Protein 2RCD (pdb70)

InterPro domains:
  IPR024507 AtzH-like [PF11533] (5-127)
  IPR032710 NTF2-like domain superfamily [SSF54427] (1-126)

Foldseek 3Di:
DDDVQKCDPVLQVQVVVLVVVCLVCQLQLVLVVVLVQADQFQQAWEAAAPDTDGGSVRVSVVSVPDDNPQRDKAWDDWDWMDGHRFTDIKIKIDGPPDDWIKIKFDWGFPSGIHTRYMHIHTD/DDPVQKCDPVLQVAVVVLVVVCVVCQLQLVLVSVLVQADQFQQAWEAAAPDTAGGSVSVSVCSVVDDNPQSDWDWAPWDWMDGHRFTDIKIWIDGPPDPWIKIKFDWGFPSGIHGRYMYIHTD/DDPVQKCDPVLQVQVVVLVVVCVVCQLQLVLVSVLVQADQFQAAWEAAAPDTDGGSVRVSVCSVVDDNPQRDWDWADWDWMDGHRFTDIKIWIDGPVDPWIKIKFDWGFPSGIHGRYMYIHTD/DDDVLKCDPVLQVQVVVLVVVCLVCQLQLVLVSVLLQADQFQAAWEAEAPDTDGHSVRVSVCSVVDDNPQRDWDWDPWDWMDGHNFTDIKIWIDGPPDPWIKIKADWTFPSGIHGRYMHIHTD

CATH classification: 3.10.450.50

Nearest PDB structures (foldseek):
  2rcd-assembly2_C  TM=1.004E+00  e=1.167E-23  Pectobacterium atrosepticum SCRI1043
  6bjt-assembly1_B  TM=9.760E-01  e=1.330E-16  Pseudomonas sp. EGD-AKN5
  6d63-assembly1_A  TM=9.851E-01  e=2.768E-16  Pseudomonas sp. ADP
  6bjt-assembly1_A  TM=9.756E-01  e=2.604E-16  Pseudomonas sp. EGD-AKN5
  2owp-assembly1_B  TM=9.721E-01  e=1.467E-14  Paraburkholderia xenovorans LB400

B-factor: mean 53.56, std 5.19, range [31.14, 87.31]

Organism: Pectobacterium atrosepticum (strain SCRI 1043 / ATCC BAA-672) (NCBI:txid218491)

Structure (mmCIF, N/CA/C/O backbone):
data_2RCD
#
_entry.id   2RCD
#
_cell.length_a   93.375
_cell.length_b   93.524
_cell.length_c   72.919
_cell.angle_alpha   90.000
_cell.angle_beta   105.320
_cell.angle_gamma   90.000
#
_symmetry.space_group_name_H-M   'C 1 2 1'
#
loop_
_entity.id
_entity.type
_entity.pdbx_description
1 polymer 'Uncharacterized protein'
2 non-polymer 'CHLORIDE ION'
3 water water
#
loop_
_atom_site.group_PDB
_atom_site.id
_atom_site.type_symbol
_atom_site.label_atom_id
_atom_site.label_alt_id
_atom_site.label_comp_id
_atom_site.label_asym_id
_atom_site.label_entity_id
_atom_site.label_seq_id
_atom_site.pdbx_PDB_ins_code
_atom_site.Cartn_x
_atom_site.Cartn_y
_atom_site.Cartn_z
_atom_site.occupancy
_atom_site.B_iso_or_equiv
_atom_site.auth_seq_id
_atom_site.auth_comp_id
_atom_site.auth_asym_id
_atom_site.auth_atom_id
_atom_site.pdbx_PDB_model_num
ATOM 1 N N . GLY A 1 1 ? 111.323 67.999 -68.152 1.00 58.64 0 GLY A N 1
ATOM 2 C CA . GLY A 1 1 ? 110.865 69.247 -68.824 1.00 58.07 0 GLY A CA 1
ATOM 3 C C . GLY A 1 1 ? 110.530 69.009 -70.278 1.00 57.25 0 GLY A C 1
ATOM 4 O O . GLY A 1 1 ? 111.306 68.379 -70.985 1.00 58.54 0 GLY A O 1
ATOM 13 N N . LEU A 1 3 ? 110.149 70.665 -73.806 1.00 50.84 2 LEU A N 1
ATOM 14 C CA . LEU A 1 3 ? 110.469 71.845 -74.570 1.00 47.72 2 LEU A CA 1
ATOM 15 C C . LEU A 1 3 ? 109.542 71.848 -75.782 1.00 47.83 2 LEU A C 1
ATOM 16 O O . LEU A 1 3 ? 108.988 70.814 -76.138 1.00 44.88 2 LEU A O 1
ATOM 21 N N . PRO A 1 4 ? 109.324 73.020 -76.395 1.00 50.48 3 PRO A N 1
ATOM 22 C CA . PRO A 1 4 ? 108.454 73.084 -77.566 1.00 52.01 3 PRO A CA 1
ATOM 23 C C . PRO A 1 4 ? 108.794 72.122 -78.708 1.00 52.92 3 PRO A C 1
ATOM 24 O O . PRO A 1 4 ? 107.892 71.468 -79.224 1.00 53.52 3 PRO A O 1
ATOM 28 N N . ASP A 1 5 ? 110.069 72.045 -79.093 1.00 53.39 4 ASP A N 1
ATOM 29 C CA . ASP A 1 5 ? 110.510 71.156 -80.178 1.00 54.44 4 ASP A CA 1
ATOM 30 C C . ASP A 1 5 ? 110.313 69.647 -79.885 1.00 55.27 4 ASP A C 1
ATOM 31 O O . ASP A 1 5 ? 110.223 68.845 -80.816 1.00 57.52 4 ASP A O 1
ATOM 33 N N . ASP A 1 6 ? 110.202 69.264 -78.609 1.00 53.97 5 ASP A N 1
ATOM 34 C CA . ASP A 1 6 ? 110.022 67.853 -78.226 1.00 52.56 5 ASP A CA 1
ATOM 35 C C . ASP A 1 6 ? 108.612 67.286 -78.537 1.00 50.83 5 ASP A C 1
ATOM 36 O O . ASP A 1 6 ? 108.370 66.083 -78.367 1.00 48.62 5 ASP A O 1
ATOM 41 N N . VAL A 1 7 ? 107.688 68.146 -78.975 1.00 49.64 6 VAL A N 1
ATOM 42 C CA . VAL A 1 7 ? 106.314 67.744 -79.301 1.00 48.24 6 VAL A CA 1
ATOM 43 C C . VAL A 1 7 ? 106.173 67.269 -80.750 1.00 48.80 6 VAL A C 1
ATOM 44 O O . VAL A 1 7 ? 106.660 67.916 -81.676 1.00 49.09 6 VAL A O 1
ATOM 48 N N . ASN A 1 8 ? 105.543 66.111 -80.921 1.00 49.76 7 ASN A N 1
ATOM 49 C CA . ASN A 1 8 ? 105.315 65.500 -82.230 1.00 50.70 7 ASN A CA 1
ATOM 50 C C . ASN A 1 8 ? 106.536 65.234 -83.095 1.00 51.84 7 ASN A C 1
ATOM 51 O O . ASN A 1 8 ? 106.641 65.751 -84.203 1.00 50.06 7 ASN A O 1
ATOM 56 N N . GLN A 1 9 ? 107.445 64.412 -82.587 1.00 53.00 8 GLN A N 1
ATOM 57 C CA . GLN A 1 9 ? 108.610 64.012 -83.365 1.00 53.97 8 GLN A CA 1
ATOM 58 C C . GLN A 1 9 ? 108.059 62.940 -84.289 1.00 51.76 8 GLN A C 1
ATOM 59 O O . GLN A 1 9 ? 107.380 62.035 -83.836 1.00 52.43 8 GLN A O 1
ATOM 65 N N . ALA A 1 10 ? 108.292 63.084 -85.588 1.00 51.35 9 ALA A N 1
ATOM 66 C CA . ALA A 1 10 ? 107.685 62.207 -86.597 1.00 51.96 9 ALA A CA 1
ATOM 67 C C . ALA A 1 10 ? 107.661 60.709 -86.245 1.00 53.14 9 ALA A C 1
ATOM 68 O O . ALA A 1 10 ? 106.580 60.102 -86.180 1.00 54.05 9 ALA A O 1
ATOM 70 N N . ASP A 1 11 ? 108.835 60.132 -85.982 1.00 53.34 10 ASP A N 1
ATOM 71 C CA . ASP A 1 11 ? 108.954 58.704 -85.632 1.00 51.39 10 ASP A CA 1
ATOM 72 C C . ASP A 1 11 ? 108.149 58.314 -84.380 1.00 50.35 10 ASP A C 1
ATOM 73 O O . ASP A 1 11 ? 107.483 57.266 -84.353 1.00 51.13 10 ASP A O 1
ATOM 75 N N . VAL A 1 12 ? 108.195 59.136 -83.339 1.00 49.16 11 VAL A N 1
ATOM 76 C CA . VAL A 1 12 ? 107.411 58.828 -82.127 1.00 47.47 11 VAL A CA 1
ATOM 77 C C . VAL A 1 12 ? 105.933 58.809 -82.506 1.00 48.52 11 VAL A C 1
ATOM 78 O O . VAL A 1 12 ? 105.220 57.869 -82.168 1.00 48.96 11 VAL A O 1
ATOM 82 N N . LEU A 1 13 ? 105.495 59.829 -83.250 1.00 49.16 12 LEU A N 1
ATOM 83 C CA . LEU A 1 13 ? 104.094 59.953 -83.675 1.00 49.53 12 LEU A CA 1
ATOM 84 C C . LEU A 1 13 ? 103.612 58.835 -84.616 1.00 51.30 12 LEU A C 1
ATOM 85 O O . LEU A 1 13 ? 102.445 58.455 -84.563 1.00 53.06 12 LEU A O 1
ATOM 90 N N . ALA A 1 14 ? 104.491 58.307 -85.463 1.00 51.56 13 ALA A N 1
ATOM 91 C CA . ALA A 1 14 ? 104.120 57.172 -86.314 1.00 53.09 13 ALA A CA 1
ATOM 92 C C . ALA A 1 14 ? 103.848 55.920 -85.460 1.00 54.14 13 ALA A C 1
ATOM 93 O O . ALA A 1 14 ? 102.827 55.258 -85.638 1.00 55.36 13 ALA A O 1
ATOM 95 N N . ASP A 1 15 ? 104.739 55.616 -84.514 1.00 55.76 14 ASP A N 1
ATOM 96 C CA . ASP A 1 15 ? 104.581 54.424 -83.648 1.00 56.61 14 ASP A CA 1
ATOM 97 C C . ASP A 1 15 ? 103.292 54.472 -82.860 1.00 58.19 14 ASP A C 1
ATOM 98 O O . ASP A 1 15 ? 102.546 53.490 -82.808 1.00 60.64 14 ASP A O 1
ATOM 103 N N . VAL A 1 16 ? 103.069 55.598 -82.196 1.00 56.99 15 VAL A N 1
ATOM 104 C CA . VAL A 1 16 ? 101.873 55.802 -81.415 1.00 56.93 15 VAL A CA 1
ATOM 105 C C . VAL A 1 16 ? 100.612 55.713 -82.279 1.00 55.47 15 VAL A C 1
ATOM 106 O O . VAL A 1 16 ? 99.592 55.205 -81.836 1.00 56.32 15 VAL A O 1
ATOM 110 N N . THR A 1 17 ? 100.665 56.240 -83.499 1.00 53.95 16 THR A N 1
ATOM 111 C CA . THR A 1 17 ? 99.474 56.275 -84.338 1.00 53.50 16 THR A CA 1
ATOM 112 C C . THR A 1 17 ? 99.073 54.871 -84.746 1.00 53.95 16 THR A C 1
ATOM 113 O O . THR A 1 17 ? 97.909 54.479 -84.562 1.00 53.66 16 THR A O 1
ATOM 117 N N . ALA A 1 18 ? 100.032 54.115 -85.279 1.00 52.16 17 ALA A N 1
ATOM 118 C CA . ALA A 1 18 ? 99.774 52.723 -85.633 1.00 51.57 17 ALA A CA 1
ATOM 119 C C . ALA A 1 18 ? 99.131 52.045 -84.402 1.00 51.93 17 ALA A C 1
ATOM 120 O O . ALA A 1 18 ? 98.086 51.399 -84.508 1.00 54.34 17 ALA A O 1
ATOM 122 N N . ALA A 1 19 ? 99.735 52.214 -83.237 1.00 50.58 18 ALA A N 1
ATOM 123 C CA . ALA A 1 19 ? 99.185 51.593 -82.014 1.00 52.03 18 ALA A CA 1
ATOM 124 C C . ALA A 1 19 ? 97.719 51.988 -81.781 1.00 52.07 18 ALA A C 1
ATOM 125 O O . ALA A 1 19 ? 96.903 51.147 -81.449 1.00 56.14 18 ALA A O 1
ATOM 127 N N . PHE A 1 20 ? 97.399 53.258 -81.983 1.00 51.38 19 PHE A N 1
ATOM 128 C CA . PHE A 1 20 ? 96.042 53.767 -81.854 1.00 51.60 19 PHE A CA 1
ATOM 129 C C . PHE A 1 20 ? 95.060 53.106 -82.803 1.00 51.44 19 PHE A C 1
ATOM 130 O O . PHE A 1 20 ? 93.965 52.733 -82.398 1.00 54.13 19 PHE A O 1
ATOM 138 N N . TYR A 1 21 ? 95.430 52.976 -84.069 1.00 52.53 20 TYR A N 1
ATOM 139 C CA . TYR A 1 21 ? 94.540 52.345 -85.024 1.00 52.24 20 TYR A CA 1
ATOM 140 C C . TYR A 1 21 ? 94.443 50.849 -84.810 1.00 52.49 20 TYR A C 1
ATOM 141 O O . TYR A 1 21 ? 93.435 50.236 -85.137 1.00 55.27 20 TYR A O 1
ATOM 150 N N . ARG A 1 22 ? 95.476 50.260 -84.236 1.00 51.04 21 ARG A N 1
ATOM 151 C CA . ARG A 1 22 ? 95.420 48.872 -83.904 1.00 50.47 21 ARG A CA 1
ATOM 152 C C . ARG A 1 22 ? 94.411 48.705 -82.725 1.00 50.64 21 ARG A C 1
ATOM 153 O O . ARG A 1 22 ? 93.606 47.772 -82.710 1.00 49.13 21 ARG A O 1
ATOM 161 N N . TYR A 1 23 ? 94.421 49.626 -81.772 1.00 52.85 22 TYR A N 1
ATOM 162 C CA . TYR A 1 23 ? 93.453 49.573 -80.641 1.00 53.86 22 TYR A CA 1
ATOM 163 C C . TYR A 1 23 ? 92.028 49.781 -81.164 1.00 54.48 22 TYR A C 1
ATOM 164 O O . TYR A 1 23 ? 91.080 49.181 -80.666 1.00 53.92 22 TYR A O 1
ATOM 173 N N . GLU A 1 24 ? 91.904 50.642 -82.174 1.00 55.56 23 GLU A N 1
ATOM 174 C CA . GLU A 1 24 ? 90.617 50.961 -82.780 1.00 54.57 23 GLU A CA 1
ATOM 175 C C . GLU A 1 24 ? 89.994 49.734 -83.398 1.00 53.51 23 GLU A C 1
ATOM 176 O O . GLU A 1 24 ? 88.797 49.495 -83.230 1.00 54.03 23 GLU A O 1
ATOM 182 N N . LYS A 1 25 ? 90.812 48.993 -84.144 1.00 51.73 24 LYS A N 1
ATOM 183 C CA . LYS A 1 25 ? 90.396 47.784 -84.763 1.00 50.01 24 LYS A CA 1
ATOM 184 C C . LYS A 1 25 ? 90.033 46.729 -83.713 1.00 51.66 24 LYS A C 1
ATOM 185 O O . LYS A 1 25 ? 89.033 46.043 -83.863 1.00 53.23 24 LYS A O 1
ATOM 191 N N . ALA A 1 26 ? 90.845 46.569 -82.673 1.00 52.54 25 ALA A N 1
ATOM 192 C CA . ALA A 1 26 ? 90.525 45.568 -81.637 1.00 52.66 25 ALA A CA 1
ATOM 193 C C . ALA A 1 26 ? 89.231 45.946 -80.933 1.00 53.33 25 ALA A C 1
ATOM 194 O O . ALA A 1 26 ? 88.419 45.092 -80.620 1.00 53.91 25 ALA A O 1
ATOM 196 N N . LEU A 1 27 ? 89.033 47.231 -80.679 1.00 54.64 26 LEU A N 1
ATOM 197 C CA . LEU A 1 27 ? 87.810 47.677 -80.006 1.00 55.12 26 LEU A CA 1
ATOM 198 C C . LEU A 1 27 ? 86.528 47.396 -80.811 1.00 54.16 26 LEU A C 1
ATOM 199 O O . LEU A 1 27 ? 85.549 46.899 -80.271 1.00 55.77 26 LEU A O 1
ATOM 204 N N . THR A 1 28 ? 86.526 47.728 -82.092 1.00 51.89 27 THR A N 1
ATOM 205 C CA . THR A 1 28 ? 85.321 47.553 -82.875 1.00 52.15 27 THR A CA 1
ATOM 206 C C . THR A 1 28 ? 85.046 46.067 -83.174 1.00 52.83 27 THR A C 1
ATOM 207 O O . THR A 1 28 ? 83.896 45.661 -83.366 1.00 53.92 27 THR A O 1
ATOM 211 N N . GLY A 1 29 ? 86.100 45.253 -83.175 1.00 53.38 28 GLY A N 1
ATOM 212 C CA . GLY A 1 29 ? 85.983 43.813 -83.417 1.00 52.30 28 GLY A CA 1
ATOM 213 C C . GLY A 1 29 ? 85.888 43.005 -82.142 1.00 51.47 28 GLY A C 1
ATOM 214 O O . GLY A 1 29 ? 85.806 41.793 -82.165 1.00 50.76 28 GLY A O 1
ATOM 215 N N . ASN A 1 30 ? 85.872 43.690 -81.016 1.00 53.28 29 ASN A N 1
ATOM 216 C CA . ASN A 1 30 ? 85.851 43.041 -79.712 1.00 54.05 29 ASN A CA 1
ATOM 217 C C . ASN A 1 30 ? 86.937 41.981 -79.525 1.00 54.67 29 ASN A C 1
ATOM 218 O O . ASN A 1 30 ? 86.663 40.890 -79.005 1.00 52.40 29 ASN A O 1
ATOM 223 N N . ASP A 1 31 ? 88.158 42.322 -79.958 1.00 55.30 30 ASP A N 1
ATOM 224 C CA . ASP A 1 31 ? 89.346 41.486 -79.758 1.00 55.43 30 ASP A CA 1
ATOM 225 C C . ASP A 1 31 ? 89.895 41.830 -78.357 1.00 53.39 30 ASP A C 1
ATOM 226 O O . ASP A 1 31 ? 90.844 42.594 -78.204 1.00 52.59 30 ASP A O 1
ATOM 231 N N . VAL A 1 32 ? 89.248 41.234 -77.357 1.00 53.51 31 VAL A N 1
ATOM 232 C CA . VAL A 1 32 ? 89.538 41.410 -75.936 1.00 53.75 31 VAL A CA 1
ATOM 233 C C . VAL A 1 32 ? 90.991 41.112 -75.539 1.00 54.19 31 VAL A C 1
ATOM 234 O O . VAL A 1 32 ? 91.527 41.744 -74.607 1.00 56.57 31 VAL A O 1
ATOM 238 N N . ALA A 1 33 ? 91.601 40.157 -76.232 1.00 53.15 32 ALA A N 1
ATOM 239 C CA . ALA A 1 33 ? 92.995 39.794 -76.044 1.00 52.70 32 ALA A CA 1
ATOM 240 C C . ALA A 1 33 ? 93.878 41.029 -76.216 1.00 52.21 32 ALA A C 1
ATOM 241 O O . ALA A 1 33 ? 94.619 41.418 -75.307 1.00 53.70 32 ALA A O 1
ATOM 243 N N . VAL A 1 34 ? 93.748 41.649 -77.378 1.00 50.66 33 VAL A N 1
ATOM 244 C CA . VAL A 1 34 ? 94.496 42.845 -77.722 1.00 50.73 33 VAL A CA 1
ATOM 245 C C . VAL A 1 34 ? 94.118 44.053 -76.871 1.00 51.85 33 VAL A C 1
ATOM 246 O O . VAL A 1 34 ? 94.983 44.761 -76.402 1.00 52.15 33 VAL A O 1
ATOM 250 N N . LEU A 1 35 ? 92.829 44.295 -76.675 1.00 52.61 34 LEU A N 1
ATOM 251 C CA . LEU A 1 35 ? 92.387 45.363 -75.789 1.00 50.82 34 LEU A CA 1
ATOM 252 C C . LEU A 1 35 ? 93.084 45.232 -74.414 1.00 51.30 34 LEU A C 1
ATOM 253 O O . LEU A 1 35 ? 93.426 46.250 -73.793 1.00 52.45 34 LEU A O 1
ATOM 258 N N . ASP A 1 36 ? 93.281 44.000 -73.943 1.00 50.22 35 ASP A N 1
ATOM 259 C CA . ASP A 1 36 ? 93.991 43.762 -72.688 1.00 51.88 35 ASP A CA 1
ATOM 260 C C . ASP A 1 36 ? 95.486 43.980 -72.866 1.00 52.72 35 ASP A C 1
ATOM 261 O O . ASP A 1 36 ? 96.180 44.498 -71.966 1.00 47.67 35 ASP A O 1
ATOM 266 N N . GLU A 1 37 ? 96.000 43.536 -74.013 1.00 51.53 36 GLU A N 1
ATOM 267 C CA . GLU A 1 37 ? 97.403 43.746 -74.308 1.00 52.84 36 GLU A CA 1
ATOM 268 C C . GLU A 1 37 ? 97.742 45.268 -74.255 1.00 52.72 36 GLU A C 1
ATOM 269 O O . GLU A 1 37 ? 98.683 45.693 -73.589 1.00 54.57 36 GLU A O 1
ATOM 275 N N . LEU A 1 38 ? 96.938 46.086 -74.911 1.00 51.39 37 LEU A N 1
ATOM 276 C CA . LEU A 1 38 ? 97.269 47.498 -75.064 1.00 51.03 37 LEU A CA 1
ATOM 277 C C . LEU A 1 38 ? 97.069 48.371 -73.838 1.00 51.37 37 LEU A C 1
ATOM 278 O O . LEU A 1 38 ? 97.550 49.501 -73.803 1.00 51.61 37 LEU A O 1
ATOM 283 N N . PHE A 1 39 ? 96.338 47.866 -72.867 1.00 50.90 38 PHE A N 1
ATOM 284 C CA . PHE A 1 39 ? 96.154 48.583 -71.632 1.00 51.80 38 PHE A CA 1
ATOM 285 C C . PHE A 1 39 ? 97.317 48.258 -70.695 1.00 51.86 38 PHE A C 1
ATOM 286 O O . PHE A 1 39 ? 97.860 47.159 -70.721 1.00 54.61 38 PHE A O 1
ATOM 294 N N . TRP A 1 40 ? 97.713 49.243 -69.899 1.00 52.43 39 TRP A N 1
ATOM 295 C CA . TRP A 1 40 ? 98.752 49.092 -68.890 1.00 50.58 39 TRP A CA 1
ATOM 296 C C . TRP A 1 40 ? 98.257 48.118 -67.871 1.00 50.43 39 TRP A C 1
ATOM 297 O O . TRP A 1 40 ? 97.157 48.286 -67.395 1.00 53.97 39 TRP A O 1
ATOM 308 N N . HIS A 1 41 ? 99.091 47.131 -67.524 1.00 50.58 40 HIS A N 1
ATOM 309 C CA . HIS A 1 41 ? 98.758 46.089 -66.578 1.00 47.83 40 HIS A CA 1
ATOM 310 C C . HIS A 1 41 ? 99.137 46.506 -65.180 1.00 48.27 40 HIS A C 1
ATOM 311 O O . HIS A 1 41 ? 100.151 46.095 -64.656 1.00 45.21 40 HIS A O 1
ATOM 318 N N . ASP A 1 42 ? 98.287 47.299 -64.546 1.00 49.53 41 ASP A N 1
ATOM 319 C CA . ASP A 1 42 ? 98.604 47.760 -63.206 1.00 46.72 41 ASP A CA 1
ATOM 320 C C . ASP A 1 42 ? 97.322 48.115 -62.466 1.00 44.43 41 ASP A C 1
ATOM 321 O O . ASP A 1 42 ? 96.287 48.331 -63.065 1.00 43.63 41 ASP A O 1
ATOM 326 N N . GLU A 1 43 ? 97.417 48.174 -61.154 1.00 45.90 42 GLU A N 1
ATOM 327 C CA . GLU A 1 43 ? 96.308 48.559 -60.316 1.00 47.78 42 GLU A CA 1
ATOM 328 C C . GLU A 1 43 ? 95.951 50.039 -60.457 1.00 47.99 42 GLU A C 1
ATOM 329 O O . GLU A 1 43 ? 94.823 50.416 -60.236 1.00 49.87 42 GLU A O 1
ATOM 335 N N . LYS A 1 44 ? 96.910 50.874 -60.839 1.00 50.14 43 LYS A N 1
ATOM 336 C CA . LYS A 1 44 ? 96.700 52.329 -61.007 1.00 49.21 43 LYS A CA 1
ATOM 337 C C . LYS A 1 44 ? 96.012 52.690 -62.324 1.00 48.61 43 LYS A C 1
ATOM 338 O O . LYS A 1 44 ? 95.548 53.827 -62.498 1.00 48.44 43 LYS A O 1
ATOM 344 N N . THR A 1 45 ? 95.939 51.755 -63.248 1.00 48.46 44 THR A N 1
ATOM 345 C CA . THR A 1 45 ? 95.294 52.072 -64.549 1.00 52.59 44 THR A CA 1
ATOM 346 C C . THR A 1 45 ? 93.796 52.437 -64.361 1.00 53.65 44 THR A C 1
ATOM 347 O O . THR A 1 45 ? 93.088 51.810 -63.567 1.00 51.70 44 THR A O 1
ATOM 351 N N . VAL A 1 46 ? 93.327 53.449 -65.095 1.00 52.03 45 VAL A N 1
ATOM 352 C CA . VAL A 1 46 ? 91.941 53.921 -64.938 1.00 52.28 45 VAL A CA 1
ATOM 353 C C . VAL A 1 46 ? 91.220 53.976 -66.267 1.00 50.67 45 VAL A C 1
ATOM 354 O O . VAL A 1 46 ? 91.783 54.416 -67.228 1.00 51.36 45 VAL A O 1
ATOM 358 N N . ARG A 1 47 ? 89.975 53.500 -66.307 1.00 51.40 46 ARG A N 1
ATOM 359 C CA . ARG A 1 47 ? 89.153 53.609 -67.504 1.00 51.78 46 ARG A CA 1
ATOM 360 C C . ARG A 1 47 ? 87.772 54.082 -67.100 1.00 51.46 46 ARG A C 1
ATOM 361 O O . ARG A 1 47 ? 87.065 53.385 -66.375 1.00 53.12 46 ARG A O 1
ATOM 369 N N . TYR A 1 48 ? 87.433 55.303 -67.519 1.00 52.73 47 TYR A N 1
ATOM 370 C CA . TYR A 1 48 ? 86.124 55.881 -67.307 1.00 50.88 47 TYR A CA 1
ATOM 371 C C . TYR A 1 48 ? 85.395 55.690 -68.612 1.00 52.17 47 TYR A C 1
ATOM 372 O O . TYR A 1 48 ? 85.769 56.245 -69.624 1.00 54.43 47 TYR A O 1
ATOM 381 N N . GLY A 1 49 ? 84.370 54.861 -68.608 1.00 54.51 48 GLY A N 1
ATOM 382 C CA . GLY A 1 49 ? 83.619 54.556 -69.829 1.00 53.94 48 GLY A CA 1
ATOM 383 C C . GLY A 1 49 ? 82.289 55.247 -69.704 1.00 53.96 48 GLY A C 1
ATOM 384 O O . GLY A 1 49 ? 82.031 55.870 -68.684 1.00 54.67 48 GLY A O 1
ATOM 385 N N . ALA A 1 50 ? 81.445 55.102 -70.727 1.00 54.11 49 ALA A N 1
ATOM 386 C CA . ALA A 1 50 ? 80.142 55.770 -70.799 1.00 52.13 49 ALA A CA 1
ATOM 387 C C . ALA A 1 50 ? 79.284 55.560 -69.562 1.00 51.58 49 ALA A C 1
ATOM 388 O O . ALA A 1 50 ? 78.728 56.513 -69.044 1.00 53.80 49 ALA A O 1
ATOM 390 N N . GLY A 1 51 ? 79.216 54.335 -69.064 1.00 50.90 50 GLY A N 1
ATOM 391 C CA . GLY A 1 51 ? 78.379 54.034 -67.911 1.00 50.38 50 GLY A CA 1
ATOM 392 C C . GLY A 1 51 ? 79.093 53.373 -66.758 1.00 50.67 50 GLY A C 1
ATOM 393 O O . GLY A 1 51 ? 78.444 52.774 -65.908 1.00 52.49 50 GLY A O 1
ATOM 394 N N . GLU A 1 52 ? 80.420 53.461 -66.716 1.00 50.39 51 GLU A N 1
ATOM 395 C CA . GLU A 1 52 ? 81.151 52.853 -65.620 1.00 50.79 51 GLU A CA 1
ATOM 396 C C . GLU A 1 52 ? 82.529 53.461 -65.396 1.00 51.53 51 GLU A C 1
ATOM 397 O O . GLU A 1 52 ? 83.200 53.915 -66.340 1.00 51.20 51 GLU A O 1
ATOM 403 N N . ASN A 1 53 ? 82.937 53.414 -64.126 1.00 51.95 52 ASN A N 1
ATOM 404 C CA . ASN A 1 53 ? 84.213 53.917 -63.641 1.00 52.16 52 ASN A CA 1
ATOM 405 C C . ASN A 1 53 ? 85.030 52.729 -63.189 1.00 51.49 52 ASN A C 1
ATOM 406 O O . ASN A 1 53 ? 84.683 52.102 -62.184 1.00 47.08 52 ASN A O 1
ATOM 411 N N . LEU A 1 54 ? 86.113 52.431 -63.915 1.00 51.19 53 LEU A N 1
ATOM 412 C CA . LEU A 1 54 ? 86.950 51.248 -63.626 1.00 51.64 53 LEU A CA 1
ATOM 413 C C . LEU A 1 54 ? 88.367 51.613 -63.155 1.00 50.66 53 LEU A C 1
ATOM 414 O O . LEU A 1 54 ? 89.062 52.413 -63.779 1.00 49.93 53 LEU A O 1
ATOM 419 N N . TYR A 1 55 ? 88.785 50.975 -62.071 1.00 51.80 54 TYR A N 1
ATOM 420 C CA . TYR A 1 55 ? 90.094 51.189 -61.448 1.00 51.70 54 TYR A CA 1
ATOM 421 C C . TYR A 1 55 ? 90.880 49.891 -61.420 1.00 49.21 54 TYR A C 1
ATOM 422 O O . TYR A 1 55 ? 90.499 48.945 -60.748 1.00 51.88 54 TYR A O 1
ATOM 431 N N . GLY A 1 56 ? 91.981 49.852 -62.142 1.00 48.00 55 GLY A N 1
ATOM 432 C CA . GLY A 1 56 ? 92.853 48.687 -62.177 1.00 46.92 55 GLY A CA 1
ATOM 433 C C . GLY A 1 56 ? 92.523 47.813 -63.354 1.00 49.48 55 GLY A C 1
ATOM 434 O O . GLY A 1 56 ? 91.404 47.819 -63.855 1.00 52.22 55 GLY A O 1
ATOM 435 N N . ILE A 1 57 ? 93.513 47.061 -63.800 1.00 49.94 56 ILE A N 1
ATOM 436 C CA . ILE A 1 57 ? 93.382 46.171 -64.938 1.00 49.00 56 ILE A CA 1
ATOM 437 C C . ILE A 1 57 ? 92.382 44.999 -64.671 1.00 50.28 56 ILE A C 1
ATOM 438 O O . ILE A 1 57 ? 91.737 44.486 -65.605 1.00 46.91 56 ILE A O 1
ATOM 443 N N . GLU A 1 58 ? 92.224 44.631 -63.398 1.00 49.99 57 GLU A N 1
ATOM 444 C CA . GLU A 1 58 ? 91.349 43.539 -63.017 1.00 53.99 57 GLU A CA 1
ATOM 445 C C . GLU A 1 58 ? 89.901 43.936 -63.351 1.00 52.16 57 GLU A C 1
ATOM 446 O O . GLU A 1 58 ? 89.169 43.195 -63.988 1.00 51.98 57 GLU A O 1
ATOM 452 N N . GLU A 1 59 ? 89.490 45.100 -62.887 1.00 54.33 58 GLU A N 1
ATOM 453 C CA . GLU A 1 59 ? 88.149 45.610 -63.172 1.00 55.17 58 GLU A CA 1
ATOM 454 C C . GLU A 1 59 ? 87.927 45.888 -64.671 1.00 53.00 58 GLU A C 1
ATOM 455 O O . GLU A 1 59 ? 86.848 45.670 -65.186 1.00 55.73 58 GLU A O 1
ATOM 461 N N . ILE A 1 60 ? 88.933 46.377 -65.362 1.00 51.44 59 ILE A N 1
ATOM 462 C CA . ILE A 1 60 ? 88.798 46.638 -66.790 1.00 52.55 59 ILE A CA 1
ATOM 463 C C . ILE A 1 60 ? 88.606 45.319 -67.542 1.00 55.51 59 ILE A C 1
ATOM 464 O O . ILE A 1 60 ? 87.896 45.269 -68.539 1.00 55.23 59 ILE A O 1
ATOM 469 N N . ARG A 1 61 ? 89.238 44.242 -67.069 1.00 55.38 60 ARG A N 1
ATOM 470 C CA . ARG A 1 61 ? 89.081 42.937 -67.710 1.00 51.77 60 ARG A CA 1
ATOM 471 C C . ARG A 1 61 ? 87.681 42.395 -67.494 1.00 50.33 60 ARG A C 1
ATOM 472 O O . ARG A 1 61 ? 87.040 41.900 -68.426 1.00 49.86 60 ARG A O 1
ATOM 480 N N . ALA A 1 62 ? 87.209 42.477 -66.258 1.00 50.95 61 ALA A N 1
ATOM 481 C CA . ALA A 1 62 ? 85.842 42.070 -65.937 1.00 50.51 61 ALA A CA 1
ATOM 482 C C . ALA A 1 62 ? 84.929 42.795 -66.927 1.00 49.73 61 ALA A C 1
ATOM 483 O O . ALA A 1 62 ? 84.207 42.148 -67.685 1.00 47.90 61 ALA A O 1
ATOM 485 N N . PHE A 1 63 ? 85.015 44.129 -66.943 1.00 50.58 62 PHE A N 1
ATOM 486 C CA . PHE A 1 63 ? 84.240 44.975 -67.882 1.00 51.26 62 PHE A CA 1
ATOM 487 C C . PHE A 1 63 ? 84.242 44.443 -69.313 1.00 50.02 62 PHE A C 1
ATOM 488 O O . PHE A 1 63 ? 83.192 44.276 -69.926 1.00 51.69 62 PHE A O 1
ATOM 496 N N . ARG A 1 64 ? 85.422 44.161 -69.827 1.00 50.34 63 ARG A N 1
ATOM 497 C CA . ARG A 1 64 ? 85.555 43.737 -71.215 1.00 52.88 63 ARG A CA 1
ATOM 498 C C . ARG A 1 64 ? 84.726 42.500 -71.520 1.00 52.28 63 ARG A C 1
ATOM 499 O O . ARG A 1 64 ? 84.075 42.454 -72.545 1.00 53.33 63 ARG A O 1
ATOM 507 N N . LEU A 1 65 ? 84.758 41.503 -70.636 1.00 52.25 64 LEU A N 1
ATOM 508 C CA . LEU A 1 65 ? 84.018 40.257 -70.867 1.00 52.67 64 LEU A CA 1
ATOM 509 C C . LEU A 1 65 ? 82.522 40.429 -70.658 1.00 51.70 64 LEU A C 1
ATOM 510 O O . LEU A 1 65 ? 81.731 39.804 -71.341 1.00 52.37 64 LEU A O 1
ATOM 515 N N . ALA A 1 66 ? 82.148 41.275 -69.716 1.00 51.74 65 ALA A N 1
ATOM 516 C CA . ALA A 1 66 ? 80.750 41.545 -69.433 1.00 52.34 65 ALA A CA 1
ATOM 517 C C . ALA A 1 66 ? 80.087 42.430 -70.504 1.00 54.00 65 ALA A C 1
ATOM 518 O O . ALA A 1 66 ? 78.857 42.503 -70.570 1.00 53.20 65 ALA A O 1
ATOM 520 N N . ARG A 1 67 ? 80.890 43.101 -71.335 1.00 55.66 66 ARG A N 1
ATOM 521 C CA . ARG A 1 67 ? 80.358 44.041 -72.325 1.00 56.60 66 ARG A CA 1
ATOM 522 C C . ARG A 1 67 ? 79.661 43.404 -73.545 1.00 56.84 66 ARG A C 1
ATOM 523 O O . ARG A 1 67 ? 80.186 42.459 -74.128 1.00 55.14 66 ARG A O 1
ATOM 531 N N . PRO A 1 68 ? 78.484 43.940 -73.946 1.00 58.92 67 PRO A N 1
ATOM 532 C CA . PRO A 1 68 ? 77.800 43.416 -75.139 1.00 59.32 67 PRO A CA 1
ATOM 533 C C . PRO A 1 68 ? 78.583 43.699 -76.408 1.00 59.71 67 PRO A C 1
ATOM 534 O O . PRO A 1 68 ? 79.100 44.799 -76.559 1.00 60.13 67 PRO A O 1
ATOM 538 N N . SER A 1 69 ? 78.664 42.725 -77.314 1.00 60.10 68 SER A N 1
ATOM 539 C CA . SER A 1 69 ? 79.436 42.902 -78.549 1.00 60.60 68 SER A CA 1
ATOM 540 C C . SER A 1 69 ? 78.673 43.560 -79.706 1.00 61.04 68 SER A C 1
ATOM 541 O O . SER A 1 69 ? 79.304 44.058 -80.647 1.00 63.30 68 SER A O 1
ATOM 544 N N . ALA A 1 70 ? 77.336 43.569 -79.645 1.00 59.59 69 ALA A N 1
ATOM 545 C CA . ALA A 1 70 ? 76.510 44.178 -80.704 1.00 57.83 69 ALA A CA 1
ATOM 546 C C . ALA A 1 70 ? 76.688 45.710 -80.771 1.00 57.30 69 ALA A C 1
ATOM 547 O 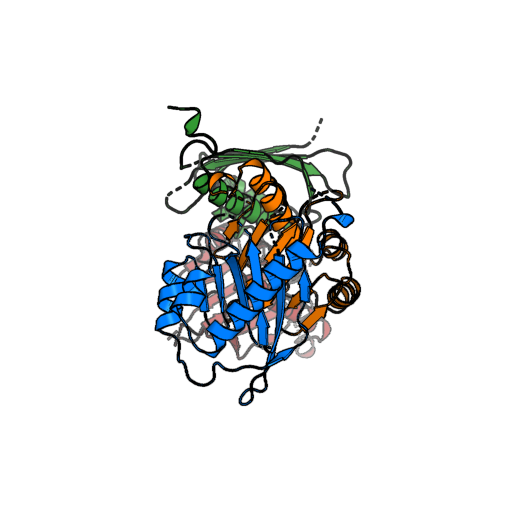O . ALA A 1 70 ? 76.705 46.391 -79.745 1.00 55.54 69 ALA A O 1
ATOM 549 N N . GLY A 1 71 ? 76.852 46.235 -81.982 1.00 57.24 70 GLY A N 1
ATOM 550 C CA . GLY A 1 71 ? 76.970 47.675 -82.196 1.00 57.68 70 GLY A CA 1
ATOM 551 C C . GLY A 1 71 ? 78.217 48.339 -81.642 1.00 58.44 70 GLY A C 1
ATOM 552 O O . GLY A 1 71 ? 78.165 49.471 -81.153 1.00 59.32 70 GLY A O 1
ATOM 553 N N . LEU A 1 72 ? 79.335 4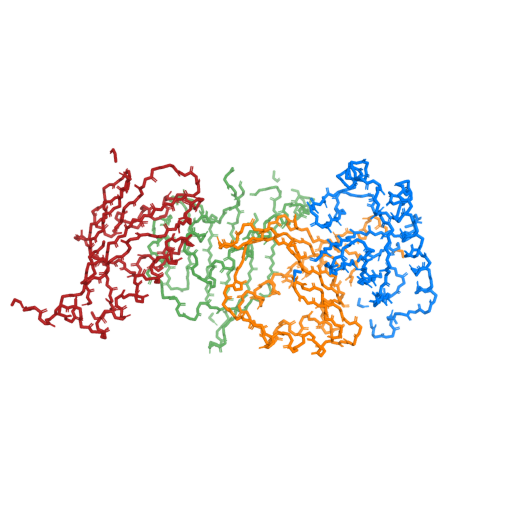7.625 -81.700 1.00 58.05 71 LEU A N 1
ATOM 554 C CA . LEU A 1 72 ? 80.616 48.157 -81.267 1.00 57.20 71 LEU A CA 1
ATOM 555 C C . LEU A 1 72 ? 81.247 49.015 -82.357 1.00 56.74 71 LEU A C 1
ATOM 556 O O . LEU A 1 72 ? 82.000 49.946 -82.049 1.00 57.52 71 LEU A O 1
ATOM 561 N N . ASP A 1 73 ? 80.934 48.726 -83.624 1.00 55.96 72 ASP A N 1
ATOM 562 C CA . ASP A 1 73 ? 81.502 49.487 -84.745 1.00 55.90 72 ASP A CA 1
ATOM 563 C C . ASP A 1 73 ? 81.133 50.959 -84.609 1.00 55.14 72 ASP A C 1
ATOM 564 O O . ASP A 1 73 ? 80.032 51.287 -84.162 1.00 55.35 72 ASP A O 1
ATOM 569 N N . ARG A 1 74 ? 82.057 51.833 -84.998 1.00 54.41 73 ARG A N 1
ATOM 570 C CA . ARG A 1 74 ? 81.849 53.273 -84.894 1.00 54.32 73 ARG A CA 1
ATOM 571 C C . ARG A 1 74 ? 82.752 54.059 -85.834 1.00 54.74 73 ARG A C 1
ATOM 572 O O . ARG A 1 74 ? 83.853 53.617 -86.146 1.00 57.19 73 ARG A O 1
ATOM 580 N N . ALA A 1 75 ? 82.296 55.236 -86.257 1.00 53.79 74 ALA A N 1
ATOM 581 C CA . ALA A 1 75 ? 83.088 56.120 -87.107 1.00 52.23 74 ALA A CA 1
ATOM 582 C C . ALA A 1 75 ? 83.779 57.182 -86.238 1.00 52.09 74 ALA A C 1
ATOM 583 O O . ALA A 1 75 ? 83.124 57.902 -85.474 1.00 51.84 74 ALA A O 1
ATOM 585 N N . LEU A 1 76 ? 85.106 57.261 -86.344 1.00 52.24 75 LEU A N 1
ATOM 586 C CA . LEU A 1 76 ? 85.868 58.306 -85.661 1.00 50.59 75 LEU A CA 1
ATOM 587 C C . LEU A 1 76 ? 85.741 59.598 -86.455 1.00 51.66 75 LEU A C 1
ATOM 588 O O . LEU A 1 76 ? 85.331 59.613 -87.650 1.00 48.85 75 LEU A O 1
ATOM 593 N N . ARG A 1 77 ? 86.121 60.677 -85.777 1.00 51.94 76 ARG A N 1
ATOM 594 C CA . ARG A 1 77 ? 85.984 62.021 -86.289 1.00 51.56 76 ARG A CA 1
ATOM 595 C C . ARG A 1 77 ? 86.820 62.943 -85.404 1.00 52.07 76 ARG A C 1
ATOM 596 O O . ARG A 1 77 ? 86.888 62.730 -84.173 1.00 47.84 76 ARG A O 1
ATOM 604 N N . ASN A 1 78 ? 87.466 63.944 -86.011 1.00 51.27 77 ASN A N 1
ATOM 605 C CA . ASN A 1 78 ? 88.247 64.941 -85.241 1.00 50.90 77 ASN A CA 1
ATOM 606 C C . ASN A 1 78 ? 89.303 64.347 -84.269 1.00 51.07 77 ASN A C 1
ATOM 607 O O . ASN A 1 78 ? 89.404 64.723 -83.096 1.00 53.63 77 ASN A O 1
ATOM 612 N N . THR A 1 79 ? 90.106 63.439 -84.806 1.00 49.95 78 THR A N 1
ATOM 613 C CA . THR A 1 79 ? 91.162 62.768 -84.082 1.00 50.02 78 THR A CA 1
ATOM 614 C C . THR A 1 79 ? 92.436 63.614 -84.031 1.00 51.32 78 THR A C 1
ATOM 615 O O . THR A 1 79 ? 92.935 64.105 -85.054 1.00 54.51 78 THR A O 1
ATOM 619 N N . VAL A 1 80 ? 92.944 63.767 -82.817 1.00 52.73 79 VAL A N 1
ATOM 620 C CA . VAL A 1 80 ? 94.130 64.530 -82.488 1.00 51.05 79 VAL A CA 1
ATOM 621 C C . VAL A 1 80 ? 95.066 63.593 -81.699 1.00 51.01 79 VAL A C 1
ATOM 622 O O . VAL A 1 80 ? 94.740 63.134 -80.591 1.00 51.91 79 VAL A O 1
ATOM 626 N N . ILE A 1 81 ? 96.203 63.269 -82.292 1.00 49.97 80 ILE A N 1
ATOM 627 C CA . ILE A 1 81 ? 97.234 62.472 -81.628 1.00 49.30 80 ILE A CA 1
ATOM 628 C C . ILE A 1 81 ? 98.473 63.385 -81.475 1.00 49.97 80 ILE A C 1
ATOM 629 O O . ILE A 1 81 ? 99.027 63.851 -82.480 1.00 52.54 80 ILE A O 1
ATOM 634 N N . THR A 1 82 ? 98.881 63.637 -80.233 1.00 50.82 81 THR A N 1
ATOM 635 C CA . THR A 1 82 ? 100.012 64.496 -79.910 1.00 50.74 81 THR A CA 1
ATOM 636 C C . THR A 1 82 ? 100.990 63.723 -79.046 1.00 52.02 81 THR A C 1
ATOM 637 O O . THR A 1 82 ? 100.601 63.117 -78.019 1.00 50.98 81 THR A O 1
ATOM 641 N N . THR A 1 83 ? 102.260 63.738 -79.457 1.00 50.81 82 THR A N 1
ATOM 642 C CA . THR A 1 83 ? 103.299 63.049 -78.712 1.00 50.33 82 THR A CA 1
ATOM 643 C C . THR A 1 83 ? 104.149 64.073 -77.981 1.00 50.21 82 THR A C 1
ATOM 644 O O . THR A 1 83 ? 104.311 65.197 -78.453 1.00 48.40 82 THR A O 1
ATOM 648 N N . TYR A 1 84 ? 104.680 63.662 -76.835 1.00 51.84 83 TYR A N 1
ATOM 649 C CA . TYR A 1 84 ? 105.506 64.501 -75.961 1.00 54.02 83 TYR A CA 1
ATOM 650 C C . TYR A 1 84 ? 106.822 63.775 -75.672 1.00 54.94 83 TYR A C 1
ATOM 651 O O . TYR A 1 84 ? 106.854 62.807 -74.902 1.00 57.43 83 TYR A O 1
ATOM 660 N N . GLY A 1 85 ? 107.910 64.234 -76.274 1.00 54.77 84 GLY A N 1
ATOM 661 C CA . GLY A 1 85 ? 109.182 63.551 -76.108 1.00 56.30 84 GLY A CA 1
ATOM 662 C C . GLY A 1 85 ? 109.141 62.210 -76.838 1.00 57.78 84 GLY A C 1
ATOM 663 O O . GLY A 1 85 ? 108.468 62.063 -77.872 1.00 58.57 84 GLY A O 1
ATOM 664 N N . HIS A 1 86 ? 109.814 61.212 -76.276 1.00 58.30 85 HIS A N 1
ATOM 665 C CA . HIS A 1 86 ? 109.935 59.908 -76.939 1.00 58.89 85 HIS A CA 1
ATOM 666 C C . HIS A 1 86 ? 109.040 58.801 -76.377 1.00 59.06 85 HIS A C 1
ATOM 667 O O . HIS A 1 86 ? 109.021 57.700 -76.931 1.00 61.43 85 HIS A O 1
ATOM 674 N N . ASP A 1 87 ? 108.256 59.070 -75.334 1.00 58.21 86 ASP A N 1
ATOM 675 C CA . ASP A 1 87 ? 107.501 57.979 -74.718 1.00 59.24 86 ASP A CA 1
ATOM 676 C C . ASP A 1 87 ? 106.164 58.323 -74.027 1.00 58.27 86 ASP A C 1
ATOM 677 O O . ASP A 1 87 ? 105.731 57.629 -73.115 1.00 56.72 86 ASP A O 1
ATOM 690 N N . ALA A 1 89 ? 102.081 59.991 -75.084 1.00 54.42 88 ALA A N 1
ATOM 691 C CA . ALA A 1 89 ? 101.160 60.487 -76.111 1.00 53.37 88 ALA A CA 1
ATOM 692 C C . ALA A 1 89 ? 99.719 60.648 -75.588 1.00 54.14 88 ALA A C 1
ATOM 693 O O . ALA A 1 89 ? 99.316 60.006 -74.573 1.00 56.55 88 ALA A O 1
ATOM 695 N N . VAL A 1 90 ? 98.984 61.565 -76.231 1.00 51.08 89 VAL A N 1
ATOM 696 C CA . VAL A 1 90 ? 97.569 61.744 -75.962 1.00 49.83 89 VAL A CA 1
ATOM 697 C C . VAL A 1 90 ? 96.819 61.589 -77.259 1.00 50.51 89 VAL A C 1
ATOM 698 O O . VAL A 1 90 ? 97.166 62.211 -78.282 1.00 54.07 89 VAL A O 1
ATOM 702 N N . ALA A 1 91 ? 95.883 60.639 -77.260 1.00 50.47 90 ALA A N 1
ATOM 703 C CA . ALA A 1 91 ? 95.013 60.408 -78.423 1.00 51.14 90 ALA A CA 1
ATOM 704 C C . ALA A 1 91 ? 93.632 60.864 -77.965 1.00 51.57 90 ALA A C 1
ATOM 705 O O . ALA A 1 91 ? 93.176 60.493 -76.855 1.00 52.70 90 ALA A O 1
ATOM 707 N N . SER A 1 92 ? 93.038 61.749 -78.767 1.00 52.03 91 SER A N 1
ATOM 708 C CA . SER A 1 92 ? 91.695 62.305 -78.524 1.00 51.50 91 SER A CA 1
ATOM 709 C C . SER A 1 92 ? 90.909 62.137 -79.791 1.00 51.07 91 SER A C 1
ATOM 710 O O . SER A 1 92 ? 91.443 62.373 -80.871 1.00 50.79 91 SER A O 1
ATOM 713 N N . THR A 1 93 ? 89.652 61.722 -79.676 1.00 52.03 92 THR A N 1
ATOM 714 C CA . THR A 1 93 ? 88.799 61.609 -80.861 1.00 52.78 92 THR A CA 1
ATOM 715 C C . THR A 1 93 ? 87.343 61.741 -80.468 1.00 53.00 92 THR A C 1
ATOM 716 O O . THR A 1 93 ? 86.966 61.501 -79.322 1.00 53.33 92 THR A O 1
ATOM 720 N N . GLU A 1 94 ? 86.541 62.207 -81.407 1.00 53.66 93 GLU A N 1
ATOM 721 C CA . GLU A 1 94 ? 85.109 62.138 -81.250 1.00 54.38 93 GLU A CA 1
ATOM 722 C C . GLU A 1 94 ? 84.706 60.893 -82.087 1.00 55.54 93 GLU A C 1
ATOM 723 O O . GLU A 1 94 ? 85.488 60.390 -82.912 1.00 53.78 93 GLU A O 1
ATOM 729 N N . PHE A 1 95 ? 83.497 60.391 -81.877 1.00 56.41 94 PHE A N 1
ATOM 730 C CA . PHE A 1 95 ? 82.986 59.290 -82.685 1.00 55.20 94 PHE A CA 1
ATOM 731 C C . PHE A 1 95 ? 81.476 59.273 -82.685 1.00 54.05 94 PHE A C 1
ATOM 732 O O . PHE A 1 95 ? 80.843 59.797 -81.783 1.00 52.56 94 PHE A O 1
ATOM 740 N N . THR A 1 96 ? 80.915 58.658 -83.713 1.00 53.71 95 THR A N 1
ATOM 741 C CA . THR A 1 96 ? 79.483 58.541 -83.849 1.00 54.02 95 THR A CA 1
ATOM 742 C C . THR A 1 96 ? 79.149 57.090 -84.188 1.00 54.69 95 THR A C 1
ATOM 743 O O . THR A 1 96 ? 80.036 56.292 -84.470 1.00 53.97 95 THR A O 1
ATOM 747 N N . ARG A 1 97 ? 77.867 56.752 -84.130 1.00 56.15 96 ARG A N 1
ATOM 748 C CA . ARG A 1 97 ? 77.389 55.428 -84.489 1.00 56.33 96 ARG A CA 1
ATOM 749 C C . ARG A 1 97 ? 76.140 55.530 -85.327 1.00 56.34 96 ARG A C 1
ATOM 750 O O . ARG A 1 97 ? 75.409 56.510 -85.239 1.00 56.14 96 ARG A O 1
ATOM 758 N N . THR A 1 98 ? 75.905 54.500 -86.133 1.00 58.30 97 THR A N 1
ATOM 759 C CA . THR A 1 98 ? 74.725 54.421 -87.000 1.00 58.88 97 THR A CA 1
ATOM 760 C C . THR A 1 98 ? 73.429 54.505 -86.195 1.00 59.67 97 THR A C 1
ATOM 761 O O . THR A 1 98 ? 72.476 55.158 -86.620 1.00 60.35 97 THR A O 1
ATOM 763 N N . GLY A 1 99 ? 73.400 53.863 -85.029 1.00 60.01 98 GLY A N 1
ATOM 764 C CA . GLY A 1 99 ? 72.208 53.860 -84.184 1.00 60.86 98 GLY A CA 1
ATOM 765 C C . GLY A 1 99 ? 71.972 55.138 -83.399 1.00 61.62 98 GLY A C 1
ATOM 766 O O . GLY A 1 99 ? 70.871 55.713 -83.441 1.00 59.68 98 GLY A O 1
ATOM 767 N N . SER A 1 100 ? 73.019 55.589 -82.703 1.00 62.58 99 SER A N 1
ATOM 768 C CA . SER A 1 100 ? 72.939 56.764 -81.820 1.00 62.27 99 SER A CA 1
ATOM 769 C C . SER A 1 100 ? 72.762 58.142 -82.458 1.00 60.49 99 SER A C 1
ATOM 770 O O . SER A 1 100 ? 73.000 58.354 -83.652 1.00 58.76 99 SER A O 1
ATOM 773 N N . THR A 1 101 ? 72.317 59.056 -81.596 1.00 59.63 100 THR A N 1
ATOM 774 C CA . THR A 1 101 ? 72.147 60.483 -81.894 1.00 58.78 100 THR A CA 1
ATOM 775 C C . THR A 1 101 ? 73.169 61.339 -81.098 1.00 59.07 100 THR A C 1
ATOM 776 O O . THR A 1 101 ? 73.552 62.427 -81.536 1.00 58.86 100 THR A O 1
ATOM 780 N N . LYS A 1 102 ? 73.589 60.837 -79.936 1.00 57.31 101 LYS A N 1
ATOM 781 C CA . LYS A 1 102 ? 74.552 61.499 -79.088 1.00 57.11 101 LYS A CA 1
ATOM 782 C C . LYS A 1 102 ? 75.952 61.356 -79.693 1.00 56.98 101 LYS A C 1
ATOM 783 O O . LYS A 1 102 ? 76.209 60.424 -80.442 1.00 57.71 101 LYS A O 1
ATOM 785 N N . ILE A 1 103 ? 76.840 62.293 -79.364 1.00 55.82 102 ILE A N 1
ATOM 786 C CA . ILE A 1 103 ? 78.222 62.310 -79.864 1.00 54.27 102 ILE A CA 1
ATOM 787 C C . ILE A 1 103 ? 79.169 61.741 -78.808 1.00 52.96 102 ILE A C 1
ATOM 788 O O . ILE A 1 103 ? 79.103 62.103 -77.621 1.00 51.35 102 ILE A O 1
ATOM 793 N N . GLY A 1 104 ? 80.043 60.838 -79.245 1.00 51.28 103 GLY A N 1
ATOM 794 C CA . GLY A 1 104 ? 80.975 60.179 -78.342 1.00 51.30 103 GLY A CA 1
ATOM 795 C C . GLY A 1 104 ? 82.364 60.779 -78.372 1.00 50.97 103 GLY A C 1
ATOM 796 O O . GLY A 1 104 ? 82.813 61.254 -79.417 1.00 46.93 103 GLY A O 1
ATOM 797 N N . ARG A 1 105 ? 83.028 60.777 -77.217 1.00 49.98 104 ARG A N 1
ATOM 798 C CA . ARG A 1 105 ? 84.374 61.293 -77.126 1.00 50.52 104 ARG A CA 1
ATOM 799 C C . ARG A 1 105 ? 85.225 60.289 -76.387 1.00 51.38 104 ARG A C 1
ATOM 800 O O . ARG A 1 105 ? 84.773 59.653 -75.433 1.00 51.60 104 ARG A O 1
ATOM 808 N N . GLN A 1 106 ? 86.463 60.152 -76.830 1.00 53.01 105 GLN A N 1
ATOM 809 C CA . GLN A 1 106 ? 87.418 59.236 -76.212 1.00 53.39 105 GLN A CA 1
ATOM 810 C C . GLN A 1 106 ? 88.775 59.890 -76.060 1.00 53.65 105 GLN A C 1
ATOM 811 O O . GLN A 1 106 ? 89.360 60.373 -77.023 1.00 51.47 105 GLN A O 1
ATOM 825 N N . GLN A 1 108 ? 92.669 59.145 -74.431 1.00 52.98 107 GLN A N 1
ATOM 826 C CA . GLN A 1 108 ? 93.579 58.119 -73.944 1.00 52.49 107 GLN A CA 1
ATOM 827 C C . GLN A 1 108 ? 94.951 58.661 -73.816 1.00 50.56 107 GLN A C 1
ATOM 828 O O . GLN A 1 108 ? 95.456 59.299 -74.743 1.00 50.41 107 GLN A O 1
ATOM 834 N N . THR A 1 109 ? 95.587 58.356 -72.705 1.00 50.43 108 THR A N 1
ATOM 835 C CA . THR A 1 109 ? 96.996 58.692 -72.543 1.00 51.02 108 THR A CA 1
ATOM 836 C C . THR A 1 109 ? 97.847 57.417 -72.672 1.00 49.62 108 THR A C 1
ATOM 837 O O . THR A 1 109 ? 97.649 56.448 -71.933 1.00 47.43 108 THR A O 1
ATOM 841 N N . TRP A 1 110 ? 98.726 57.426 -73.673 1.00 48.46 109 TRP A N 1
ATOM 842 C CA . TRP A 1 110 ? 99.646 56.345 -73.975 1.00 47.11 109 TRP A CA 1
ATOM 843 C C . TRP A 1 110 ? 101.052 56.604 -73.440 1.00 47.52 109 TRP A C 1
ATOM 844 O O . TRP A 1 110 ? 101.545 57.736 -73.523 1.00 47.94 109 TRP A O 1
ATOM 855 N N . VAL A 1 111 ? 101.694 55.569 -72.895 1.00 48.21 110 VAL A N 1
ATOM 856 C CA . VAL A 1 111 ? 103.098 55.628 -72.459 1.00 48.60 110 VAL A CA 1
ATOM 857 C C . VAL A 1 111 ? 103.884 54.429 -73.026 1.00 48.58 110 VAL A C 1
ATOM 858 O O . VAL A 1 111 ? 103.389 53.314 -73.035 1.00 47.57 110 VAL A O 1
ATOM 862 N N . LYS A 1 112 ? 105.094 54.669 -73.528 1.00 48.92 111 LYS A N 1
ATOM 863 C CA . LYS A 1 112 ? 105.910 53.596 -74.081 1.00 49.78 111 LYS A CA 1
ATOM 864 C C . LYS A 1 112 ? 106.579 52.857 -72.940 1.00 50.29 111 LYS A C 1
ATOM 865 O O . LYS A 1 112 ? 107.445 53.402 -72.276 1.00 49.77 111 LYS A O 1
ATOM 879 N N . PRO A 1 114 ? 108.448 49.027 -71.700 1.00 49.42 113 PRO A N 1
ATOM 880 C CA . PRO A 1 114 ? 109.349 48.082 -72.373 1.00 50.38 113 PRO A CA 1
ATOM 881 C C . PRO A 1 114 ? 108.611 47.041 -73.247 1.00 51.51 113 PRO A C 1
ATOM 882 O O . PRO A 1 114 ? 109.101 46.645 -74.295 1.00 50.73 113 PRO A O 1
ATOM 886 N N . GLU A 1 115 ? 107.422 46.635 -72.813 1.00 54.62 114 GLU A N 1
ATOM 887 C CA . GLU A 1 115 ? 106.584 45.708 -73.575 1.00 56.51 114 GLU A CA 1
ATOM 888 C C . GLU A 1 115 ? 105.914 46.376 -74.797 1.00 55.54 114 GLU A C 1
ATOM 889 O O . GLU A 1 115 ? 105.434 45.676 -75.688 1.00 57.07 114 GLU A O 1
ATOM 895 N N . GLY A 1 116 ? 105.891 47.711 -74.829 1.00 53.70 115 GLY A N 1
ATOM 896 C CA . GLY A 1 116 ? 105.322 48.491 -75.936 1.00 53.42 115 GLY A CA 1
ATOM 897 C C . GLY A 1 116 ? 104.451 49.663 -75.474 1.00 52.91 115 GLY A C 1
ATOM 898 O O . GLY A 1 116 ? 104.337 49.919 -74.263 1.00 49.60 115 GLY A O 1
ATOM 899 N N . TRP A 1 117 ? 103.850 50.378 -76.438 1.00 52.16 116 TRP A N 1
ATOM 900 C CA . TRP A 1 117 ? 102.921 51.468 -76.118 1.00 52.77 116 TRP A CA 1
ATOM 901 C C . TRP A 1 117 ? 101.722 50.920 -75.378 1.00 52.05 116 TRP A C 1
ATOM 902 O O . TRP A 1 117 ? 101.108 49.952 -75.810 1.00 53.16 116 TRP A O 1
ATOM 913 N N . ARG A 1 118 ? 101.366 51.567 -74.287 1.00 51.80 117 ARG A N 1
ATOM 914 C CA . ARG A 1 118 ? 100.291 51.096 -73.438 1.00 51.01 117 ARG A CA 1
ATOM 915 C C . ARG A 1 118 ? 99.437 52.237 -72.982 1.00 51.93 117 ARG A C 1
ATOM 916 O O . ARG A 1 118 ? 99.951 53.285 -72.642 1.00 52.40 117 ARG A O 1
ATOM 924 N N . ILE A 1 119 ? 98.131 52.018 -72.931 1.00 52.86 118 ILE A N 1
ATOM 925 C CA . ILE A 1 119 ? 97.179 53.020 -72.468 1.00 51.06 118 ILE A CA 1
ATOM 926 C C . ILE A 1 119 ? 97.147 52.934 -70.954 1.00 51.04 118 ILE A C 1
ATOM 927 O O . ILE A 1 119 ? 96.691 51.963 -70.405 1.00 52.83 118 ILE A O 1
ATOM 932 N N . VAL A 1 120 ? 97.620 53.979 -70.295 1.00 53.52 119 VAL A N 1
ATOM 933 C CA . VAL A 1 120 ? 97.610 54.090 -68.829 1.00 51.94 119 VAL A CA 1
ATOM 934 C C . VAL A 1 120 ? 96.325 54.718 -68.281 1.00 51.68 119 VAL A C 1
ATOM 935 O O . VAL A 1 120 ? 96.010 54.550 -67.098 1.00 48.05 119 VAL A O 1
ATOM 939 N N . ALA A 1 121 ? 95.575 55.442 -69.113 1.00 50.74 120 ALA A N 1
ATOM 940 C CA . ALA A 1 121 ? 94.304 56.050 -68.628 1.00 52.14 120 ALA A CA 1
ATOM 941 C C . ALA A 1 121 ? 93.458 56.366 -69.807 1.00 50.96 120 ALA A C 1
ATOM 942 O O . ALA A 1 121 ? 94.012 56.722 -70.855 1.00 56.13 120 ALA A O 1
ATOM 944 N N . ALA A 1 122 ? 92.140 56.143 -69.690 1.00 48.38 121 ALA A N 1
ATOM 945 C CA . ALA A 1 122 ? 91.203 56.448 -70.800 1.00 50.03 121 ALA A CA 1
ATOM 946 C C . ALA A 1 122 ? 89.886 56.902 -70.230 1.00 49.94 121 ALA A C 1
ATOM 947 O O . ALA A 1 122 ? 89.466 56.413 -69.197 1.00 47.79 121 ALA A O 1
ATOM 949 N N . HIS A 1 123 ? 89.251 57.842 -70.929 1.00 51.53 122 HIS A N 1
ATOM 950 C CA . HIS A 1 123 ? 87.967 58.388 -70.526 1.00 52.55 122 HIS A CA 1
ATOM 951 C C . HIS A 1 123 ? 87.182 58.337 -71.808 1.00 54.56 122 HIS A C 1
ATOM 952 O O . HIS A 1 123 ? 87.694 58.771 -72.864 1.00 53.74 122 HIS A O 1
ATOM 959 N N . VAL A 1 124 ? 85.987 57.737 -71.728 1.00 53.59 123 VAL A N 1
ATOM 960 C CA . VAL A 1 124 ? 85.056 57.644 -72.849 1.00 52.72 123 VAL A CA 1
ATOM 961 C C . VAL A 1 124 ? 83.702 58.081 -72.305 1.00 53.18 123 VAL A C 1
ATOM 962 O O . VAL A 1 124 ? 83.290 57.666 -71.217 1.00 50.23 123 VAL A O 1
ATOM 966 N N . SER A 1 125 ? 83.019 58.945 -73.048 1.00 53.39 124 SER A N 1
ATOM 967 C CA . SER A 1 125 ? 81.706 59.408 -72.632 1.00 52.57 124 SER A CA 1
ATOM 968 C C . SER A 1 125 ? 80.896 59.877 -73.821 1.00 53.28 124 SER A C 1
ATOM 969 O O . SER A 1 125 ? 81.424 60.064 -74.917 1.00 52.78 124 SER A O 1
ATOM 972 N N . LEU A 1 126 ? 79.614 60.089 -73.558 1.00 53.19 125 LEU A N 1
ATOM 973 C CA . LEU A 1 126 ? 78.686 60.611 -74.523 1.00 54.96 125 LEU A CA 1
ATOM 974 C C . LEU A 1 126 ? 78.422 62.037 -74.106 1.00 56.52 125 LEU A C 1
ATOM 975 O O . LEU A 1 126 ? 78.183 62.307 -72.923 1.00 57.30 125 LEU A O 1
ATOM 988 N N . SER A 1 128 ? 76.492 65.397 -73.374 1.00 58.85 127 SER A N 1
ATOM 989 C CA . SER A 1 128 ? 75.130 65.616 -72.895 1.00 59.82 127 SER A CA 1
ATOM 990 C C . SER A 1 128 ? 74.197 66.233 -73.960 1.00 60.38 127 SER A C 1
ATOM 991 O O . SER A 1 128 ? 74.351 67.384 -74.372 1.00 59.88 127 SER A O 1
ATOM 994 N N . GLY B 1 1 ? 110.795 55.136 -73.253 1.00 58.82 0 GLY B N 1
ATOM 995 C CA . GLY B 1 1 ? 111.190 54.194 -72.177 1.00 57.53 0 GLY B CA 1
ATOM 996 C C . GLY B 1 1 ? 110.681 54.604 -70.819 1.00 55.77 0 GLY B C 1
ATOM 997 O O . GLY B 1 1 ? 111.026 55.657 -70.324 1.00 56.89 0 GLY B O 1
ATOM 1006 N N . LEU B 1 3 ? 110.248 52.563 -67.159 1.00 50.63 2 LEU B N 1
ATOM 1007 C CA . LEU B 1 3 ? 110.410 51.373 -66.350 1.00 48.59 2 LEU B CA 1
ATOM 1008 C C . LEU B 1 3 ? 109.532 51.527 -65.103 1.00 48.63 2 LEU B C 1
ATOM 1009 O O . LEU B 1 3 ? 109.143 52.633 -64.763 1.00 45.98 2 LEU B O 1
ATOM 1014 N N . PRO B 1 4 ? 109.212 50.419 -64.416 1.00 50.77 3 PRO B N 1
ATOM 1015 C CA . PRO B 1 4 ? 108.391 50.456 -63.208 1.00 51.68 3 PRO B CA 1
ATOM 1016 C C . PRO B 1 4 ? 108.863 51.407 -62.106 1.00 53.40 3 PRO B C 1
ATOM 1017 O O . PRO B 1 4 ? 108.028 51.931 -61.356 1.00 54.73 3 PRO B O 1
ATOM 1021 N N . ASP B 1 5 ? 110.172 51.631 -62.000 1.00 54.37 4 ASP B N 1
ATOM 1022 C CA . ASP B 1 5 ? 110.712 52.563 -61.007 1.00 55.49 4 ASP B CA 1
ATOM 1023 C C . ASP B 1 5 ? 110.450 54.036 -61.391 1.00 56.23 4 ASP B C 1
ATOM 1024 O O . ASP B 1 5 ? 110.498 54.921 -60.530 1.00 59.92 4 ASP B O 1
ATOM 1026 N N . ASP B 1 6 ? 110.153 54.302 -62.665 1.00 54.23 5 ASP B N 1
ATOM 1027 C CA . ASP B 1 6 ? 109.885 55.663 -63.136 1.00 52.85 5 ASP B CA 1
ATOM 1028 C C . ASP B 1 6 ? 108.450 56.119 -62.803 1.00 51.12 5 ASP B C 1
ATOM 1029 O O . ASP B 1 6 ? 108.084 57.257 -63.078 1.00 49.26 5 ASP B O 1
ATOM 1034 N N . VAL B 1 7 ? 107.625 55.230 -62.250 1.00 49.87 6 VAL B N 1
ATOM 1035 C CA . VAL B 1 7 ? 106.251 55.582 -61.907 1.00 47.94 6 VAL B CA 1
ATOM 1036 C C . VAL B 1 7 ? 106.200 56.097 -60.469 1.00 48.17 6 VAL B C 1
ATOM 1037 O O . VAL B 1 7 ? 106.784 55.513 -59.554 1.00 49.33 6 VAL B O 1
ATOM 1041 N N . ASN B 1 8 ? 105.542 57.235 -60.296 1.00 50.30 7 ASN B N 1
ATOM 1042 C CA . ASN B 1 8 ? 105.356 57.871 -58.997 1.00 49.55 7 ASN B CA 1
ATOM 1043 C C . ASN B 1 8 ? 106.604 58.153 -58.186 1.00 50.38 7 ASN B C 1
ATOM 1044 O O . ASN B 1 8 ? 106.711 57.751 -57.021 1.00 49.07 7 ASN B O 1
ATOM 1049 N N . GLN B 1 9 ? 107.534 58.880 -58.789 1.00 51.60 8 GLN B N 1
ATOM 1050 C CA . GLN B 1 9 ? 108.704 59.326 -58.051 1.00 52.41 8 GLN B CA 1
ATOM 1051 C C . GLN B 1 9 ? 108.175 60.399 -57.075 1.00 50.30 8 GLN B C 1
ATOM 1052 O O . GLN B 1 9 ? 107.421 61.268 -57.476 1.00 48.62 8 GLN B O 1
ATOM 1055 N N . ALA B 1 10 ? 108.568 60.310 -55.803 1.00 50.60 9 ALA B N 1
ATOM 1056 C CA . ALA B 1 10 ? 108.065 61.184 -54.726 1.00 51.07 9 ALA B CA 1
ATOM 1057 C C . ALA B 1 10 ? 108.001 62.676 -55.038 1.00 52.01 9 ALA B C 1
ATOM 1058 O O . ALA B 1 10 ? 106.943 63.292 -54.867 1.00 53.44 9 ALA B O 1
ATOM 1060 N N . ASP B 1 11 ? 109.113 63.248 -55.497 1.00 52.11 10 ASP B N 1
ATOM 1061 C CA . ASP B 1 11 ? 109.178 64.688 -55.834 1.00 51.96 10 ASP B CA 1
ATOM 1062 C C . ASP B 1 11 ? 108.245 65.137 -56.917 1.00 50.73 10 ASP B C 1
ATOM 1063 O O . ASP B 1 11 ? 107.620 66.195 -56.797 1.00 52.28 10 ASP B O 1
ATOM 1068 N N . VAL B 1 12 ? 108.194 64.355 -57.993 1.00 49.47 11 VAL B N 1
ATOM 1069 C CA . VAL B 1 12 ? 107.392 64.680 -59.155 1.00 47.58 11 VAL B CA 1
ATOM 1070 C C . VAL B 1 12 ? 105.917 64.683 -58.773 1.00 48.50 11 VAL B C 1
ATOM 1071 O O . VAL B 1 12 ? 105.177 65.575 -59.147 1.00 47.13 11 VAL B O 1
ATOM 1075 N N . LEU B 1 13 ? 105.516 63.658 -58.021 1.00 49.78 12 LEU B N 1
ATOM 1076 C CA . LEU B 1 13 ? 104.140 63.476 -57.564 1.00 49.00 12 LEU B CA 1
ATOM 1077 C C . LEU B 1 13 ? 103.726 64.552 -56.563 1.00 51.02 12 LEU B C 1
ATOM 1078 O O . LEU B 1 13 ? 102.585 64.988 -56.568 1.00 52.16 12 LEU B O 1
ATOM 1083 N N . ALA B 1 14 ? 104.645 64.993 -55.712 1.00 51.37 13 ALA B N 1
ATOM 1084 C CA . ALA B 1 14 ? 104.325 66.042 -54.756 1.00 52.43 13 ALA B CA 1
ATOM 1085 C C . ALA B 1 14 ? 103.971 67.339 -55.495 1.00 52.88 13 ALA B C 1
ATOM 1086 O O . ALA B 1 14 ? 103.030 68.042 -55.120 1.00 51.77 13 ALA B O 1
ATOM 1088 N N . ASP B 1 15 ? 104.715 67.627 -56.566 1.00 55.78 14 ASP B N 1
ATOM 1089 C CA . ASP B 1 15 ? 104.499 68.826 -57.387 1.00 56.26 14 ASP B CA 1
ATOM 1090 C C . ASP B 1 15 ? 103.195 68.794 -58.155 1.00 56.88 14 ASP B C 1
ATOM 1091 O O . ASP B 1 15 ? 102.436 69.759 -58.120 1.00 58.12 14 ASP B O 1
ATOM 1096 N N . VAL B 1 16 ? 102.987 67.720 -58.909 1.00 55.99 15 VAL B N 1
ATOM 1097 C CA . VAL B 1 16 ? 101.769 67.546 -59.704 1.00 57.55 15 VAL B CA 1
ATOM 1098 C C . VAL B 1 16 ? 100.512 67.534 -58.804 1.00 55.49 15 VAL B C 1
ATOM 1099 O O . VAL B 1 16 ? 99.468 68.105 -59.158 1.00 54.31 15 VAL B O 1
ATOM 1103 N N . THR B 1 17 ? 100.612 66.888 -57.650 1.00 53.65 16 THR B N 1
ATOM 1104 C CA . THR B 1 17 ? 99.481 66.856 -56.719 1.00 53.16 16 THR B CA 1
ATOM 1105 C C . THR B 1 17 ? 99.127 68.273 -56.271 1.00 53.72 16 THR B C 1
ATOM 1106 O O . THR B 1 17 ? 97.960 68.655 -56.289 1.00 54.97 16 THR B O 1
ATOM 1110 N N . ALA B 1 18 ? 100.123 69.084 -55.931 1.00 52.15 17 ALA B N 1
ATOM 1111 C CA . ALA B 1 18 ? 99.821 70.452 -55.539 1.00 51.16 17 ALA B CA 1
ATOM 1112 C C . ALA B 1 18 ? 99.212 71.231 -56.701 1.00 50.06 17 ALA B C 1
ATOM 1113 O O . ALA B 1 18 ? 98.291 72.016 -56.496 1.00 49.14 17 ALA B O 1
ATOM 1115 N N . ALA B 1 19 ? 99.721 71.018 -57.917 1.00 51.69 18 ALA B N 1
ATOM 1116 C CA . ALA B 1 19 ? 99.181 71.706 -59.119 1.00 51.85 18 ALA B CA 1
ATOM 1117 C C . ALA B 1 19 ? 97.736 71.280 -59.344 1.00 51.60 18 ALA B C 1
ATOM 1118 O O . ALA B 1 19 ? 96.888 72.102 -59.608 1.00 53.77 18 ALA B O 1
ATOM 1120 N N . PHE B 1 20 ? 97.460 69.991 -59.213 1.00 52.96 19 PHE B N 1
ATOM 1121 C CA . PHE B 1 20 ? 96.098 69.488 -59.338 1.00 53.67 19 PHE B CA 1
ATOM 1122 C C . PHE B 1 20 ? 95.118 70.179 -58.389 1.00 51.86 19 PHE B C 1
ATOM 1123 O O . PHE B 1 20 ? 94.044 70.561 -58.806 1.00 49.18 19 PHE B O 1
ATOM 1131 N N . TYR B 1 21 ? 95.465 70.299 -57.114 1.00 52.71 20 TYR B N 1
ATOM 1132 C CA . TYR B 1 21 ? 94.545 70.939 -56.154 1.00 52.62 20 TYR B CA 1
ATOM 1133 C C . TYR B 1 21 ? 94.467 72.466 -56.304 1.00 53.85 20 TYR B C 1
ATOM 1134 O O . TYR B 1 21 ? 93.512 73.094 -55.829 1.00 55.76 20 TYR B O 1
ATOM 1143 N N . ARG B 1 22 ? 95.472 73.060 -56.938 1.00 49.82 21 ARG B N 1
ATOM 1144 C CA . ARG B 1 22 ? 95.442 74.476 -57.197 1.00 49.46 21 ARG B CA 1
ATOM 1145 C C . ARG B 1 22 ? 94.380 74.680 -58.271 1.00 50.76 21 ARG B C 1
ATOM 1146 O O . ARG B 1 22 ? 93.558 75.584 -58.153 1.00 48.32 21 ARG B O 1
ATOM 1154 N N . TYR B 1 23 ? 94.395 73.821 -59.303 1.00 52.20 22 TYR B N 1
ATOM 1155 C CA . TYR B 1 23 ? 93.373 73.831 -60.367 1.00 52.80 22 TYR B CA 1
ATOM 1156 C C . TYR B 1 23 ? 91.960 73.604 -59.776 1.00 52.58 22 TYR B C 1
ATOM 1157 O O . TYR B 1 23 ? 91.013 74.315 -60.095 1.00 52.19 22 TYR B O 1
ATOM 1166 N N . GLU B 1 24 ? 91.843 72.617 -58.905 1.00 51.72 23 GLU B N 1
ATOM 1167 C CA . GLU B 1 24 ? 90.588 72.335 -58.220 1.00 52.67 23 GLU B CA 1
ATOM 1168 C C . GLU B 1 24 ? 90.045 73.586 -57.549 1.00 49.77 23 GLU B C 1
ATOM 1169 O O . GLU B 1 24 ? 88.842 73.872 -57.642 1.00 47.40 23 GLU B O 1
ATOM 1175 N N . LYS B 1 25 ? 90.923 74.323 -56.874 1.00 49.53 24 LYS B N 1
ATOM 1176 C CA . LYS B 1 25 ? 90.538 75.594 -56.271 1.00 49.38 24 LYS B CA 1
ATOM 1177 C C . LYS B 1 25 ? 90.089 76.601 -57.342 1.00 51.04 24 LYS B C 1
ATOM 1178 O O . LYS B 1 25 ? 89.079 77.271 -57.187 1.00 50.25 24 LYS B O 1
ATOM 1184 N N . ALA B 1 26 ? 90.861 76.720 -58.419 1.00 51.16 25 ALA B N 1
ATOM 1185 C CA . ALA B 1 26 ? 90.544 77.683 -59.456 1.00 51.42 25 ALA B CA 1
ATOM 1186 C C . ALA B 1 26 ? 89.226 77.329 -60.111 1.00 52.45 25 ALA B C 1
ATOM 1187 O O . ALA B 1 26 ? 88.453 78.209 -60.438 1.00 52.67 25 ALA B O 1
ATOM 1189 N N . LEU B 1 27 ? 88.966 76.039 -60.295 1.00 52.98 26 LEU B N 1
ATOM 1190 C CA . LEU B 1 27 ? 87.751 75.607 -60.961 1.00 53.97 26 LEU B CA 1
ATOM 1191 C C . LEU B 1 27 ? 86.496 75.893 -60.144 1.00 53.60 26 LEU B C 1
ATOM 1192 O O . LEU B 1 27 ? 85.459 76.328 -60.657 1.00 54.75 26 LEU B O 1
ATOM 1197 N N . THR B 1 28 ? 86.583 75.673 -58.856 1.00 52.02 27 THR B N 1
ATOM 1198 C CA . THR B 1 28 ? 85.401 75.833 -58.052 1.00 51.92 27 THR B CA 1
ATOM 1199 C C . THR B 1 28 ? 85.136 77.285 -57.725 1.00 53.32 27 THR B C 1
ATOM 1200 O O . THR B 1 28 ? 83.985 77.662 -57.481 1.00 56.17 27 THR B O 1
ATOM 1204 N N . GLY B 1 29 ? 86.190 78.100 -57.735 1.00 53.53 28 GLY B N 1
ATOM 1205 C CA . GLY B 1 29 ? 86.095 79.540 -57.452 1.00 51.64 28 GLY B CA 1
ATOM 1206 C C . GLY B 1 29 ? 86.041 80.355 -58.725 1.00 52.41 28 GLY B C 1
ATOM 1207 O O . GLY B 1 29 ? 85.950 81.570 -58.685 1.00 50.95 28 GLY B O 1
ATOM 1208 N N . ASN B 1 30 ? 86.112 79.665 -59.859 1.00 53.57 29 ASN B N 1
ATOM 1209 C CA . ASN B 1 30 ? 86.068 80.287 -61.175 1.00 54.84 29 ASN B CA 1
ATOM 1210 C C . ASN B 1 30 ? 87.164 81.335 -61.356 1.00 55.06 29 ASN B C 1
ATOM 1211 O O . ASN B 1 30 ? 86.904 82.473 -61.714 1.00 54.99 29 ASN B O 1
ATOM 1216 N N . ASP B 1 31 ? 88.393 80.929 -61.078 1.00 55.58 30 ASP B N 1
ATOM 1217 C CA . ASP B 1 31 ? 89.553 81.777 -61.214 1.00 54.62 30 ASP B CA 1
ATOM 1218 C C . ASP B 1 31 ? 90.030 81.520 -62.639 1.00 54.03 30 ASP B C 1
ATOM 1219 O O . ASP B 1 31 ? 90.938 80.738 -62.885 1.00 52.98 30 ASP B O 1
ATOM 1224 N N . VAL B 1 32 ? 89.365 82.197 -63.570 1.00 53.99 31 VAL B N 1
ATOM 1225 C CA . VAL B 1 32 ? 89.602 82.043 -64.984 1.00 54.63 31 VAL B CA 1
ATOM 1226 C C . VAL B 1 32 ? 91.063 82.307 -65.371 1.00 53.96 31 VAL B C 1
ATOM 1227 O O . VAL B 1 32 ? 91.604 81.625 -66.232 1.00 53.11 31 VAL B O 1
ATOM 1231 N N . ALA B 1 33 ? 91.696 83.264 -64.700 1.00 53.48 32 ALA B N 1
ATOM 1232 C CA . ALA B 1 33 ? 93.097 83.583 -64.958 1.00 52.36 32 ALA B CA 1
ATOM 1233 C C . ALA B 1 33 ? 93.993 82.366 -64.664 1.00 52.04 32 ALA B C 1
ATOM 1234 O O . ALA B 1 33 ? 94.888 82.064 -65.413 1.00 51.29 32 ALA B O 1
ATOM 1236 N N . VAL B 1 34 ? 93.742 81.686 -63.553 1.00 52.74 33 VAL B N 1
ATOM 1237 C CA . VAL B 1 34 ? 94.498 80.501 -63.215 1.00 52.11 33 VAL B CA 1
ATOM 1238 C C . VAL B 1 34 ? 94.098 79.308 -64.090 1.00 53.87 33 VAL B C 1
ATOM 1239 O O . VAL B 1 34 ? 94.949 78.564 -64.578 1.00 52.42 33 VAL B O 1
ATOM 1243 N N . LEU B 1 35 ? 92.796 79.132 -64.291 1.00 52.79 34 LEU B N 1
ATOM 1244 C CA . LEU B 1 35 ? 92.328 78.081 -65.156 1.00 51.71 34 LEU B CA 1
ATOM 1245 C C . LEU B 1 35 ? 93.083 78.154 -66.475 1.00 52.16 34 LEU B C 1
ATOM 1246 O O . LEU B 1 35 ? 93.543 77.143 -66.978 1.00 55.27 34 LEU B O 1
ATOM 1251 N N . ASP B 1 36 ? 93.251 79.359 -67.011 1.00 52.77 35 ASP B N 1
ATOM 1252 C CA . ASP B 1 36 ? 93.984 79.557 -68.253 1.00 53.27 35 ASP B CA 1
ATOM 1253 C C . ASP B 1 36 ? 95.510 79.314 -68.143 1.00 53.31 35 ASP B C 1
ATOM 1254 O O . ASP B 1 36 ? 96.138 78.738 -69.049 1.00 51.81 35 ASP B O 1
ATOM 1259 N N . GLU B 1 37 ? 96.100 79.832 -67.077 1.00 50.55 36 GLU B N 1
ATOM 1260 C CA . GLU B 1 37 ? 97.511 79.646 -66.804 1.00 52.87 36 GLU B CA 1
ATOM 1261 C C . GLU B 1 37 ? 97.850 78.157 -66.826 1.00 52.44 36 GLU B C 1
ATOM 1262 O O . GLU B 1 37 ? 98.798 77.742 -67.483 1.00 53.91 36 GLU B O 1
ATOM 1268 N N . LEU B 1 38 ? 97.029 77.363 -66.159 1.00 51.33 37 LEU B N 1
ATOM 1269 C CA . LEU B 1 38 ? 97.270 75.931 -66.000 1.00 51.47 37 LEU B CA 1
ATOM 1270 C C . LEU B 1 38 ? 97.024 75.070 -67.219 1.00 50.24 37 LEU B C 1
ATOM 1271 O O . LEU B 1 38 ? 97.471 73.944 -67.243 1.00 49.76 37 LEU B O 1
ATOM 1276 N N . PHE B 1 39 ? 96.270 75.560 -68.187 1.00 51.25 38 PHE B N 1
ATOM 1277 C CA . PHE B 1 39 ? 96.121 74.833 -69.455 1.00 51.08 38 PHE B CA 1
ATOM 1278 C C . PHE B 1 39 ? 97.258 75.204 -70.378 1.00 51.09 38 PHE B C 1
ATOM 1279 O O . PHE B 1 39 ? 97.782 76.318 -70.341 1.00 52.12 38 PHE B O 1
ATOM 1287 N N . TRP B 1 40 ? 97.641 74.248 -71.202 1.00 51.36 39 TRP B N 1
ATOM 1288 C CA . TRP B 1 40 ? 98.687 74.469 -72.174 1.00 50.89 39 TRP B CA 1
ATOM 1289 C C . TRP B 1 40 ? 98.165 75.409 -73.205 1.00 50.18 39 TRP B C 1
ATOM 1290 O O . TRP B 1 40 ? 97.078 75.222 -73.731 1.00 51.78 39 TRP B O 1
ATOM 1301 N N . HIS B 1 41 ? 98.949 76.438 -73.467 1.00 51.27 40 HIS B N 1
ATOM 1302 C CA . HIS B 1 41 ? 98.608 77.441 -74.458 1.00 49.85 40 HIS B CA 1
ATOM 1303 C C . HIS B 1 41 ? 99.069 76.978 -75.823 1.00 47.38 40 HIS B C 1
ATOM 1304 O O . HIS B 1 41 ? 100.176 77.274 -76.245 1.00 46.47 40 HIS B O 1
ATOM 1311 N N . ASP B 1 42 ? 98.218 76.240 -76.517 1.00 47.74 41 ASP B N 1
ATOM 1312 C CA . ASP B 1 42 ? 98.585 75.742 -77.844 1.00 45.72 41 ASP B CA 1
ATOM 1313 C C . ASP B 1 42 ? 97.303 75.369 -78.562 1.00 44.31 41 ASP B C 1
ATOM 1314 O O . ASP B 1 42 ? 96.292 75.161 -77.915 1.00 44.86 41 ASP B O 1
ATOM 1319 N N . GLU B 1 43 ? 97.349 75.309 -79.892 1.00 46.14 42 GLU B N 1
ATOM 1320 C CA . GLU B 1 43 ? 96.213 74.912 -80.710 1.00 47.06 42 GLU B CA 1
ATOM 1321 C C . GLU B 1 43 ? 95.865 73.451 -80.510 1.00 47.15 42 GLU B C 1
ATOM 1322 O O . GLU B 1 43 ? 94.703 73.059 -80.591 1.00 48.27 42 GLU B O 1
ATOM 1328 N N . LYS B 1 44 ? 96.865 72.640 -80.210 1.00 47.14 43 LYS B N 1
ATOM 1329 C CA . LYS B 1 44 ? 96.638 71.219 -80.005 1.00 47.84 43 LYS B CA 1
ATOM 1330 C C . LYS B 1 44 ? 95.940 70.853 -78.682 1.00 48.95 43 LYS B C 1
ATOM 1331 O O . LYS B 1 44 ? 95.480 69.730 -78.528 1.00 50.62 43 LYS B O 1
ATOM 1337 N N . THR B 1 45 ? 95.851 71.770 -77.725 1.00 50.54 44 THR B N 1
ATOM 1338 C CA . THR B 1 45 ? 95.209 71.444 -76.444 1.00 52.29 44 THR B CA 1
ATOM 1339 C C . THR B 1 45 ? 93.733 71.053 -76.657 1.00 54.36 44 THR B C 1
ATOM 1340 O O . THR B 1 45 ? 93.048 71.630 -77.509 1.00 56.24 44 THR B O 1
ATOM 1344 N N . VAL B 1 46 ? 93.257 70.058 -75.912 1.00 53.47 45 VAL B N 1
ATOM 1345 C CA . VAL B 1 46 ? 91.897 69.533 -76.095 1.00 51.78 45 VAL B CA 1
ATOM 1346 C C . VAL B 1 46 ? 91.167 69.408 -74.749 1.00 50.80 45 VAL B C 1
ATOM 1347 O O . VAL B 1 46 ? 91.700 68.892 -73.788 1.00 50.42 45 VAL B O 1
ATOM 1351 N N . ARG B 1 47 ? 89.972 69.970 -74.679 1.00 51.50 46 ARG B N 1
ATOM 1352 C CA . ARG B 1 47 ? 89.111 69.797 -73.524 1.00 51.70 46 ARG B CA 1
ATOM 1353 C C . ARG B 1 47 ? 87.741 69.291 -73.987 1.00 52.06 46 ARG B C 1
ATOM 1354 O O . ARG B 1 47 ? 87.089 69.931 -74.801 1.00 53.34 46 ARG B O 1
ATOM 1362 N N . TYR B 1 48 ? 87.373 68.093 -73.541 1.00 52.95 47 TYR B N 1
ATOM 1363 C CA . TYR B 1 48 ? 86.052 67.527 -73.755 1.00 50.57 47 TYR B CA 1
ATOM 1364 C C . TYR B 1 48 ? 85.374 67.718 -72.412 1.00 51.09 47 TYR B C 1
ATOM 1365 O O . TYR B 1 48 ? 85.812 67.169 -71.408 1.00 49.29 47 TYR B O 1
ATOM 1374 N N . GLY B 1 49 ? 84.334 68.538 -72.395 1.00 53.02 48 GLY B N 1
ATOM 1375 C CA . GLY B 1 49 ? 83.566 68.818 -71.185 1.00 53.04 48 GLY B CA 1
ATOM 1376 C C . GLY B 1 49 ? 82.240 68.129 -71.329 1.00 52.74 48 GLY B C 1
ATOM 1377 O O . GLY B 1 49 ? 81.974 67.563 -72.381 1.00 55.08 48 GLY B O 1
ATOM 1378 N N . ALA B 1 50 ? 81.417 68.186 -70.279 1.00 53.36 49 ALA B N 1
ATOM 1379 C CA . ALA B 1 50 ? 80.079 67.541 -70.229 1.00 52.08 49 ALA B CA 1
ATOM 1380 C C . ALA B 1 50 ? 79.208 67.735 -71.479 1.00 51.24 49 ALA B C 1
ATOM 1381 O O . ALA B 1 50 ? 78.597 66.799 -71.955 1.00 52.14 49 ALA B O 1
ATOM 1383 N N . GLY B 1 51 ? 79.171 68.955 -71.997 1.00 51.08 50 GLY B N 1
ATOM 1384 C CA . GLY B 1 51 ? 78.368 69.280 -73.155 1.00 49.92 50 GLY B CA 1
ATOM 1385 C C . GLY B 1 51 ? 79.085 70.032 -74.255 1.00 50.12 50 GLY B C 1
ATOM 1386 O O . GLY B 1 51 ? 78.440 70.705 -75.034 1.00 53.53 50 GLY B O 1
ATOM 1387 N N . GLU B 1 52 ? 80.406 69.952 -74.330 1.00 49.96 51 GLU B N 1
ATOM 1388 C CA . GLU B 1 52 ? 81.121 70.615 -75.411 1.00 50.82 51 GLU B CA 1
ATOM 1389 C C . GLU B 1 52 ? 82.480 69.991 -75.679 1.00 50.09 51 GLU B C 1
ATOM 1390 O O . GLU B 1 52 ? 83.082 69.387 -74.802 1.00 47.71 51 GLU B O 1
ATOM 1396 N N . ASN B 1 53 ? 82.923 70.154 -76.920 1.00 51.30 52 ASN B N 1
ATOM 1397 C CA . ASN B 1 53 ? 84.193 69.623 -77.420 1.00 52.94 52 ASN B CA 1
ATOM 1398 C C . ASN B 1 53 ? 85.068 70.798 -77.838 1.00 51.76 52 ASN B C 1
ATOM 1399 O O . ASN B 1 53 ? 84.842 71.370 -78.895 1.00 49.26 52 ASN B O 1
ATOM 1404 N N . LEU B 1 54 ? 86.063 71.140 -77.033 1.00 50.35 53 LEU B N 1
ATOM 1405 C CA . LEU B 1 54 ? 86.925 72.308 -77.302 1.00 50.82 53 LEU B CA 1
ATOM 1406 C C . LEU B 1 54 ? 88.343 71.943 -77.813 1.00 51.00 53 LEU B C 1
ATOM 1407 O O . LEU B 1 54 ? 89.080 71.191 -77.161 1.00 51.23 53 LEU B O 1
ATOM 1412 N N . TYR B 1 55 ? 88.714 72.498 -78.960 1.00 50.95 54 TYR B N 1
ATOM 1413 C CA . TYR B 1 55 ? 90.015 72.264 -79.593 1.00 50.65 54 TYR B CA 1
ATOM 1414 C C . TYR B 1 55 ? 90.859 73.511 -79.675 1.00 49.54 54 TYR B C 1
ATOM 1415 O O . TYR B 1 55 ? 90.624 74.370 -80.530 1.00 48.84 54 TYR B O 1
ATOM 1424 N N . GLY B 1 56 ? 91.874 73.598 -78.828 1.00 48.09 55 GLY B N 1
ATOM 1425 C CA . GLY B 1 56 ? 92.756 74.763 -78.821 1.00 47.95 55 GLY B CA 1
ATOM 1426 C C . GLY B 1 56 ? 92.481 75.655 -77.649 1.00 48.12 55 GLY B C 1
ATOM 1427 O O . GLY B 1 56 ? 91.374 75.692 -77.112 1.00 48.66 55 GLY B O 1
ATOM 1428 N N . ILE B 1 57 ? 93.506 76.374 -77.234 1.00 48.30 56 ILE B N 1
ATOM 1429 C CA . ILE B 1 57 ? 93.382 77.240 -76.072 1.00 48.85 56 ILE B CA 1
ATOM 1430 C C . ILE B 1 57 ? 92.390 78.400 -76.286 1.00 49.60 56 ILE B C 1
ATOM 1431 O O . ILE B 1 57 ? 91.785 78.851 -75.338 1.00 51.06 56 ILE B O 1
ATOM 1436 N N . GLU B 1 58 ? 92.202 78.846 -77.523 1.00 51.24 57 GLU B N 1
ATOM 1437 C CA . GLU B 1 58 ? 91.297 79.951 -77.819 1.00 53.27 57 GLU B CA 1
ATOM 1438 C C . GLU B 1 58 ? 89.827 79.521 -77.579 1.00 52.80 57 GLU B C 1
ATOM 1439 O O . GLU B 1 58 ? 89.068 80.216 -76.898 1.00 51.67 57 GLU B O 1
ATOM 1445 N N . GLU B 1 59 ? 89.442 78.364 -78.116 1.00 54.02 58 GLU B N 1
ATOM 1446 C CA . GLU B 1 59 ? 88.122 77.787 -77.851 1.00 53.86 58 GLU B CA 1
ATOM 1447 C C . GLU B 1 59 ? 87.951 77.525 -76.330 1.00 52.51 58 GLU B C 1
ATOM 1448 O O . GLU B 1 59 ? 86.909 77.783 -75.759 1.00 54.03 58 GLU B O 1
ATOM 1454 N N . ILE B 1 60 ? 88.982 77.039 -75.664 1.00 52.62 59 ILE B N 1
ATOM 1455 C CA . ILE B 1 60 ? 88.865 76.772 -74.238 1.00 53.28 59 ILE B CA 1
ATOM 1456 C C . ILE B 1 60 ? 88.633 78.060 -73.462 1.00 54.75 59 ILE B C 1
ATOM 1457 O O . ILE B 1 60 ? 87.836 78.084 -72.524 1.00 53.73 59 ILE B O 1
ATOM 1462 N N . ARG B 1 61 ? 89.305 79.141 -73.861 1.00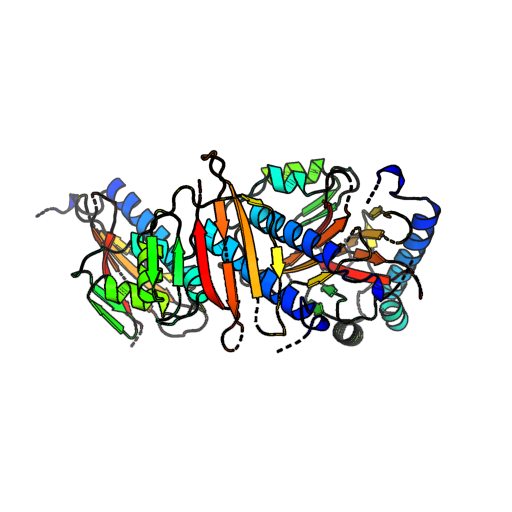 54.44 60 ARG B N 1
ATOM 1463 C CA . ARG B 1 61 ? 89.144 80.432 -73.172 1.00 52.94 60 ARG B CA 1
ATOM 1464 C C . ARG B 1 61 ? 87.733 81.033 -73.309 1.00 52.39 60 ARG B C 1
ATOM 1465 O O . ARG B 1 61 ? 87.155 81.577 -72.348 1.00 53.54 60 ARG B O 1
ATOM 1473 N N . ALA B 1 62 ? 87.189 80.938 -74.506 1.00 50.79 61 ALA B N 1
ATOM 1474 C CA . ALA B 1 62 ? 85.847 81.405 -74.764 1.00 50.63 61 ALA B CA 1
ATOM 1475 C C . ALA B 1 62 ? 84.897 80.692 -73.817 1.00 49.60 61 ALA B C 1
ATOM 1476 O O . ALA B 1 62 ? 84.028 81.310 -73.228 1.00 49.72 61 ALA B O 1
ATOM 1478 N N . PHE B 1 63 ? 85.093 79.388 -73.674 1.00 50.11 62 PHE B N 1
ATOM 1479 C CA . PHE B 1 63 ? 84.274 78.546 -72.809 1.00 49.78 62 PHE B CA 1
ATOM 1480 C C . PHE B 1 63 ? 84.312 78.996 -71.349 1.00 49.90 62 PHE B C 1
ATOM 1481 O O . PHE B 1 63 ? 83.287 79.076 -70.671 1.00 50.16 62 PHE B O 1
ATOM 1489 N N . ARG B 1 64 ? 85.485 79.355 -70.887 1.00 50.30 63 ARG B N 1
ATOM 1490 C CA . ARG B 1 64 ? 85.616 79.775 -69.528 1.00 51.15 63 ARG B CA 1
ATOM 1491 C C . ARG B 1 64 ? 84.797 81.010 -69.254 1.00 51.66 63 ARG B C 1
ATOM 1492 O O . ARG B 1 64 ? 84.188 81.107 -68.203 1.00 53.39 63 ARG B O 1
ATOM 1500 N N . LEU B 1 65 ? 84.742 81.935 -70.206 1.00 52.65 64 LEU B N 1
ATOM 1501 C CA . LEU B 1 65 ? 84.010 83.176 -69.997 1.00 52.22 64 LEU B CA 1
ATOM 1502 C C . LEU B 1 65 ? 82.508 83.050 -70.222 1.00 52.08 64 LEU B C 1
ATOM 1503 O O . LEU B 1 65 ? 81.727 83.793 -69.622 1.00 50.93 64 LEU B O 1
ATOM 1508 N N . ALA B 1 66 ? 82.110 82.098 -71.058 1.00 51.91 65 ALA B N 1
ATOM 1509 C CA . ALA B 1 66 ? 80.702 81.868 -71.340 1.00 52.37 65 ALA B CA 1
ATOM 1510 C C . ALA B 1 66 ? 80.055 80.996 -70.252 1.00 54.71 65 ALA B C 1
ATOM 1511 O O . ALA B 1 66 ? 78.830 80.954 -70.126 1.00 53.67 65 ALA B O 1
ATOM 1513 N N . ARG B 1 67 ? 80.873 80.317 -69.449 1.00 57.29 66 ARG B N 1
ATOM 1514 C CA . ARG B 1 67 ? 80.338 79.373 -68.467 1.00 57.84 66 ARG B CA 1
ATOM 1515 C C . ARG B 1 67 ? 79.595 80.040 -67.288 1.00 57.73 66 ARG B C 1
ATOM 1516 O O . ARG B 1 67 ? 80.031 81.091 -66.815 1.00 55.79 66 ARG B O 1
ATOM 1524 N N . PRO B 1 68 ? 78.431 79.465 -66.873 1.00 59.66 67 PRO B N 1
ATOM 1525 C CA . PRO B 1 68 ? 77.719 79.916 -65.652 1.00 59.94 67 PRO B CA 1
ATOM 1526 C C . PRO B 1 68 ? 78.587 79.731 -64.408 1.00 60.59 67 PRO B C 1
ATOM 1527 O O . PRO B 1 68 ? 79.188 78.662 -64.226 1.00 59.79 67 PRO B O 1
ATOM 1531 N N . SER B 1 69 ? 78.658 80.767 -63.573 1.00 60.57 68 SER B N 1
ATOM 1532 C CA . SER B 1 69 ? 79.495 80.737 -62.376 1.00 60.88 68 SER B CA 1
ATOM 1533 C C . SER B 1 69 ? 78.804 80.136 -61.158 1.00 61.37 68 SER B C 1
ATOM 1534 O O . SER B 1 69 ? 79.478 79.825 -60.158 1.00 63.76 68 SER B O 1
ATOM 1537 N N . ALA B 1 70 ? 77.485 79.937 -61.250 1.00 58.72 69 ALA B N 1
ATOM 1538 C CA . ALA B 1 70 ? 76.699 79.389 -60.151 1.00 57.28 69 ALA B CA 1
ATOM 1539 C C . ALA B 1 70 ? 76.771 77.867 -60.149 1.00 57.27 69 ALA B C 1
ATOM 1540 O O . ALA B 1 70 ? 76.714 77.244 -61.203 1.00 57.37 69 ALA B O 1
ATOM 1542 N N . GLY B 1 71 ? 76.916 77.283 -58.963 1.00 56.85 70 GLY B N 1
ATOM 1543 C CA . GLY B 1 71 ? 76.944 75.839 -58.790 1.00 56.91 70 GLY B CA 1
ATOM 1544 C C . GLY B 1 71 ? 78.220 75.125 -59.192 1.00 58.61 70 GLY B C 1
ATOM 1545 O O . GLY B 1 71 ? 78.213 73.897 -59.298 1.00 59.63 70 GLY B O 1
ATOM 1546 N N . LEU B 1 72 ? 79.312 75.870 -59.400 1.00 58.26 71 LEU B N 1
ATOM 1547 C CA . LEU B 1 72 ? 80.603 75.278 -59.793 1.00 57.60 71 LEU B CA 1
ATOM 1548 C C . LEU B 1 72 ? 81.221 74.403 -58.699 1.00 57.01 71 LEU B C 1
ATOM 1549 O O . LEU B 1 72 ? 82.061 73.552 -59.000 1.00 56.81 71 LEU B O 1
ATOM 1554 N N . ASP B 1 73 ? 80.808 74.588 -57.447 1.00 55.32 72 ASP B N 1
ATOM 1555 C CA . ASP B 1 73 ? 81.371 73.814 -56.325 1.00 56.15 72 ASP B CA 1
ATOM 1556 C C . ASP B 1 73 ? 81.063 72.311 -56.374 1.00 55.96 72 ASP B C 1
ATOM 1557 O O . ASP B 1 73 ? 79.969 71.916 -56.752 1.00 58.04 72 ASP B O 1
ATOM 1562 N N . ARG B 1 74 ? 82.014 71.489 -55.933 1.00 55.43 73 ARG B N 1
ATOM 1563 C CA . ARG B 1 74 ? 81.873 70.034 -55.973 1.00 54.24 73 ARG B CA 1
ATOM 1564 C C . ARG B 1 74 ? 82.705 69.285 -54.916 1.00 54.57 73 ARG B C 1
ATOM 1565 O O . ARG B 1 74 ? 83.532 69.883 -54.226 1.00 55.67 73 ARG B O 1
ATOM 1573 N N . ALA B 1 75 ? 82.423 67.987 -54.774 1.00 53.32 74 ALA B N 1
ATOM 1574 C CA . ALA B 1 75 ? 83.113 67.088 -53.839 1.00 52.18 74 ALA B CA 1
ATOM 1575 C C . ALA B 1 75 ? 83.889 66.080 -54.670 1.00 51.19 74 ALA B C 1
ATOM 1576 O O . ALA B 1 75 ? 83.345 65.549 -55.630 1.00 50.34 74 ALA B O 1
ATOM 1578 N N . LEU B 1 76 ? 85.152 65.831 -54.336 1.00 51.03 75 LEU B N 1
ATOM 1579 C CA . LEU B 1 76 ? 85.937 64.850 -55.100 1.00 50.17 75 LEU B CA 1
ATOM 1580 C C . LEU B 1 76 ? 85.837 63.497 -54.435 1.00 50.49 75 LEU B C 1
ATOM 1581 O O . LEU B 1 76 ? 85.540 63.377 -53.237 1.00 49.25 75 LEU B O 1
ATOM 1586 N N . ARG B 1 77 ? 86.088 62.481 -55.247 1.00 51.81 76 ARG B N 1
ATOM 1587 C CA . ARG B 1 77 ? 85.957 61.083 -54.864 1.00 50.90 76 ARG B CA 1
ATOM 1588 C C . ARG B 1 77 ? 86.836 60.185 -55.743 1.00 50.70 76 ARG B C 1
ATOM 1589 O O . ARG B 1 77 ? 86.937 60.407 -56.966 1.00 43.86 76 ARG B O 1
ATOM 1597 N N . ASN B 1 78 ? 87.448 59.166 -55.130 1.00 51.42 77 ASN B N 1
ATOM 1598 C CA . ASN B 1 78 ? 88.283 58.202 -55.874 1.00 51.95 77 ASN B CA 1
ATOM 1599 C C . ASN B 1 78 ? 89.344 58.841 -56.794 1.00 51.76 77 ASN B C 1
ATOM 1600 O O . ASN B 1 78 ? 89.492 58.450 -57.934 1.00 55.37 77 ASN B O 1
ATOM 1605 N N . THR B 1 79 ? 90.075 59.817 -56.272 1.00 50.19 78 THR B N 1
ATOM 1606 C CA . THR B 1 79 ? 91.100 60.526 -57.022 1.00 50.31 78 THR B CA 1
ATOM 1607 C C . THR B 1 79 ? 92.389 59.692 -57.113 1.00 51.66 78 THR B C 1
ATOM 1608 O O . THR B 1 79 ? 92.885 59.193 -56.108 1.00 53.75 78 THR B O 1
ATOM 1612 N N . VAL B 1 80 ? 92.898 59.522 -58.328 1.00 52.83 79 VAL B N 1
ATOM 1613 C CA . VAL B 1 80 ? 94.147 58.823 -58.602 1.00 51.63 79 VAL B CA 1
ATOM 1614 C C . VAL B 1 80 ? 95.040 59.780 -59.415 1.00 50.33 79 VAL B C 1
ATOM 1615 O O . VAL B 1 80 ? 94.638 60.285 -60.434 1.00 52.03 79 VAL B O 1
ATOM 1619 N N . ILE B 1 81 ? 96.241 60.034 -58.923 1.00 51.90 80 ILE B N 1
ATOM 1620 C CA . ILE B 1 81 ? 97.257 60.871 -59.558 1.00 48.96 80 ILE B CA 1
ATOM 1621 C C . ILE B 1 81 ? 98.506 59.987 -59.742 1.00 49.70 80 ILE B C 1
ATOM 1622 O O . ILE B 1 81 ? 99.055 59.483 -58.773 1.00 48.89 80 ILE B O 1
ATOM 1627 N N . THR B 1 82 ? 98.920 59.776 -60.985 1.00 48.85 81 THR B N 1
ATOM 1628 C CA . THR B 1 82 ? 100.067 58.973 -61.288 1.00 50.23 81 THR B CA 1
ATOM 1629 C C . THR B 1 82 ? 101.034 59.774 -62.186 1.00 51.72 81 THR B C 1
ATOM 1630 O O . THR B 1 82 ? 100.630 60.341 -63.216 1.00 51.04 81 THR B O 1
ATOM 1634 N N . THR B 1 83 ? 102.307 59.809 -61.795 1.00 50.23 82 THR B N 1
ATOM 1635 C CA . THR B 1 83 ? 103.322 60.509 -62.562 1.00 49.96 82 THR B CA 1
ATOM 1636 C C . THR B 1 83 ? 104.172 59.482 -63.264 1.00 51.36 82 THR B C 1
ATOM 1637 O O . THR B 1 83 ? 104.363 58.367 -62.781 1.00 49.08 82 THR B O 1
ATOM 1641 N N . TYR B 1 84 ? 104.669 59.885 -64.420 1.00 53.04 83 TYR B N 1
ATOM 1642 C CA . TYR B 1 84 ? 105.460 59.037 -65.284 1.00 55.01 83 TYR B CA 1
ATOM 1643 C C . TYR B 1 84 ? 106.775 59.769 -65.536 1.00 55.49 83 TYR B C 1
ATOM 1644 O O . TYR B 1 84 ? 106.796 60.838 -66.154 1.00 55.22 83 TYR B O 1
ATOM 1653 N N . GLY B 1 85 ? 107.862 59.217 -65.006 1.00 55.26 84 GLY B N 1
ATOM 1654 C CA . GLY B 1 85 ? 109.155 59.875 -65.082 1.00 55.97 84 GLY B CA 1
ATOM 1655 C C . GLY B 1 85 ? 109.065 61.181 -64.304 1.00 57.82 84 GLY B C 1
ATOM 1656 O O . GLY B 1 85 ? 108.288 61.295 -63.339 1.00 57.46 84 GLY B O 1
ATOM 1657 N N . HIS B 1 86 ? 109.814 62.183 -64.762 1.00 58.25 85 HIS B N 1
ATOM 1658 C CA . HIS B 1 86 ? 109.848 63.486 -64.099 1.00 58.40 85 HIS B CA 1
ATOM 1659 C C . HIS B 1 86 ? 108.965 64.580 -64.723 1.00 58.48 85 HIS B C 1
ATOM 1660 O O . HIS B 1 86 ? 108.911 65.686 -64.182 1.00 60.50 85 HIS B O 1
ATOM 1667 N N . ASP B 1 87 ? 108.245 64.304 -65.810 1.00 57.53 86 ASP B N 1
ATOM 1668 C CA . ASP B 1 87 ? 107.474 65.378 -66.439 1.00 58.77 86 ASP B CA 1
ATOM 1669 C C . ASP B 1 87 ? 106.108 65.056 -67.104 1.00 59.34 86 ASP B C 1
ATOM 1670 O O . ASP B 1 87 ? 105.656 65.799 -67.965 1.00 57.70 86 ASP B O 1
ATOM 1683 N N . ALA B 1 89 ? 102.033 63.371 -66.060 1.00 55.39 88 ALA B N 1
ATOM 1684 C CA . ALA B 1 89 ? 101.170 62.840 -65.033 1.00 52.93 88 ALA B CA 1
ATOM 1685 C C . ALA B 1 89 ? 99.774 62.704 -65.597 1.00 51.48 88 ALA B C 1
ATOM 1686 O O . ALA B 1 89 ? 99.445 63.272 -66.649 1.00 52.49 88 ALA B O 1
ATOM 1688 N N . VAL B 1 90 ? 98.985 61.866 -64.950 1.00 48.94 89 VAL B N 1
ATOM 1689 C CA . VAL B 1 90 ? 97.588 61.728 -65.291 1.00 47.93 89 VAL B CA 1
ATOM 1690 C C . VAL B 1 90 ? 96.864 61.847 -63.976 1.00 47.48 89 VAL B C 1
ATOM 1691 O O . VAL B 1 90 ? 97.234 61.160 -63.044 1.00 49.86 89 VAL B O 1
ATOM 1695 N N . ALA B 1 91 ? 95.903 62.773 -63.883 1.00 46.39 90 ALA B N 1
ATOM 1696 C CA . ALA B 1 91 ? 95.068 62.933 -62.673 1.00 48.76 90 ALA B CA 1
ATOM 1697 C C . ALA B 1 91 ? 93.630 62.533 -63.028 1.00 51.39 90 ALA B C 1
ATOM 1698 O O . ALA B 1 91 ? 93.086 63.009 -64.035 1.00 55.15 90 ALA B O 1
ATOM 1700 N N . SER B 1 92 ? 93.031 61.615 -62.279 1.00 50.16 91 SER B N 1
ATOM 1701 C CA . SER B 1 92 ? 91.666 61.176 -62.588 1.00 49.66 91 SER B CA 1
ATOM 1702 C C . SER B 1 92 ? 90.924 61.233 -61.321 1.00 50.09 91 SER B C 1
ATOM 1703 O O . SER B 1 92 ? 91.487 60.895 -60.293 1.00 52.63 91 SER B O 1
ATOM 1706 N N . THR B 1 93 ? 89.664 61.629 -61.379 1.00 50.36 92 THR B N 1
ATOM 1707 C CA . THR B 1 93 ? 88.843 61.699 -60.186 1.00 52.34 92 THR B CA 1
ATOM 1708 C C . THR B 1 93 ? 87.398 61.630 -60.574 1.00 52.61 92 THR B C 1
ATOM 1709 O O . THR B 1 93 ? 87.036 61.906 -61.736 1.00 54.17 92 THR B O 1
ATOM 1713 N N . GLU B 1 94 ? 86.579 61.217 -59.625 1.00 51.76 93 GLU B N 1
ATOM 1714 C CA . GLU B 1 94 ? 85.142 61.317 -59.790 1.00 53.82 93 GLU B CA 1
ATOM 1715 C C . GLU B 1 94 ? 84.734 62.525 -58.935 1.00 54.08 93 GLU B C 1
ATOM 1716 O O . GLU B 1 94 ? 85.506 63.010 -58.100 1.00 51.46 93 GLU B O 1
ATOM 1722 N N . PHE B 1 95 ? 83.516 63.010 -59.157 1.00 55.35 94 PHE B N 1
ATOM 1723 C CA . PHE B 1 95 ? 82.969 64.097 -58.354 1.00 54.13 94 PHE B CA 1
ATOM 1724 C C . PHE B 1 95 ? 81.469 64.079 -58.408 1.00 53.87 94 PHE B C 1
ATOM 1725 O O . PHE B 1 95 ? 80.886 63.504 -59.325 1.00 52.27 94 PHE B O 1
ATOM 1733 N N . THR B 1 96 ? 80.879 64.737 -57.411 1.00 52.73 95 THR B N 1
ATOM 1734 C CA . THR B 1 96 ? 79.468 64.826 -57.239 1.00 52.91 95 THR B CA 1
ATOM 1735 C C . THR B 1 96 ? 79.115 66.247 -56.809 1.00 53.27 95 THR B C 1
ATOM 1736 O O . THR B 1 96 ? 79.956 66.968 -56.289 1.00 52.77 95 THR B O 1
ATOM 1740 N N . ARG B 1 97 ? 77.870 66.655 -57.025 1.00 54.89 96 ARG B N 1
ATOM 1741 C CA . ARG B 1 97 ? 77.407 67.978 -56.596 1.00 56.15 96 ARG B CA 1
ATOM 1742 C C . ARG B 1 97 ? 76.156 67.843 -55.754 1.00 56.89 96 ARG B C 1
ATOM 1743 O O . ARG B 1 97 ? 75.405 66.878 -55.898 1.00 56.95 96 ARG B O 1
ATOM 1751 N N . THR B 1 98 ? 75.959 68.807 -54.856 1.00 58.81 97 THR B N 1
ATOM 1752 C CA . THR B 1 98 ? 74.829 68.798 -53.919 1.00 59.53 97 THR B CA 1
ATOM 1753 C C . THR B 1 98 ? 73.501 68.462 -54.563 1.00 60.07 97 THR B C 1
ATOM 1754 O O . THR B 1 98 ? 72.727 67.633 -54.047 1.00 59.84 97 THR B O 1
ATOM 1758 N N . GLY B 1 99 ? 73.239 69.141 -55.678 1.00 60.47 98 GLY B N 1
ATOM 1759 C CA . GLY B 1 99 ? 71.953 69.038 -56.353 1.00 61.59 98 GLY B CA 1
ATOM 1760 C C . GLY B 1 99 ? 71.741 67.787 -57.168 1.00 61.95 98 GLY B C 1
ATOM 1761 O O . GLY B 1 99 ? 70.696 67.134 -57.051 1.00 60.15 98 GLY B O 1
ATOM 1762 N N . SER B 1 100 ? 72.742 67.467 -57.994 1.00 62.57 99 SER B N 1
ATOM 1763 C CA . SER B 1 100 ? 72.656 66.355 -58.929 1.00 61.90 99 SER B CA 1
ATOM 1764 C C . SER B 1 100 ? 72.734 64.977 -58.310 1.00 60.88 99 SER B C 1
ATOM 1765 O O . SER B 1 100 ? 73.190 64.798 -57.174 1.00 59.55 99 SER B O 1
ATOM 1768 N N . THR B 1 101 ? 72.250 64.020 -59.101 1.00 60.96 100 THR B N 1
ATOM 1769 C CA . THR B 1 101 ? 72.266 62.588 -58.790 1.00 60.54 100 THR B CA 1
ATOM 1770 C C . THR B 1 101 ? 73.326 61.868 -59.624 1.00 59.73 100 THR B C 1
ATOM 1771 O O . THR B 1 101 ? 73.751 60.768 -59.270 1.00 60.21 100 THR B O 1
ATOM 1775 N N . LYS B 1 102 ? 73.710 62.485 -60.744 1.00 57.95 101 LYS B N 1
ATOM 1776 C CA . LYS B 1 102 ? 74.670 61.925 -61.674 1.00 57.78 101 LYS B CA 1
ATOM 1777 C C . LYS B 1 102 ? 76.104 62.059 -61.132 1.00 57.65 101 LYS B C 1
ATOM 1778 O O . LYS B 1 102 ? 76.390 62.962 -60.349 1.00 59.10 101 LYS B O 1
ATOM 1780 N N . ILE B 1 103 ? 76.979 61.140 -61.553 1.00 56.06 102 ILE B N 1
ATOM 1781 C CA . ILE B 1 103 ? 78.379 61.073 -61.121 1.00 52.92 102 ILE B CA 1
ATOM 1782 C C . ILE B 1 103 ? 79.272 61.679 -62.200 1.00 52.12 102 ILE B C 1
ATOM 1783 O O . ILE B 1 103 ? 79.219 61.272 -63.359 1.00 51.03 102 ILE B O 1
ATOM 1788 N N . GLY B 1 104 ? 80.081 62.658 -61.822 1.00 50.68 103 GLY B N 1
ATOM 1789 C CA . GLY B 1 104 ? 80.978 63.296 -62.752 1.00 49.77 103 GLY B CA 1
ATOM 1790 C C . GLY B 1 104 ? 82.334 62.617 -62.735 1.00 50.94 103 GLY B C 1
ATOM 1791 O O . GLY B 1 104 ? 82.740 61.998 -61.744 1.00 48.81 103 GLY B O 1
ATOM 1792 N N . ARG B 1 105 ? 83.026 62.715 -63.858 1.00 51.64 104 ARG B N 1
ATOM 1793 C CA . ARG B 1 105 ? 84.356 62.178 -63.989 1.00 51.18 104 ARG B CA 1
ATOM 1794 C C . ARG B 1 105 ? 85.232 63.213 -64.657 1.00 51.77 104 ARG B C 1
ATOM 1795 O O . ARG B 1 105 ? 84.836 63.862 -65.644 1.00 51.40 104 ARG B O 1
ATOM 1803 N N . GLN B 1 106 ? 86.441 63.354 -64.131 1.00 54.23 105 GLN B N 1
ATOM 1804 C CA . GLN B 1 106 ? 87.442 64.236 -64.731 1.00 53.46 105 GLN B CA 1
ATOM 1805 C C . GLN B 1 106 ? 88.737 63.490 -64.904 1.00 53.09 105 GLN B C 1
ATOM 1806 O O . GLN B 1 106 ? 89.199 62.841 -63.962 1.00 48.93 105 GLN B O 1
ATOM 1820 N N . GLN B 1 108 ? 92.716 64.310 -66.479 1.00 53.33 107 GLN B N 1
ATOM 1821 C CA . GLN B 1 108 ? 93.658 65.333 -66.984 1.00 53.19 107 GLN B CA 1
ATOM 1822 C C . GLN B 1 108 ? 95.010 64.749 -67.232 1.00 49.60 107 GLN B C 1
ATOM 1823 O O . GLN B 1 108 ? 95.515 64.017 -66.428 1.00 50.11 107 GLN B O 1
ATOM 1829 N N . THR B 1 109 ? 95.623 65.107 -68.329 1.00 53.41 108 THR B N 1
ATOM 1830 C CA . THR B 1 109 ? 97.010 64.705 -68.623 1.00 51.60 108 THR B CA 1
ATOM 1831 C C . THR B 1 109 ? 97.886 65.953 -68.468 1.00 50.21 108 THR B C 1
ATOM 1832 O O . THR B 1 109 ? 97.678 66.935 -69.162 1.00 47.93 108 THR B O 1
ATOM 1836 N N . TRP B 1 110 ? 98.818 65.905 -67.517 1.00 49.93 109 TRP B N 1
ATOM 1837 C CA . TRP B 1 110 ? 99.731 67.007 -67.203 1.00 48.80 109 TRP B CA 1
ATOM 1838 C C . TRP B 1 110 ? 101.171 66.787 -67.693 1.00 47.66 109 TRP B C 1
ATOM 1839 O O . TRP B 1 110 ? 101.714 65.704 -67.531 1.00 48.42 109 TRP B O 1
ATOM 1850 N N . VAL B 1 111 ? 101.758 67.818 -68.298 1.00 47.79 110 VAL B N 1
ATOM 1851 C CA . VAL B 1 111 ? 103.148 67.826 -68.761 1.00 48.32 110 VAL B CA 1
ATOM 1852 C C . VAL B 1 111 ? 103.924 69.015 -68.095 1.00 48.88 110 VAL B C 1
ATOM 1853 O O . VAL B 1 111 ? 103.407 70.118 -67.964 1.00 48.91 110 VAL B O 1
ATOM 1857 N N . LYS B 1 112 ? 105.139 68.782 -67.618 1.00 49.05 111 LYS B N 1
ATOM 1858 C CA . LYS B 1 112 ? 105.894 69.850 -67.010 1.00 49.51 111 LYS B CA 1
ATOM 1859 C C . LYS B 1 112 ? 106.609 70.605 -68.121 1.00 50.81 111 LYS B C 1
ATOM 1860 O O . LYS B 1 112 ? 107.480 70.065 -68.789 1.00 48.33 111 LYS B O 1
ATOM 1874 N N . PRO B 1 114 ? 108.544 74.452 -69.222 1.00 50.51 113 PRO B N 1
ATOM 1875 C CA . PRO B 1 114 ? 109.441 75.381 -68.527 1.00 50.68 113 PRO B CA 1
ATOM 1876 C C . PRO B 1 114 ? 108.696 76.376 -67.606 1.00 53.09 113 PRO B C 1
ATOM 1877 O O . PRO B 1 114 ? 109.161 76.692 -66.507 1.00 53.55 113 PRO B O 1
ATOM 1881 N N . GLU B 1 115 ? 107.542 76.857 -68.062 1.00 54.98 114 GLU B N 1
ATOM 1882 C CA . GLU B 1 115 ? 106.687 77.748 -67.259 1.00 56.74 114 GLU B CA 1
ATOM 1883 C C . GLU B 1 115 ? 105.964 76.998 -66.120 1.00 54.70 114 GLU B C 1
ATOM 1884 O O . GLU B 1 115 ? 105.457 77.606 -65.178 1.00 54.95 114 GLU B O 1
ATOM 1890 N N . GLY B 1 116 ? 105.919 75.676 -66.210 1.00 53.77 115 GLY B N 1
ATOM 1891 C CA . GLY B 1 116 ? 105.337 74.853 -65.164 1.00 53.25 115 GLY B CA 1
ATOM 1892 C C . GLY B 1 116 ? 104.483 73.706 -65.654 1.00 51.94 115 GLY B C 1
ATOM 1893 O O . GLY B 1 116 ? 104.330 73.481 -66.865 1.00 48.83 115 GLY B O 1
ATOM 1894 N N . TRP B 1 117 ? 103.940 72.980 -64.678 1.00 51.77 116 TRP B N 1
ATOM 1895 C CA . TRP B 1 117 ? 103.006 71.895 -64.938 1.00 52.78 116 TRP B CA 1
ATOM 1896 C C . TRP B 1 117 ? 101.819 72.437 -65.685 1.00 52.18 116 TRP B C 1
ATOM 1897 O O . TRP B 1 117 ? 101.270 73.452 -65.313 1.00 52.22 116 TRP B O 1
ATOM 1908 N N . ARG B 1 118 ? 101.445 71.765 -66.763 1.00 54.31 117 ARG B N 1
ATOM 1909 C CA . ARG B 1 118 ? 100.339 72.203 -67.602 1.00 53.68 117 ARG B CA 1
ATOM 1910 C C . ARG B 1 118 ? 99.473 71.056 -68.090 1.00 54.35 117 ARG B C 1
ATOM 1911 O O . ARG B 1 118 ? 99.993 70.026 -68.513 1.00 53.81 117 ARG B O 1
ATOM 1919 N N . ILE B 1 119 ? 98.156 71.253 -68.027 1.00 53.53 118 ILE B N 1
ATOM 1920 C CA . ILE B 1 119 ? 97.180 70.302 -68.543 1.00 50.96 118 ILE B CA 1
ATOM 1921 C C . ILE B 1 119 ? 97.204 70.447 -70.067 1.00 50.35 118 ILE B C 1
ATOM 1922 O O . ILE B 1 119 ? 96.877 71.501 -70.569 1.00 50.75 118 ILE B O 1
ATOM 1927 N N . VAL B 1 120 ? 97.609 69.389 -70.775 1.00 50.81 119 VAL B N 1
ATOM 1928 C CA . VAL B 1 120 ? 97.615 69.348 -72.249 1.00 51.90 119 VAL B CA 1
ATOM 1929 C C . VAL B 1 120 ? 96.334 68.731 -72.869 1.00 49.83 119 VAL B C 1
ATOM 1930 O O . VAL B 1 120 ? 96.057 68.956 -74.035 1.00 46.75 119 VAL B O 1
ATOM 1934 N N . ALA B 1 121 ? 95.580 67.960 -72.085 1.00 48.40 120 ALA B N 1
ATOM 1935 C CA . ALA B 1 121 ? 94.306 67.345 -72.527 1.00 50.70 120 ALA B CA 1
ATOM 1936 C C . ALA B 1 121 ? 93.442 67.001 -71.312 1.00 49.64 120 ALA B C 1
ATOM 1937 O O . ALA B 1 121 ? 93.965 66.459 -70.368 1.00 51.44 120 ALA B O 1
ATOM 1939 N N . ALA B 1 122 ? 92.146 67.326 -71.356 1.00 48.01 121 ALA B N 1
ATOM 1940 C CA . ALA B 1 122 ? 91.227 67.082 -70.264 1.00 48.76 121 ALA B CA 1
ATOM 1941 C C . ALA B 1 122 ? 89.887 66.601 -70.792 1.00 49.31 121 ALA B C 1
ATOM 1942 O O . ALA B 1 122 ? 89.442 67.013 -71.850 1.00 49.53 121 ALA B O 1
ATOM 1944 N N . HIS B 1 123 ? 89.274 65.672 -70.077 1.00 50.35 122 HIS B N 1
ATOM 1945 C CA . HIS B 1 123 ? 87.977 65.122 -70.459 1.00 51.71 122 HIS B CA 1
ATOM 1946 C C . HIS B 1 123 ? 87.149 65.082 -69.184 1.00 53.12 122 HIS B C 1
ATOM 1947 O O . HIS B 1 123 ? 87.590 64.499 -68.182 1.00 53.99 122 HIS B O 1
ATOM 1954 N N . VAL B 1 124 ? 86.001 65.769 -69.214 1.00 52.95 123 VAL B N 1
ATOM 1955 C CA . VAL B 1 124 ? 85.031 65.775 -68.129 1.00 52.92 123 VAL B CA 1
ATOM 1956 C C . VAL B 1 124 ? 83.697 65.284 -68.687 1.00 53.43 123 VAL B C 1
ATOM 1957 O O . VAL B 1 124 ? 83.334 65.611 -69.818 1.00 52.72 123 VAL B O 1
ATOM 1961 N N . SER B 1 125 ? 82.956 64.506 -67.908 1.00 53.90 124 SER B N 1
ATOM 1962 C CA . SER B 1 125 ? 81.673 64.007 -68.379 1.00 53.78 124 SER B CA 1
ATOM 1963 C C . SER B 1 125 ? 80.870 63.440 -67.251 1.00 55.39 124 SER B C 1
ATOM 1964 O O . SER B 1 125 ? 81.437 63.108 -66.193 1.00 54.94 124 SER B O 1
ATOM 1967 N N . LEU B 1 126 ? 79.564 63.283 -67.505 1.00 54.74 125 LEU B N 1
ATOM 1968 C CA . LEU B 1 126 ? 78.664 62.669 -66.527 1.00 56.01 125 LEU B CA 1
ATOM 1969 C C . LEU B 1 126 ? 78.414 61.220 -66.948 1.00 56.60 125 LEU B C 1
ATOM 1970 O O . LEU B 1 126 ? 78.210 60.906 -68.130 1.00 55.79 125 LEU B O 1
ATOM 1983 N N . SER B 1 128 ? 76.579 58.132 -67.790 1.00 60.44 127 SER B N 1
ATOM 1984 C CA . SER B 1 128 ? 75.242 57.906 -68.309 1.00 61.48 127 SER B CA 1
ATOM 1985 C C . SER B 1 128 ? 74.551 56.696 -67.694 1.00 60.45 127 SER B C 1
ATOM 1986 O O . SER B 1 128 ? 75.185 55.919 -66.996 1.00 61.24 127 SER B O 1
ATOM 1989 N N . GLY C 1 1 ? 109.956 52.503 -32.947 1.00 57.93 0 GLY C N 1
ATOM 1990 C CA . GLY C 1 1 ? 110.333 53.899 -33.330 1.00 57.31 0 GLY C CA 1
ATOM 1991 C C . GLY C 1 1 ? 110.208 54.143 -34.819 1.00 56.49 0 GLY C C 1
ATOM 1992 O O . GLY C 1 1 ? 109.575 53.364 -35.513 1.00 58.75 0 GLY C O 1
ATOM 2001 N N . LEU C 1 3 ? 112.033 54.307 -38.376 1.00 49.91 2 LEU C N 1
ATOM 2002 C CA . LEU C 1 3 ? 113.194 54.031 -39.197 1.00 48.62 2 LEU C CA 1
ATOM 2003 C C . LEU C 1 3 ? 113.116 54.963 -40.408 1.00 48.02 2 LEU C C 1
ATOM 2004 O O . LEU C 1 3 ? 112.040 55.416 -40.764 1.00 44.88 2 LEU C O 1
ATOM 2009 N N . PRO C 1 4 ? 114.258 55.277 -41.028 1.00 51.23 3 PRO C N 1
ATOM 2010 C CA . PRO C 1 4 ? 114.277 56.144 -42.232 1.00 52.63 3 PRO C CA 1
ATOM 2011 C C . PRO C 1 4 ? 113.414 55.684 -43.407 1.00 52.12 3 PRO C C 1
ATOM 2012 O O . PRO C 1 4 ? 112.935 56.515 -44.140 1.00 52.38 3 PRO C O 1
ATOM 2016 N N . ASP C 1 5 ? 113.247 54.377 -43.587 1.00 53.23 4 ASP C N 1
ATOM 2017 C CA . ASP C 1 5 ? 112.422 53.831 -44.667 1.00 55.12 4 ASP C CA 1
ATOM 2018 C C . ASP C 1 5 ? 110.892 53.967 -44.417 1.00 55.22 4 ASP C C 1
ATOM 2019 O O . ASP C 1 5 ? 110.100 53.663 -45.302 1.00 58.41 4 ASP C O 1
ATOM 2021 N N . ASP C 1 6 ? 110.482 54.417 -43.231 1.00 52.92 5 ASP C N 1
ATOM 2022 C CA . ASP C 1 6 ? 109.068 54.574 -42.883 1.00 52.50 5 ASP C CA 1
ATOM 2023 C C . ASP C 1 6 ? 108.580 56.013 -43.079 1.00 51.20 5 ASP C C 1
ATOM 2024 O O . ASP C 1 6 ? 107.427 56.332 -42.766 1.00 48.15 5 ASP C O 1
ATOM 2029 N N . VAL C 1 7 ? 109.464 56.895 -43.547 1.00 50.19 6 VAL C N 1
ATOM 2030 C CA . VAL C 1 7 ? 109.104 58.288 -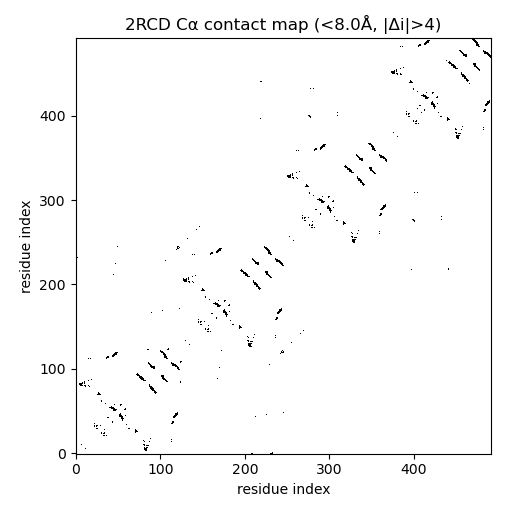43.784 1.00 48.95 6 VAL C CA 1
ATOM 2031 C C . VAL C 1 7 ? 108.627 58.399 -45.234 1.00 48.75 6 VAL C C 1
ATOM 2032 O O . VAL C 1 7 ? 109.282 57.903 -46.135 1.00 48.16 6 VAL C O 1
ATOM 2036 N N . ASN C 1 8 ? 107.462 59.021 -45.417 1.00 49.64 7 ASN C N 1
ATOM 2037 C CA . ASN C 1 8 ? 106.836 59.227 -46.723 1.00 49.77 7 ASN C CA 1
ATOM 2038 C C . ASN C 1 8 ? 106.541 57.954 -47.490 1.00 52.05 7 ASN C C 1
ATOM 2039 O O . ASN C 1 8 ? 106.972 57.791 -48.635 1.00 51.77 7 ASN C O 1
ATOM 2044 N N . GLN C 1 9 ? 105.801 57.044 -46.862 1.00 53.37 8 GLN C N 1
ATOM 2045 C CA . GLN C 1 9 ? 105.362 55.852 -47.568 1.00 53.63 8 GLN C CA 1
ATOM 2046 C C . GLN C 1 9 ? 104.331 56.397 -48.562 1.00 50.50 8 GLN C C 1
ATOM 2047 O O . GLN C 1 9 ? 103.476 57.176 -48.202 1.00 50.58 8 GLN C O 1
ATOM 2053 N N . ALA C 1 10 ? 104.477 56.045 -49.830 1.00 51.55 9 ALA C N 1
ATOM 2054 C CA . ALA C 1 10 ? 103.649 56.577 -50.918 1.00 50.77 9 ALA C CA 1
ATOM 2055 C C . ALA C 1 10 ? 102.162 56.675 -50.608 1.00 52.39 9 ALA C C 1
ATOM 2056 O O . ALA C 1 10 ? 101.601 57.766 -50.584 1.00 52.67 9 ALA C O 1
ATOM 2058 N N . ASP C 1 11 ? 101.541 55.530 -50.343 1.00 52.83 10 ASP C N 1
ATOM 2059 C CA . ASP C 1 11 ? 100.102 55.473 -50.107 1.00 52.21 10 ASP C CA 1
ATOM 2060 C C . ASP C 1 11 ? 99.629 56.307 -48.950 1.00 50.39 10 ASP C C 1
ATOM 2061 O O . ASP C 1 11 ? 98.571 56.937 -49.039 1.00 51.74 10 ASP C O 1
ATOM 2066 N N . VAL C 1 12 ? 100.406 56.331 -47.875 1.00 49.37 11 VAL C N 1
ATOM 2067 C CA . VAL C 1 12 ? 100.054 57.128 -46.695 1.00 47.15 11 VAL C CA 1
ATOM 2068 C C . VAL C 1 12 ? 100.088 58.617 -47.039 1.00 48.57 11 VAL C C 1
ATOM 2069 O O . VAL C 1 12 ? 99.198 59.376 -46.643 1.00 46.94 11 VAL C O 1
ATOM 2073 N N . LEU C 1 13 ? 101.130 59.004 -47.783 1.00 47.10 12 LEU C N 1
ATOM 2074 C CA . LEU C 1 13 ? 101.326 60.378 -48.207 1.00 49.05 12 LEU C CA 1
ATOM 2075 C C . LEU C 1 13 ? 100.227 60.851 -49.138 1.00 49.91 12 LEU C C 1
ATOM 2076 O O . LEU C 1 13 ? 99.821 61.988 -49.054 1.00 49.72 12 LEU C O 1
ATOM 2081 N N . ALA C 1 14 ? 99.743 59.973 -50.014 1.00 51.35 13 ALA C N 1
ATOM 2082 C CA . ALA C 1 14 ? 98.641 60.320 -50.924 1.00 52.49 13 ALA C CA 1
ATOM 2083 C C . ALA C 1 14 ? 97.353 60.608 -50.161 1.00 52.33 13 ALA C C 1
ATOM 2084 O O . ALA C 1 14 ? 96.660 61.565 -50.487 1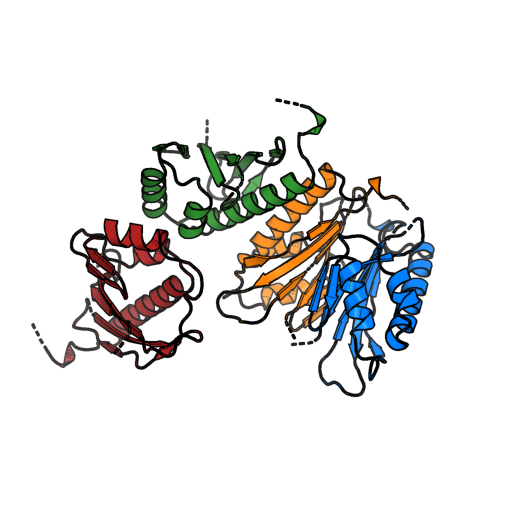.00 51.30 13 ALA C O 1
ATOM 2086 N N . ASP C 1 15 ? 97.052 59.818 -49.129 1.00 54.79 14 ASP C N 1
ATOM 2087 C CA . ASP C 1 15 ? 95.811 60.029 -48.349 1.00 56.35 14 ASP C CA 1
ATOM 2088 C C . ASP C 1 15 ? 95.853 61.307 -47.543 1.00 57.01 14 ASP C C 1
ATOM 2089 O O . ASP C 1 15 ? 94.866 62.029 -47.471 1.00 58.24 14 ASP C O 1
ATOM 2094 N N . VAL C 1 16 ? 96.984 61.577 -46.907 1.00 57.27 15 VAL C N 1
ATOM 2095 C CA . VAL C 1 16 ? 97.086 62.770 -46.078 1.00 58.24 15 VAL C CA 1
ATOM 2096 C C . VAL C 1 16 ? 97.105 64.023 -46.922 1.00 55.58 15 VAL C C 1
ATOM 2097 O O . VAL C 1 16 ? 96.597 65.048 -46.489 1.00 57.41 15 VAL C O 1
ATOM 2101 N N . THR C 1 17 ? 97.734 63.975 -48.089 1.00 54.44 16 THR C N 1
ATOM 2102 C CA . THR C 1 17 ? 97.772 65.155 -48.945 1.00 53.05 16 THR C CA 1
ATOM 2103 C C . THR C 1 17 ? 96.347 65.519 -49.363 1.00 53.47 16 THR C C 1
ATOM 2104 O O . THR C 1 17 ? 95.953 66.663 -49.262 1.00 55.71 16 THR C O 1
ATOM 2108 N N . ALA C 1 18 ? 95.562 64.528 -49.768 1.00 52.95 17 ALA C N 1
ATOM 2109 C CA . ALA C 1 18 ? 94.163 64.743 -50.110 1.00 51.88 17 ALA C CA 1
ATOM 2110 C C . ALA C 1 18 ? 93.396 65.359 -48.923 1.00 52.44 17 ALA C C 1
ATOM 2111 O O . ALA C 1 18 ? 92.620 66.294 -49.113 1.00 55.08 17 ALA C O 1
ATOM 2113 N N . ALA C 1 19 ? 93.618 64.861 -47.710 1.00 52.50 18 ALA C N 1
ATOM 2114 C CA . ALA C 1 19 ? 92.946 65.413 -46.507 1.00 52.81 18 ALA C CA 1
ATOM 2115 C C . ALA C 1 19 ? 93.357 66.872 -46.286 1.00 53.22 18 ALA C C 1
ATOM 2116 O O . ALA C 1 19 ? 92.532 67.721 -45.969 1.00 54.90 18 ALA C O 1
ATOM 2118 N N . PHE C 1 20 ? 94.638 67.157 -46.464 1.00 52.75 19 PHE C N 1
ATOM 2119 C CA . PHE C 1 20 ? 95.158 68.507 -46.263 1.00 53.83 19 PHE C CA 1
ATOM 2120 C C . PHE C 1 20 ? 94.519 69.506 -47.196 1.00 51.83 19 PHE C C 1
ATOM 2121 O O . PHE C 1 20 ? 94.175 70.595 -46.752 1.00 52.55 19 PHE C O 1
ATOM 2129 N N . TYR C 1 21 ? 94.401 69.156 -48.472 1.00 51.14 20 TYR C N 1
ATOM 2130 C CA . TYR C 1 21 ? 93.791 70.051 -49.466 1.00 50.78 20 TYR C CA 1
ATOM 2131 C C . TYR C 1 21 ? 92.298 70.175 -49.293 1.00 51.60 20 TYR C C 1
ATOM 2132 O O . TYR C 1 21 ? 91.738 71.216 -49.598 1.00 54.04 20 TYR C O 1
ATOM 2141 N N . ARG C 1 22 ? 91.655 69.113 -48.820 1.00 49.66 21 ARG C N 1
ATOM 2142 C CA . ARG C 1 22 ? 90.237 69.158 -48.515 1.00 50.08 21 ARG C CA 1
ATOM 2143 C C . ARG C 1 22 ? 90.070 70.163 -47.365 1.00 49.68 21 ARG C C 1
ATOM 2144 O O . ARG C 1 22 ? 89.160 70.952 -47.366 1.00 49.46 21 ARG C O 1
ATOM 2152 N N . TYR C 1 23 ? 90.965 70.145 -46.385 1.00 53.03 22 TYR C N 1
ATOM 2153 C CA . TYR C 1 23 ? 90.931 71.144 -45.307 1.00 53.74 22 TYR C CA 1
ATOM 2154 C C . TYR C 1 23 ? 91.144 72.564 -45.871 1.00 53.20 22 TYR C C 1
ATOM 2155 O O . TYR C 1 23 ? 90.478 73.503 -45.456 1.00 52.46 22 TYR C O 1
ATOM 2164 N N . GLU C 1 24 ? 92.067 72.711 -46.813 1.00 53.06 23 GLU C N 1
ATOM 2165 C CA . GLU C 1 24 ? 92.324 74.016 -47.434 1.00 52.45 23 GLU C CA 1
ATOM 2166 C C . GLU C 1 24 ? 91.064 74.580 -48.100 1.00 50.22 23 GLU C C 1
ATOM 2167 O O . GLU C 1 24 ? 90.840 75.791 -48.074 1.00 50.56 23 GLU C O 1
ATOM 2173 N N . LYS C 1 25 ? 90.243 73.705 -48.675 1.00 48.88 24 LYS C N 1
ATOM 2174 C CA . LYS C 1 25 ? 88.990 74.101 -49.288 1.00 49.13 24 LYS C CA 1
ATOM 2175 C C . LYS C 1 25 ? 88.019 74.578 -48.228 1.00 50.88 24 LYS C C 1
ATOM 2176 O O . LYS C 1 25 ? 87.430 75.646 -48.341 1.00 52.07 24 LYS C O 1
ATOM 2182 N N . ALA C 1 26 ? 87.843 73.764 -47.197 1.00 51.23 25 ALA C N 1
ATOM 2183 C CA . ALA C 1 26 ? 86.915 74.084 -46.131 1.00 51.75 25 ALA C CA 1
ATOM 2184 C C . ALA C 1 26 ? 87.296 75.398 -45.485 1.00 52.72 25 ALA C C 1
ATOM 2185 O O . ALA C 1 26 ? 86.428 76.199 -45.171 1.00 52.17 25 ALA C O 1
ATOM 2187 N N . LEU C 1 27 ? 88.597 75.617 -45.296 1.00 52.40 26 LEU C N 1
ATOM 2188 C CA . LEU C 1 27 ? 89.062 76.812 -44.637 1.00 53.21 26 LEU C CA 1
ATOM 2189 C C . LEU C 1 27 ? 88.755 78.070 -45.414 1.00 53.16 26 LEU C C 1
ATOM 2190 O O . LEU C 1 27 ? 88.220 79.036 -44.868 1.00 55.50 26 LEU C O 1
ATOM 2195 N N . THR C 1 28 ? 89.089 78.072 -46.685 1.00 51.79 27 THR C N 1
ATOM 2196 C CA . THR C 1 28 ? 88.923 79.279 -47.470 1.00 52.64 27 THR C CA 1
ATOM 2197 C C . THR C 1 28 ? 87.470 79.584 -47.811 1.00 54.27 27 THR C C 1
ATOM 2198 O O . THR C 1 28 ? 87.120 80.749 -48.071 1.00 55.76 27 THR C O 1
ATOM 2202 N N . GLY C 1 29 ? 86.634 78.543 -47.821 1.00 54.20 28 GLY C N 1
ATOM 2203 C CA . GLY C 1 29 ? 85.196 78.689 -48.080 1.00 52.67 28 GLY C CA 1
ATOM 2204 C C . GLY C 1 29 ? 84.376 78.704 -46.808 1.00 51.79 28 GLY C C 1
ATOM 2205 O O . GLY C 1 29 ? 83.163 78.748 -46.857 1.00 51.39 28 GLY C O 1
ATOM 2206 N N . ASN C 1 30 ? 85.056 78.660 -45.667 1.00 53.47 29 ASN C N 1
ATOM 2207 C CA . ASN C 1 30 ? 84.430 78.684 -44.345 1.00 53.67 29 ASN C CA 1
ATOM 2208 C C . ASN C 1 30 ? 83.353 77.626 -44.109 1.00 54.09 29 ASN C C 1
ATOM 2209 O O . ASN C 1 30 ? 82.274 77.912 -43.597 1.00 51.63 29 ASN C O 1
ATOM 2214 N N . ASP C 1 31 ? 83.693 76.396 -44.460 1.00 55.12 30 ASP C N 1
ATOM 2215 C CA . ASP C 1 31 ? 82.840 75.241 -44.250 1.00 56.13 30 ASP C CA 1
ATOM 2216 C C . ASP C 1 31 ? 83.120 74.727 -42.832 1.00 54.30 30 ASP C C 1
ATOM 2217 O O . ASP C 1 31 ? 83.857 73.778 -42.618 1.00 55.12 30 ASP C O 1
ATOM 2222 N N . VA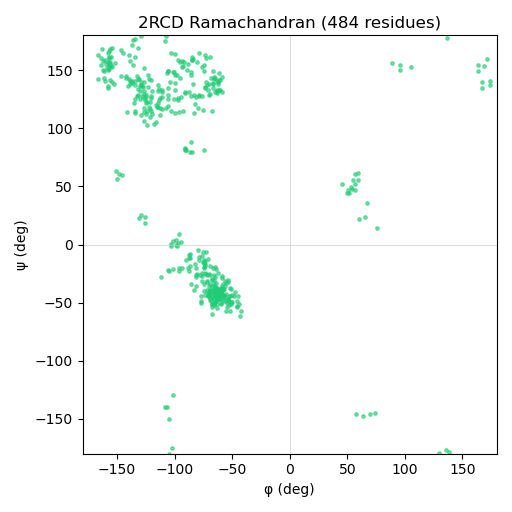L C 1 32 ? 82.522 75.400 -41.868 1.00 54.36 31 VAL C N 1
ATOM 2223 C CA . VAL C 1 32 ? 82.694 75.105 -40.442 1.00 54.55 31 VAL C CA 1
ATOM 2224 C C . VAL C 1 32 ? 82.462 73.617 -40.076 1.00 54.13 31 VAL C C 1
ATOM 2225 O O . VAL C 1 32 ? 83.182 73.059 -39.234 1.00 52.03 31 VAL C O 1
ATOM 2229 N N . ALA C 1 33 ? 81.470 73.000 -40.728 1.00 53.11 32 ALA C N 1
ATOM 2230 C CA . ALA C 1 33 ? 81.129 71.595 -40.517 1.00 51.70 32 ALA C CA 1
ATOM 2231 C C . ALA C 1 33 ? 82.314 70.663 -40.834 1.00 51.95 32 ALA C C 1
ATOM 2232 O O . ALA C 1 33 ? 82.667 69.801 -40.024 1.00 51.57 32 ALA C O 1
ATOM 2234 N N . VAL C 1 34 ? 82.905 70.831 -42.012 1.00 49.87 33 VAL C N 1
ATOM 2235 C CA . VAL C 1 34 ? 84.070 70.046 -42.408 1.00 49.84 33 VAL C CA 1
ATOM 2236 C C . VAL C 1 34 ? 85.323 70.417 -41.596 1.00 53.18 33 VAL C C 1
ATOM 2237 O O . VAL C 1 34 ? 86.114 69.543 -41.227 1.00 52.30 33 VAL C O 1
ATOM 2241 N N . LEU C 1 35 ? 85.508 71.708 -41.316 1.00 52.78 34 LEU C N 1
ATOM 2242 C CA . LEU C 1 35 ? 86.609 72.140 -40.440 1.00 52.72 34 LEU C CA 1
ATOM 2243 C C . LEU C 1 35 ? 86.515 71.444 -39.082 1.00 51.69 34 LEU C C 1
ATOM 2244 O O . LEU C 1 35 ? 87.524 71.086 -38.491 1.00 53.28 34 LEU C O 1
ATOM 2249 N N . ASP C 1 36 ? 85.297 71.280 -38.583 1.00 51.31 35 ASP C N 1
ATOM 2250 C CA . ASP C 1 36 ? 85.079 70.583 -37.326 1.00 52.53 35 ASP C CA 1
ATOM 2251 C C . ASP C 1 36 ? 85.357 69.091 -37.466 1.00 52.76 35 ASP C C 1
ATOM 2252 O O . ASP C 1 36 ? 85.946 68.462 -36.573 1.00 54.01 35 ASP C O 1
ATOM 2257 N N . GLU C 1 37 ? 84.877 68.514 -38.556 1.00 51.09 36 GLU C N 1
ATOM 2258 C CA . GLU C 1 37 ? 85.078 67.110 -38.793 1.00 52.34 36 GLU C CA 1
ATOM 2259 C C . GLU C 1 37 ? 86.562 66.770 -38.732 1.00 53.07 36 GLU C C 1
ATOM 2260 O O . GLU C 1 37 ? 86.970 65.858 -38.005 1.00 53.96 36 GLU C O 1
ATOM 2266 N N . LEU C 1 38 ? 87.345 67.550 -39.474 1.00 52.03 37 LEU C N 1
ATOM 2267 C CA . LEU C 1 38 ? 88.775 67.323 -39.658 1.00 51.35 37 LEU C CA 1
ATOM 2268 C C . LEU C 1 38 ? 89.675 67.577 -38.467 1.00 51.61 37 LEU C C 1
ATOM 2269 O O . LEU C 1 38 ? 90.822 67.219 -38.523 1.00 53.24 37 LEU C O 1
ATOM 2274 N N . PHE C 1 39 ? 89.173 68.219 -37.427 1.00 51.27 38 PHE C N 1
ATOM 2275 C CA . PHE C 1 39 ? 89.916 68.405 -36.193 1.00 50.92 38 PHE C CA 1
ATOM 2276 C C . PHE C 1 39 ? 89.524 67.296 -35.203 1.00 51.65 38 PHE C C 1
ATOM 2277 O O . PHE C 1 39 ? 88.368 66.853 -35.125 1.00 52.10 38 PHE C O 1
ATOM 2285 N N . TRP C 1 40 ? 90.507 66.849 -34.442 1.00 50.84 39 TRP C N 1
ATOM 2286 C CA . TRP C 1 40 ? 90.291 65.829 -33.465 1.00 49.84 39 TRP C CA 1
ATOM 2287 C C . TRP C 1 40 ? 89.324 66.352 -32.425 1.00 50.94 39 TRP C C 1
ATOM 2288 O O . TRP C 1 40 ? 89.478 67.473 -31.924 1.00 53.10 39 TRP C O 1
ATOM 2299 N N . HIS C 1 41 ? 88.324 65.530 -32.107 1.00 50.34 40 HIS C N 1
ATOM 2300 C CA . HIS C 1 41 ? 87.299 65.886 -31.183 1.00 48.21 40 HIS C CA 1
ATOM 2301 C C . HIS C 1 41 ? 87.716 65.447 -29.777 1.00 46.93 40 HIS C C 1
ATOM 2302 O O . HIS C 1 41 ? 87.319 64.397 -29.271 1.00 42.64 40 HIS C O 1
ATOM 2309 N N . ASP C 1 42 ? 88.529 66.290 -29.158 1.00 47.12 41 ASP C N 1
ATOM 2310 C CA . ASP C 1 42 ? 89.036 66.006 -27.848 1.00 45.99 41 ASP C CA 1
ATOM 2311 C C . ASP C 1 42 ? 89.404 67.295 -27.152 1.00 44.07 41 ASP C C 1
ATOM 2312 O O . ASP C 1 42 ? 89.663 68.309 -27.783 1.00 43.86 41 ASP C O 1
ATOM 2317 N N . GLU C 1 43 ? 89.364 67.232 -25.836 1.00 46.19 42 GLU C N 1
ATOM 2318 C CA . GLU C 1 43 ? 89.808 68.283 -24.955 1.00 47.69 42 GLU C CA 1
ATOM 2319 C C . GLU C 1 43 ? 91.293 68.648 -25.172 1.00 48.49 42 GLU C C 1
ATOM 2320 O O . GLU C 1 43 ? 91.683 69.778 -24.939 1.00 49.37 42 GLU C O 1
ATOM 2326 N N . LYS C 1 44 ? 92.108 67.711 -25.655 1.00 49.56 43 LYS C N 1
ATOM 2327 C CA . LYS C 1 44 ? 93.546 67.942 -25.841 1.00 48.94 43 LYS C CA 1
ATOM 2328 C C . LYS C 1 44 ? 93.916 68.578 -27.176 1.00 49.60 43 LYS C C 1
ATOM 2329 O O . LYS C 1 44 ? 95.072 68.967 -27.387 1.00 50.68 43 LYS C O 1
ATOM 2335 N N . THR C 1 45 ? 92.964 68.702 -28.087 1.00 50.49 44 THR C N 1
ATOM 2336 C CA . THR C 1 45 ? 93.281 69.337 -29.364 1.00 52.83 44 THR C CA 1
ATOM 2337 C C . THR C 1 45 ? 93.707 70.810 -29.128 1.00 54.82 44 THR C C 1
ATOM 2338 O O . THR C 1 45 ? 93.107 71.514 -28.309 1.00 55.03 44 THR C O 1
ATOM 2342 N N . VAL C 1 46 ? 94.739 71.271 -29.827 1.00 53.37 45 VAL C N 1
ATOM 2343 C CA . VAL C 1 46 ? 95.209 72.638 -29.619 1.00 52.53 45 VAL C CA 1
ATOM 2344 C C . VAL C 1 46 ? 95.262 73.374 -30.929 1.00 51.32 45 VAL C C 1
ATOM 2345 O O . VAL C 1 46 ? 95.775 72.860 -31.908 1.00 51.85 45 VAL C O 1
ATOM 2349 N N . ARG C 1 47 ? 94.707 74.580 -30.952 1.00 52.04 46 ARG C N 1
ATOM 2350 C CA . ARG C 1 47 ? 94.875 75.452 -32.122 1.00 52.25 46 ARG C CA 1
ATOM 2351 C C . ARG C 1 47 ? 95.346 76.837 -31.668 1.00 51.61 46 ARG C C 1
ATOM 2352 O O . ARG C 1 47 ? 94.616 77.560 -30.991 1.00 49.55 46 ARG C O 1
ATOM 2360 N N . TYR C 1 48 ? 96.590 77.155 -32.020 1.00 52.41 47 TYR C N 1
ATOM 2361 C CA . TYR C 1 48 ? 97.151 78.467 -31.822 1.00 50.93 47 TYR C CA 1
ATOM 2362 C C . TYR C 1 48 ? 96.957 79.179 -33.156 1.00 52.16 47 TYR C C 1
ATOM 2363 O O . TYR C 1 48 ? 97.528 78.784 -34.158 1.00 51.70 47 TYR C O 1
ATOM 2372 N N . GLY C 1 49 ? 96.130 80.219 -33.165 1.00 54.39 48 GLY C N 1
ATOM 2373 C CA . GLY C 1 49 ? 95.845 81.001 -34.377 1.00 53.60 48 GLY C CA 1
ATOM 2374 C C . GLY C 1 49 ? 96.609 82.298 -34.360 1.00 52.66 48 GLY C C 1
ATOM 2375 O O . GLY C 1 49 ? 97.368 82.537 -33.443 1.00 54.75 48 GLY C O 1
ATOM 2376 N N . ALA C 1 50 ? 96.372 83.155 -35.347 1.00 53.10 49 ALA C N 1
ATOM 2377 C CA . ALA C 1 50 ? 97.096 84.418 -35.468 1.00 52.02 49 ALA C CA 1
ATOM 2378 C C . ALA C 1 50 ? 96.918 85.325 -34.247 1.00 52.59 49 ALA C C 1
ATOM 2379 O O . ALA C 1 50 ? 97.878 85.904 -33.781 1.00 55.33 49 ALA C O 1
ATOM 2381 N N . GLY C 1 51 ? 95.704 85.415 -33.723 1.00 51.58 50 GLY C N 1
ATOM 2382 C CA . GLY C 1 51 ? 95.410 86.257 -32.579 1.00 50.85 50 GLY C CA 1
ATOM 2383 C C . GLY C 1 51 ? 94.668 85.583 -31.435 1.00 51.16 50 GLY C C 1
ATOM 2384 O O . GLY C 1 51 ? 93.988 86.261 -30.674 1.00 54.21 50 GLY C O 1
ATOM 2385 N N . GLU C 1 52 ? 94.778 84.264 -31.294 1.00 50.94 51 GLU C N 1
ATOM 2386 C CA . GLU C 1 52 ? 94.129 83.562 -30.177 1.00 51.36 51 GLU C CA 1
ATOM 2387 C C . GLU C 1 52 ? 94.744 82.180 -29.956 1.00 51.88 51 GLU C C 1
ATOM 2388 O O . GLU C 1 52 ? 95.245 81.546 -30.905 1.00 50.48 51 GLU C O 1
ATOM 2394 N N . ASN C 1 53 ? 94.715 81.748 -28.694 1.00 51.97 52 ASN C N 1
ATOM 2395 C CA . ASN C 1 53 ? 95.245 80.452 -28.263 1.00 51.64 52 ASN C CA 1
ATOM 2396 C C . ASN C 1 53 ? 94.069 79.667 -27.798 1.00 50.33 52 ASN C C 1
ATOM 2397 O O . ASN C 1 53 ? 93.419 80.097 -26.851 1.00 47.37 52 ASN C O 1
ATOM 2402 N N . LEU C 1 54 ? 93.795 78.536 -28.451 1.00 50.22 53 LEU C N 1
ATOM 2403 C CA . LEU C 1 54 ? 92.591 77.714 -28.161 1.00 51.82 53 LEU C CA 1
ATOM 2404 C C . LEU C 1 54 ? 92.947 76.284 -27.708 1.00 51.35 53 LEU C C 1
ATOM 2405 O O . LEU C 1 54 ? 93.771 75.601 -28.314 1.00 50.13 53 LEU C O 1
ATOM 2410 N N . TYR C 1 55 ? 92.312 75.854 -26.630 1.00 50.36 54 TYR C N 1
ATOM 2411 C CA . TYR C 1 55 ? 92.535 74.536 -26.082 1.00 50.16 54 TYR C CA 1
ATOM 2412 C C . TYR C 1 55 ? 91.203 73.783 -26.084 1.00 48.12 54 TYR C C 1
ATOM 2413 O O . TYR C 1 55 ? 90.200 74.282 -25.584 1.00 47.68 54 TYR C O 1
ATOM 2422 N N . GLY C 1 56 ? 91.197 72.608 -26.690 1.00 47.24 55 GLY C N 1
ATOM 2423 C CA . GLY C 1 56 ? 90.013 71.782 -26.773 1.00 48.33 55 GLY C CA 1
ATOM 2424 C C . GLY C 1 56 ? 89.155 72.080 -27.976 1.00 49.18 55 GLY C C 1
ATOM 2425 O O . GLY C 1 56 ? 89.213 73.187 -28.544 1.00 51.80 55 GLY C O 1
ATOM 2426 N N . ILE C 1 57 ? 88.372 71.083 -28.378 1.00 47.46 56 ILE C N 1
ATOM 2427 C CA . ILE C 1 57 ? 87.492 71.205 -29.550 1.00 48.61 56 ILE C CA 1
ATOM 2428 C C . ILE C 1 57 ? 86.354 72.219 -29.313 1.00 50.08 56 ILE C C 1
ATOM 2429 O O . ILE C 1 57 ? 85.916 72.885 -30.259 1.00 50.75 56 ILE C O 1
ATOM 2434 N N . GLU C 1 58 ? 85.921 72.362 -28.065 1.00 49.65 57 GLU C N 1
ATOM 2435 C CA . GLU C 1 58 ? 84.816 73.256 -27.740 1.00 54.27 57 GLU C CA 1
ATOM 2436 C C . GLU C 1 58 ? 85.206 74.720 -28.039 1.00 52.36 57 GLU C C 1
ATOM 2437 O O . GLU C 1 58 ? 84.472 75.443 -28.717 1.00 51.05 57 GLU C O 1
ATOM 2443 N N . GLU C 1 59 ? 86.370 75.141 -27.558 1.00 52.55 58 GLU C N 1
ATOM 2444 C CA . GLU C 1 59 ? 86.872 76.480 -27.847 1.00 53.68 58 GLU C CA 1
ATOM 2445 C C . GLU C 1 59 ? 87.129 76.684 -29.352 1.00 53.88 58 GLU C C 1
ATOM 2446 O O . GLU C 1 59 ? 86.814 77.732 -29.914 1.00 55.74 58 GLU C O 1
ATOM 2452 N N . ILE C 1 60 ? 87.705 75.681 -29.998 1.00 53.02 59 ILE C N 1
ATOM 2453 C CA . ILE C 1 60 ? 87.946 75.750 -31.420 1.00 52.90 59 ILE C CA 1
ATOM 2454 C C . ILE C 1 60 ? 86.633 75.943 -32.192 1.00 54.53 59 ILE C C 1
ATOM 2455 O O . ILE C 1 60 ? 86.595 76.672 -33.187 1.00 54.41 59 ILE C O 1
ATOM 2460 N N . ARG C 1 61 ? 85.555 75.313 -31.736 1.00 52.63 60 ARG C N 1
ATOM 2461 C CA . ARG C 1 61 ? 84.272 75.483 -32.403 1.00 52.20 60 ARG C CA 1
ATOM 2462 C C . ARG C 1 61 ? 83.747 76.902 -32.229 1.00 51.11 60 ARG C C 1
ATOM 2463 O O . ARG C 1 61 ? 83.249 77.511 -33.167 1.00 50.04 60 ARG C O 1
ATOM 2471 N N . ALA C 1 62 ? 83.829 77.410 -31.006 1.00 52.72 61 ALA C N 1
ATOM 2472 C CA . ALA C 1 62 ? 83.435 78.792 -30.715 1.00 50.56 61 ALA C CA 1
ATOM 2473 C C . ALA C 1 62 ? 84.142 79.719 -31.726 1.00 49.80 61 ALA C C 1
ATOM 2474 O O . ALA C 1 62 ? 83.500 80.513 -32.419 1.00 48.43 61 ALA C O 1
ATOM 2476 N N . PHE C 1 63 ? 85.454 79.550 -31.841 1.00 48.95 62 PHE C N 1
ATOM 2477 C CA . PHE C 1 63 ? 86.266 80.354 -32.738 1.00 49.71 62 PHE C CA 1
ATOM 2478 C C . PHE C 1 63 ? 85.743 80.370 -34.168 1.00 50.93 62 PHE C C 1
ATOM 2479 O O . PHE C 1 63 ? 85.597 81.444 -34.742 1.00 51.63 62 PHE C O 1
ATOM 2487 N N . ARG C 1 64 ? 85.432 79.196 -34.716 1.00 50.70 63 ARG C N 1
ATOM 2488 C CA . ARG C 1 64 ? 84.947 79.099 -36.084 1.00 52.45 63 ARG C CA 1
ATOM 2489 C C . ARG C 1 64 ? 83.700 79.917 -36.320 1.00 52.61 63 ARG C C 1
ATOM 2490 O O . ARG C 1 64 ? 83.606 80.605 -37.319 1.00 55.86 63 ARG C O 1
ATOM 2498 N N . LEU C 1 65 ? 82.743 79.846 -35.406 1.00 52.61 64 LEU C N 1
ATOM 2499 C CA . LEU C 1 65 ? 81.515 80.595 -35.558 1.00 52.42 64 LEU C CA 1
ATOM 2500 C C . LEU C 1 65 ? 81.697 82.069 -35.252 1.00 52.41 64 LEU C C 1
ATOM 2501 O O . LEU C 1 65 ? 80.964 82.879 -35.782 1.00 53.28 64 LEU C O 1
ATOM 2506 N N . ALA C 1 66 ? 82.662 82.430 -34.410 1.00 52.60 65 ALA C N 1
ATOM 2507 C CA . ALA C 1 66 ? 82.883 83.843 -34.087 1.00 52.46 65 ALA C CA 1
ATOM 2508 C C . ALA C 1 66 ? 83.706 84.518 -35.166 1.00 53.80 65 ALA C C 1
ATOM 2509 O O . ALA C 1 66 ? 83.716 85.731 -35.293 1.00 52.92 65 ALA C O 1
ATOM 2511 N N . ARG C 1 67 ? 84.410 83.720 -35.951 1.00 57.33 66 ARG C N 1
ATOM 2512 C CA . ARG C 1 67 ? 85.335 84.263 -36.931 1.00 57.11 66 ARG C CA 1
ATOM 2513 C C . ARG C 1 67 ? 84.628 84.918 -38.126 1.00 56.95 66 ARG C C 1
ATOM 2514 O O . ARG C 1 67 ? 83.631 84.374 -38.611 1.00 55.16 66 ARG C O 1
ATOM 2522 N N . PRO C 1 68 ? 85.130 86.102 -38.576 1.00 59.20 67 PRO C N 1
ATOM 2523 C CA . PRO C 1 68 ? 84.584 86.758 -39.779 1.00 59.89 67 PRO C CA 1
ATOM 2524 C C . PRO C 1 68 ? 84.891 85.970 -41.057 1.00 60.66 67 PRO C C 1
ATOM 2525 O O . PRO C 1 68 ? 85.983 85.397 -41.183 1.00 60.76 67 PRO C O 1
ATOM 2529 N N . SER C 1 69 ? 83.946 85.950 -41.995 1.00 60.83 68 SER C N 1
ATOM 2530 C CA . SER C 1 69 ? 84.111 85.184 -43.241 1.00 61.57 68 SER C CA 1
ATOM 2531 C C . SER C 1 69 ? 84.767 85.973 -44.378 1.00 61.46 68 SER C C 1
ATOM 2532 O O . SER C 1 69 ? 85.183 85.387 -45.387 1.00 62.78 68 SER C O 1
ATOM 2535 N N . ALA C 1 70 ? 84.861 87.291 -44.208 1.00 59.08 69 ALA C N 1
ATOM 2536 C CA . ALA C 1 70 ? 85.430 88.161 -45.216 1.00 57.83 69 ALA C CA 1
ATOM 2537 C C . ALA C 1 70 ? 86.930 87.911 -45.405 1.00 57.83 69 ALA C C 1
ATOM 2538 O O . ALA C 1 70 ? 87.639 87.685 -44.442 1.00 57.80 69 ALA C O 1
ATOM 2540 N N . GLY C 1 71 ? 87.400 87.914 -46.652 1.00 58.30 70 GLY C N 1
ATOM 2541 C CA . GLY C 1 71 ? 88.833 87.775 -46.962 1.00 58.31 70 GLY C CA 1
ATOM 2542 C C . GLY C 1 71 ? 89.564 86.518 -46.513 1.00 59.27 70 GLY C C 1
ATOM 2543 O O . GLY C 1 71 ? 90.794 86.533 -46.394 1.00 60.92 70 GLY C O 1
ATOM 2544 N N . LEU C 1 72 ? 88.820 85.438 -46.277 1.00 58.35 71 LEU C N 1
ATOM 2545 C CA . LEU C 1 72 ? 89.393 84.154 -45.877 1.00 57.34 71 LEU C CA 1
ATOM 2546 C C . LEU C 1 72 ? 90.276 83.506 -46.952 1.00 57.24 71 LEU C C 1
ATOM 2547 O O . LEU C 1 72 ? 91.093 82.630 -46.624 1.00 57.98 71 LEU C O 1
ATOM 2552 N N . ASP C 1 73 ? 90.128 83.915 -48.218 1.00 55.46 72 ASP C N 1
ATOM 2553 C CA . ASP C 1 73 ? 90.902 83.308 -49.294 1.00 54.88 72 ASP C CA 1
ATOM 2554 C C . ASP C 1 73 ? 92.400 83.606 -49.201 1.00 54.90 72 ASP C C 1
ATOM 2555 O O . ASP C 1 73 ? 92.787 84.664 -48.721 1.00 55.98 72 ASP C O 1
ATOM 2560 N N . ARG C 1 74 ? 93.234 82.673 -49.673 1.00 54.29 73 ARG C N 1
ATOM 2561 C CA . ARG C 1 74 ? 94.698 82.838 -49.635 1.00 53.96 73 ARG C CA 1
ATOM 2562 C C . ARG C 1 74 ? 95.411 81.972 -50.677 1.00 54.07 73 ARG C C 1
ATOM 2563 O O . ARG C 1 74 ? 94.800 81.096 -51.259 1.00 55.28 73 ARG C O 1
ATOM 2571 N N . ALA C 1 75 ? 96.695 82.258 -50.910 1.00 53.06 74 ALA C N 1
ATOM 2572 C CA . ALA C 1 75 ? 97.553 81.503 -51.824 1.00 51.57 74 ALA C CA 1
ATOM 2573 C C . ALA C 1 75 ? 98.574 80.781 -50.955 1.00 51.37 74 ALA C C 1
ATOM 2574 O O . ALA C 1 75 ? 99.157 81.396 -50.090 1.00 48.92 74 ALA C O 1
ATOM 2576 N N . LEU C 1 76 ? 98.756 79.480 -51.180 1.00 51.63 75 LEU C N 1
ATOM 2577 C CA . LEU C 1 76 ? 99.725 78.690 -50.440 1.00 50.27 75 LEU C CA 1
ATOM 2578 C C . LEU C 1 76 ? 101.085 78.740 -51.114 1.00 50.33 75 LEU C C 1
ATOM 2579 O O . LEU C 1 76 ? 101.192 78.937 -52.320 1.00 46.98 75 LEU C O 1
ATOM 2584 N N . ARG C 1 77 ? 102.117 78.521 -50.309 1.00 51.67 76 ARG C N 1
ATOM 2585 C CA . ARG C 1 77 ? 103.496 78.641 -50.746 1.00 51.58 76 ARG C CA 1
ATOM 2586 C C . ARG C 1 77 ? 104.415 77.784 -49.896 1.00 51.90 76 ARG C C 1
ATOM 2587 O O . ARG C 1 77 ? 104.254 77.730 -48.658 1.00 49.49 76 ARG C O 1
ATOM 2595 N N . ASN C 1 78 ? 105.388 77.132 -50.536 1.00 51.46 77 ASN C N 1
ATOM 2596 C CA . ASN C 1 78 ? 106.389 76.348 -49.792 1.00 51.45 77 ASN C CA 1
ATOM 2597 C C . ASN C 1 78 ? 105.800 75.280 -48.894 1.00 52.40 77 ASN C C 1
ATOM 2598 O O . ASN C 1 78 ? 106.195 75.135 -47.734 1.00 56.92 77 ASN C O 1
ATOM 2603 N N . THR C 1 79 ? 104.864 74.528 -49.452 1.00 51.23 78 THR C N 1
ATOM 2604 C CA . THR C 1 79 ? 104.139 73.493 -48.732 1.00 50.51 78 THR C CA 1
ATOM 2605 C C . THR C 1 79 ? 104.979 72.210 -48.677 1.00 53.00 78 THR C C 1
ATOM 2606 O O . THR C 1 79 ? 105.468 71.716 -49.701 1.00 55.11 78 THR C O 1
ATOM 2610 N N . VAL C 1 80 ? 105.162 71.697 -47.471 1.00 52.47 79 VAL C N 1
ATOM 2611 C CA . VAL C 1 80 ? 105.885 70.457 -47.206 1.00 51.37 79 VAL C CA 1
ATOM 2612 C C . VAL C 1 80 ? 104.929 69.547 -46.409 1.00 51.41 79 VAL C C 1
ATOM 2613 O O . VAL C 1 80 ? 104.407 69.931 -45.366 1.00 52.43 79 VAL C O 1
ATOM 2617 N N . ILE C 1 81 ? 104.653 68.373 -46.935 1.00 50.75 80 ILE C N 1
ATOM 2618 C CA . ILE C 1 81 ? 103.815 67.385 -46.249 1.00 49.44 80 ILE C CA 1
ATOM 2619 C C . ILE C 1 81 ? 104.699 66.120 -46.091 1.00 50.14 80 ILE C C 1
ATOM 2620 O O . ILE C 1 81 ? 105.244 65.593 -47.088 1.00 48.30 80 ILE C O 1
ATOM 2625 N N . THR C 1 82 ? 104.874 65.679 -44.850 1.00 47.73 81 THR C N 1
ATOM 2626 C CA . THR C 1 82 ? 105.719 64.546 -44.537 1.00 49.77 81 THR C CA 1
ATOM 2627 C C . THR C 1 82 ? 104.965 63.566 -43.642 1.00 50.67 81 THR C C 1
ATOM 2628 O O . THR C 1 82 ? 104.333 63.976 -42.617 1.00 50.01 81 THR C O 1
ATOM 2632 N N . THR C 1 83 ? 105.019 62.280 -44.018 1.00 49.29 82 THR C N 1
ATOM 2633 C CA . THR C 1 83 ? 104.347 61.243 -43.232 1.00 50.74 82 THR C CA 1
ATOM 2634 C C . THR C 1 83 ? 105.339 60.395 -42.450 1.00 50.99 82 THR C C 1
ATOM 2635 O O . THR C 1 83 ? 106.460 60.177 -42.872 1.00 49.24 82 THR C O 1
ATOM 2639 N N . TYR C 1 84 ? 104.902 59.935 -41.288 1.00 53.44 83 TYR C N 1
ATOM 2640 C CA . TYR C 1 84 ? 105.719 59.100 -40.423 1.00 54.88 83 TYR C CA 1
ATOM 2641 C C . TYR C 1 84 ? 104.932 57.801 -40.236 1.00 55.24 83 TYR C C 1
ATOM 2642 O O . TYR C 1 84 ? 103.805 57.805 -39.736 1.00 56.50 83 TYR C O 1
ATOM 2651 N N . GLY C 1 85 ? 105.492 56.698 -40.706 1.00 54.44 84 GLY C N 1
ATOM 2652 C CA . GLY C 1 85 ? 104.767 55.439 -40.677 1.00 56.91 84 GLY C CA 1
ATOM 2653 C C . GLY C 1 85 ? 103.443 55.542 -41.440 1.00 57.93 84 GLY C C 1
ATOM 2654 O O . GLY C 1 85 ? 103.315 56.302 -42.419 1.00 58.23 84 GLY C O 1
ATOM 2655 N N . HIS C 1 86 ? 102.443 54.819 -40.949 1.00 58.15 85 HIS C N 1
ATOM 2656 C CA . HIS C 1 86 ? 101.140 54.744 -41.599 1.00 58.14 85 HIS C CA 1
ATOM 2657 C C . HIS C 1 86 ? 100.026 55.585 -40.963 1.00 57.89 85 HIS C C 1
ATOM 2658 O O . HIS C 1 86 ? 98.904 55.567 -41.473 1.00 60.06 85 HIS C O 1
ATOM 2665 N N . ASP C 1 87 ? 100.291 56.324 -39.888 1.00 56.11 86 ASP C N 1
ATOM 2666 C CA . ASP C 1 87 ? 99.203 57.112 -39.277 1.00 58.12 86 ASP C CA 1
ATOM 2667 C C . ASP C 1 87 ? 99.563 58.453 -38.584 1.00 56.28 86 ASP C C 1
ATOM 2668 O O . ASP C 1 87 ? 98.844 58.915 -37.717 1.00 54.10 86 ASP C O 1
ATOM 2689 N N . ALA C 1 89 ? 101.394 62.478 -39.565 1.00 54.08 88 ALA C N 1
ATOM 2690 C CA . ALA C 1 89 ? 101.896 63.393 -40.588 1.00 52.67 88 ALA C CA 1
ATOM 2691 C C . ALA C 1 89 ? 102.007 64.800 -40.037 1.00 52.75 88 ALA C C 1
ATOM 2692 O O . ALA C 1 89 ? 101.364 65.141 -39.025 1.00 54.60 88 ALA C O 1
ATOM 2694 N N . VAL C 1 90 ? 102.909 65.567 -40.651 1.00 52.08 89 VAL C N 1
ATOM 2695 C CA . VAL C 1 90 ? 103.051 66.994 -40.389 1.00 49.91 89 VAL C CA 1
ATOM 2696 C C . VAL C 1 90 ? 102.922 67.718 -41.747 1.00 50.94 89 VAL C C 1
ATOM 2697 O O . VAL C 1 90 ? 103.582 67.330 -42.738 1.00 51.83 89 VAL C O 1
ATOM 2701 N N . ALA C 1 91 ? 102.014 68.693 -41.811 1.00 50.24 90 ALA C N 1
ATOM 2702 C CA . ALA C 1 91 ? 101.849 69.572 -42.992 1.00 50.44 90 ALA C CA 1
ATOM 2703 C C . ALA C 1 91 ? 102.250 70.986 -42.572 1.00 50.17 90 ALA C C 1
ATOM 2704 O O . ALA C 1 91 ? 101.761 71.507 -41.584 1.00 50.38 90 ALA C O 1
ATOM 2706 N N . SER C 1 92 ? 103.196 71.566 -43.286 1.00 51.63 91 SER C N 1
ATOM 2707 C CA . SER C 1 92 ? 103.645 72.946 -43.067 1.00 50.79 91 SER C CA 1
ATOM 2708 C C . SER C 1 92 ? 103.459 73.715 -44.394 1.00 52.87 91 SER C C 1
ATOM 2709 O O . SER C 1 92 ? 103.569 73.156 -45.483 1.00 53.40 91 SER C O 1
ATOM 2712 N N . THR C 1 93 ? 103.120 74.985 -44.307 1.00 53.78 92 THR C N 1
ATOM 2713 C CA . THR C 1 93 ? 103.000 75.791 -45.492 1.00 52.45 92 THR C CA 1
ATOM 2714 C C . THR C 1 93 ? 103.044 77.244 -45.129 1.00 51.88 92 THR C C 1
ATOM 2715 O O . THR C 1 93 ? 102.687 77.628 -44.021 1.00 49.62 92 THR C O 1
ATOM 2719 N N . GLU C 1 94 ? 103.550 78.034 -46.068 1.00 54.64 93 GLU C N 1
ATOM 2720 C CA . GLU C 1 94 ? 103.459 79.480 -45.975 1.00 55.13 93 GLU C CA 1
ATOM 2721 C C . GLU C 1 94 ? 102.210 79.910 -46.779 1.00 54.59 93 GLU C C 1
ATOM 2722 O O . GLU C 1 94 ? 101.720 79.186 -47.657 1.00 53.22 93 GLU C O 1
ATOM 2728 N N . PHE C 1 95 ? 101.668 81.075 -46.464 1.00 55.94 94 PHE C N 1
ATOM 2729 C CA . PHE C 1 95 ? 100.580 81.617 -47.288 1.00 55.02 94 PHE C CA 1
ATOM 2730 C C . PHE C 1 95 ? 100.693 83.104 -47.314 1.00 53.53 94 PHE C C 1
ATOM 2731 O O . PHE C 1 95 ? 101.466 83.674 -46.568 1.00 52.36 94 PHE C O 1
ATOM 2739 N N . THR C 1 96 ? 99.949 83.707 -48.225 1.00 53.01 95 THR C N 1
ATOM 2740 C CA . THR C 1 96 ? 99.917 85.141 -48.374 1.00 53.98 95 THR C CA 1
ATOM 2741 C C . THR C 1 96 ? 98.494 85.512 -48.768 1.00 53.40 95 THR C C 1
ATOM 2742 O O . THR C 1 96 ? 97.718 84.640 -49.117 1.00 52.45 95 THR C O 1
ATOM 2746 N N . ARG C 1 97 ? 98.138 86.788 -48.662 1.00 55.54 96 ARG C N 1
ATOM 2747 C CA . ARG C 1 97 ? 96.811 87.292 -49.117 1.00 56.49 96 ARG C CA 1
ATOM 2748 C C . ARG C 1 97 ? 96.998 88.547 -49.951 1.00 56.43 96 ARG C C 1
ATOM 2749 O O . ARG C 1 97 ? 97.903 89.328 -49.679 1.00 56.30 96 ARG C O 1
ATOM 2757 N N . THR C 1 98 ? 96.165 88.742 -50.974 1.00 58.82 97 THR C N 1
ATOM 2758 C CA . THR C 1 98 ? 96.285 89.950 -51.833 1.00 59.55 97 THR C CA 1
ATOM 2759 C C . THR C 1 98 ? 96.277 91.271 -51.043 1.00 60.14 97 THR C C 1
ATOM 2760 O O . THR C 1 98 ? 96.941 92.251 -51.448 1.00 59.63 97 THR C O 1
ATOM 2764 N N . GLY C 1 99 ? 95.549 91.292 -49.922 1.00 60.31 98 GLY C N 1
ATOM 2765 C CA . GLY C 1 99 ? 95.481 92.486 -49.085 1.00 61.26 98 GLY C CA 1
ATOM 2766 C C . GLY C 1 99 ? 96.798 92.813 -48.402 1.00 61.72 98 GLY C C 1
ATOM 2767 O O . GLY C 1 99 ? 97.378 93.878 -48.638 1.00 59.06 98 GLY C O 1
ATOM 2768 N N . SER C 1 100 ? 97.273 91.864 -47.584 1.00 63.18 99 SER C N 1
ATOM 2769 C CA . SER C 1 100 ? 98.500 92.029 -46.776 1.00 62.50 99 SER C CA 1
ATOM 2770 C C . SER C 1 100 ? 99.871 91.977 -47.484 1.00 61.62 99 SER C C 1
ATOM 2771 O O . SER C 1 100 ? 100.007 91.558 -48.646 1.00 60.19 99 SER C O 1
ATOM 2773 N N . THR C 1 101 ? 100.868 92.479 -46.750 1.00 61.29 100 THR C N 1
ATOM 2774 C CA . THR C 1 101 ? 102.294 92.379 -47.108 1.00 60.51 100 THR C CA 1
ATOM 2775 C C . THR C 1 101 ? 102.933 91.297 -46.192 1.00 59.66 100 THR C C 1
ATOM 2776 O O . THR C 1 101 ? 103.944 90.713 -46.557 1.00 59.70 100 THR C O 1
ATOM 2778 N N . LYS C 1 102 ? 102.319 91.032 -45.027 1.00 58.30 101 LYS C N 1
ATOM 2779 C CA . LYS C 1 102 ? 102.791 90.035 -44.063 1.00 57.92 101 LYS C CA 1
ATOM 2780 C C . LYS C 1 102 ? 102.709 88.583 -44.600 1.00 57.56 101 LYS C C 1
ATOM 2781 O O . LYS C 1 102 ? 101.772 88.235 -45.319 1.00 58.28 101 LYS C O 1
ATOM 2783 N N . ILE C 1 103 ? 103.704 87.757 -44.254 1.00 56.08 102 ILE C N 1
ATOM 2784 C CA . ILE C 1 103 ? 103.773 86.340 -44.674 1.00 54.02 102 ILE C CA 1
ATOM 2785 C C . ILE C 1 103 ? 103.162 85.452 -43.600 1.00 52.38 102 ILE C C 1
ATOM 2786 O O . ILE C 1 103 ? 103.550 85.537 -42.431 1.00 52.18 102 ILE C O 1
ATOM 2791 N N . GLY C 1 104 ? 102.206 84.613 -43.998 1.00 50.52 103 GLY C N 1
ATOM 2792 C CA . GLY C 1 104 ? 101.513 83.718 -43.076 1.00 50.88 103 GLY C CA 1
ATOM 2793 C C . GLY C 1 104 ? 102.090 82.313 -43.079 1.00 51.01 103 GLY C C 1
ATOM 2794 O O . GLY C 1 104 ? 102.554 81.838 -44.127 1.00 48.06 103 GLY C O 1
ATOM 2795 N N . ARG C 1 105 ? 102.070 81.662 -41.908 1.00 50.73 104 ARG C N 1
ATOM 2796 C CA . ARG C 1 105 ? 102.553 80.283 -41.759 1.00 50.91 104 ARG C CA 1
ATOM 2797 C C . ARG C 1 105 ? 101.529 79.415 -41.050 1.00 52.09 104 ARG C C 1
ATOM 2798 O O . ARG C 1 105 ? 100.885 79.851 -40.072 1.00 50.89 104 ARG C O 1
ATOM 2806 N N . GLN C 1 106 ? 101.403 78.181 -41.540 1.00 52.99 105 GLN C N 1
ATOM 2807 C CA . GLN C 1 106 ? 100.506 77.195 -40.941 1.00 54.15 105 GLN C CA 1
ATOM 2808 C C . GLN C 1 106 ? 101.211 75.855 -40.807 1.00 54.11 105 GLN C C 1
ATOM 2809 O O . GLN C 1 106 ? 101.787 75.350 -41.772 1.00 52.02 105 GLN C O 1
ATOM 2823 N N . GLN C 1 108 ? 100.441 71.947 -39.240 1.00 51.79 107 GLN C N 1
ATOM 2824 C CA . GLN C 1 108 ? 99.445 71.004 -38.723 1.00 52.53 107 GLN C CA 1
ATOM 2825 C C . GLN C 1 108 ? 100.027 69.633 -38.483 1.00 51.21 107 GLN C C 1
ATOM 2826 O O . GLN C 1 108 ? 100.806 69.156 -39.284 1.00 48.53 107 GLN C O 1
ATOM 2832 N N . THR C 1 109 ? 99.614 68.990 -37.395 1.00 51.29 108 THR C N 1
ATOM 2833 C CA . THR C 1 109 ? 100.015 67.612 -37.120 1.00 50.34 108 THR C CA 1
ATOM 2834 C C . THR C 1 109 ? 98.755 66.765 -37.238 1.00 49.87 108 THR C C 1
ATOM 2835 O O . THR C 1 109 ? 97.799 66.949 -36.471 1.00 51.22 108 THR C O 1
ATOM 2839 N N . TRP C 1 110 ? 98.778 65.847 -38.205 1.00 49.78 109 TRP C N 1
ATOM 2840 C CA . TRP C 1 110 ? 97.683 64.928 -38.498 1.00 48.52 109 TRP C CA 1
ATOM 2841 C C . TRP C 1 110 ? 97.952 63.510 -37.997 1.00 48.44 109 TRP C C 1
ATOM 2842 O O . TRP C 1 110 ? 99.077 63.025 -38.120 1.00 49.93 109 TRP C O 1
ATOM 2853 N N . VAL C 1 111 ? 96.916 62.869 -37.443 1.00 47.72 110 VAL C N 1
ATOM 2854 C CA . VAL C 1 111 ? 96.935 61.478 -37.008 1.00 48.13 110 VAL C CA 1
ATOM 2855 C C . VAL C 1 111 ? 95.735 60.713 -37.602 1.00 47.64 110 VAL C C 1
ATOM 2856 O O . VAL C 1 111 ? 94.625 61.209 -37.621 1.00 47.08 110 VAL C O 1
ATOM 2860 N N . LYS C 1 112 ? 95.946 59.501 -38.093 1.00 49.07 111 LYS C N 1
ATOM 2861 C CA . LYS C 1 112 ? 94.841 58.726 -38.662 1.00 48.76 111 LYS C CA 1
ATOM 2862 C C . LYS C 1 112 ? 94.092 57.978 -37.573 1.00 49.98 111 LYS C C 1
ATOM 2863 O O . LYS C 1 112 ? 94.641 57.081 -36.964 1.00 47.27 111 LYS C O 1
ATOM 2877 N N . PRO C 1 114 ? 90.267 55.968 -36.382 1.00 49.86 113 PRO C N 1
ATOM 2878 C CA . PRO C 1 114 ? 89.369 55.082 -37.118 1.00 50.40 113 PRO C CA 1
ATOM 2879 C C . PRO C 1 114 ? 88.287 55.820 -37.929 1.00 52.33 113 PRO C C 1
ATOM 2880 O O . PRO C 1 114 ? 87.783 55.272 -38.888 1.00 54.35 113 PRO C O 1
ATOM 2884 N N . GLU C 1 115 ? 87.960 57.053 -37.567 1.00 54.97 114 GLU C N 1
ATOM 2885 C CA . GLU C 1 115 ? 86.984 57.865 -38.313 1.00 56.83 114 GLU C CA 1
ATOM 2886 C C . GLU C 1 115 ? 87.652 58.652 -39.457 1.00 55.71 114 GLU C C 1
ATOM 2887 O O . GLU C 1 115 ? 86.975 59.216 -40.310 1.00 57.47 114 GLU C O 1
ATOM 2893 N N . GLY C 1 116 ? 88.976 58.696 -39.466 1.00 53.83 115 GLY C N 1
ATOM 2894 C CA . GLY C 1 116 ? 89.729 59.334 -40.544 1.00 53.65 115 GLY C CA 1
ATOM 2895 C C . GLY C 1 116 ? 90.879 60.191 -40.057 1.00 52.24 115 GLY C C 1
ATOM 2896 O O . GLY C 1 116 ? 91.085 60.345 -38.852 1.00 48.80 115 GLY C O 1
ATOM 2897 N N . TRP C 1 117 ? 91.622 60.753 -41.010 1.00 52.41 116 TRP C N 1
ATOM 2898 C CA . TRP C 1 117 ? 92.712 61.671 -40.694 1.00 52.40 116 TRP C CA 1
ATOM 2899 C C . TRP C 1 117 ? 92.184 62.886 -39.956 1.00 52.70 116 TRP C C 1
ATOM 2900 O O . TRP C 1 117 ? 91.207 63.491 -40.373 1.00 53.29 116 TRP C O 1
ATOM 2911 N N . ARG C 1 118 ? 92.859 63.243 -38.869 1.00 53.17 117 ARG C N 1
ATOM 2912 C CA . ARG C 1 118 ? 92.447 64.349 -37.982 1.00 52.45 117 ARG C CA 1
ATOM 2913 C C . ARG C 1 118 ? 93.591 65.217 -37.561 1.00 51.88 117 ARG C C 1
ATOM 2914 O O . ARG C 1 118 ? 94.662 64.728 -37.248 1.00 52.68 117 ARG C O 1
ATOM 2922 N N . ILE C 1 119 ? 93.358 66.516 -37.506 1.00 52.37 118 ILE C N 1
ATOM 2923 C CA . ILE C 1 119 ? 94.384 67.448 -37.051 1.00 50.74 118 ILE C CA 1
ATOM 2924 C C . ILE C 1 119 ? 94.294 67.386 -35.539 1.00 49.41 118 ILE C C 1
ATOM 2925 O O . ILE C 1 119 ? 93.240 67.644 -34.991 1.00 51.58 118 ILE C O 1
ATOM 2930 N N . VAL C 1 120 ? 95.382 67.019 -34.875 1.00 49.75 119 VAL C N 1
ATOM 2931 C CA . VAL C 1 120 ? 95.406 66.968 -33.408 1.00 49.97 119 VAL C CA 1
ATOM 2932 C C . VAL C 1 120 ? 95.996 68.266 -32.785 1.00 50.89 119 VAL C C 1
ATOM 2933 O O . VAL C 1 120 ? 95.743 68.574 -31.611 1.00 49.73 119 VAL C O 1
ATOM 2937 N N . ALA C 1 121 ? 96.756 69.019 -33.583 1.00 49.87 120 ALA C N 1
ATOM 2938 C CA . ALA C 1 121 ? 97.384 70.269 -33.151 1.00 50.87 120 ALA C CA 1
ATOM 2939 C C . ALA C 1 121 ? 97.706 71.148 -34.364 1.00 51.14 120 ALA C C 1
ATOM 2940 O O . ALA C 1 121 ? 98.201 70.647 -35.380 1.00 54.52 120 ALA C O 1
ATOM 2942 N N . ALA C 1 122 ? 97.425 72.445 -34.275 1.00 50.07 121 ALA C N 1
ATOM 2943 C CA . ALA C 1 122 ? 97.712 73.364 -35.402 1.00 50.52 121 ALA C CA 1
ATOM 2944 C C . ALA C 1 122 ? 98.193 74.704 -34.868 1.00 50.98 121 ALA C C 1
ATOM 2945 O O . ALA C 1 122 ? 97.743 75.144 -33.821 1.00 49.57 121 ALA C O 1
ATOM 2947 N N . HIS C 1 123 ? 99.110 75.333 -35.599 1.00 51.69 122 HIS C N 1
ATOM 2948 C CA . HIS C 1 123 ? 99.658 76.633 -35.221 1.00 51.99 122 HIS C CA 1
ATOM 2949 C C . HIS C 1 123 ? 99.655 77.492 -36.485 1.00 53.96 122 HIS C C 1
ATOM 2950 O O . HIS C 1 123 ? 100.347 77.164 -37.457 1.00 53.03 122 HIS C O 1
ATOM 2957 N N . VAL C 1 124 ? 98.853 78.562 -36.474 1.00 54.24 123 VAL C N 1
ATOM 2958 C CA . VAL C 1 124 ? 98.818 79.536 -37.568 1.00 54.01 123 VAL C CA 1
ATOM 2959 C C . VAL C 1 124 ? 99.337 80.878 -37.003 1.00 54.67 123 VAL C C 1
ATOM 2960 O O . VAL C 1 124 ? 99.007 81.268 -35.881 1.00 52.39 123 VAL C O 1
ATOM 2964 N N . SER C 1 125 ? 100.177 81.562 -37.764 1.00 54.59 124 SER C N 1
ATOM 2965 C CA . SER C 1 125 ? 100.736 82.829 -37.307 1.00 54.31 124 SER C CA 1
ATOM 2966 C C . SER C 1 125 ? 101.200 83.682 -38.474 1.00 54.28 124 SER C C 1
ATOM 2967 O O . SER C 1 125 ? 101.384 83.183 -39.590 1.00 52.81 124 SER C O 1
ATOM 2970 N N . LEU C 1 126 ? 101.427 84.956 -38.176 1.00 54.21 125 LEU C N 1
ATOM 2971 C CA . LEU C 1 126 ? 101.981 85.901 -39.138 1.00 56.23 125 LEU C CA 1
ATOM 2972 C C . LEU C 1 126 ? 103.415 86.218 -38.716 1.00 56.85 125 LEU C C 1
ATOM 2973 O O . LEU C 1 126 ? 103.698 86.497 -37.540 1.00 57.62 125 LEU C O 1
ATOM 2986 N N . SER C 1 128 ? 106.860 87.986 -37.896 1.00 59.47 127 SER C N 1
ATOM 2987 C CA . SER C 1 128 ? 107.220 89.291 -37.354 1.00 59.14 127 SER C CA 1
ATOM 2988 C C . SER C 1 128 ? 108.549 89.728 -37.931 1.00 59.57 127 SER C C 1
ATOM 2989 O O . SER C 1 128 ? 108.651 89.982 -39.128 1.00 59.34 127 SER C O 1
ATOM 2991 N N . GLY D 1 1 ? 49.518 97.993 -32.941 1.00 58.10 0 GLY D N 1
ATOM 2992 C CA . GLY D 1 1 ? 49.061 96.647 -33.403 1.00 57.41 0 GLY D CA 1
ATOM 2993 C C . GLY D 1 1 ? 49.203 96.434 -34.899 1.00 56.73 0 GLY D C 1
ATOM 2994 O O . GLY D 1 1 ? 49.874 97.204 -35.585 1.00 57.72 0 GLY D O 1
ATOM 3003 N N . LEU D 1 3 ? 47.349 96.166 -38.547 1.00 50.95 2 LEU D N 1
ATOM 3004 C CA . LEU D 1 3 ? 46.198 96.434 -39.392 1.00 48.85 2 LEU D CA 1
ATOM 3005 C C . LEU D 1 3 ? 46.282 95.556 -40.663 1.00 48.63 2 LEU D C 1
ATOM 3006 O O . LEU D 1 3 ? 47.364 95.108 -41.051 1.00 46.38 2 LEU D O 1
ATOM 3011 N N . PRO D 1 4 ? 45.130 95.252 -41.280 1.00 50.90 3 PRO D N 1
ATOM 3012 C CA . PRO D 1 4 ? 45.063 94.431 -42.498 1.00 52.01 3 PRO D CA 1
ATOM 3013 C C . PRO D 1 4 ? 46.010 94.755 -43.657 1.00 53.05 3 PRO D C 1
ATOM 3014 O O . PRO D 1 4 ? 46.528 93.832 -44.284 1.00 53.15 3 PRO D O 1
ATOM 3018 N N . ASP D 1 5 ? 46.220 96.034 -43.956 1.00 53.82 4 ASP D N 1
ATOM 3019 C CA . ASP D 1 5 ? 47.132 96.400 -45.048 1.00 55.41 4 ASP D CA 1
ATOM 3020 C C . ASP D 1 5 ? 48.606 96.330 -44.648 1.00 56.18 4 ASP D C 1
ATOM 3021 O O . ASP D 1 5 ? 49.477 96.387 -45.521 1.00 58.81 4 ASP D O 1
ATOM 3026 N N . ASP D 1 6 ? 48.892 96.181 -43.350 1.00 54.06 5 ASP D N 1
ATOM 3027 C CA . ASP D 1 6 ? 50.271 96.043 -42.876 1.00 52.78 5 ASP D CA 1
ATOM 3028 C C . ASP D 1 6 ? 50.807 94.657 -43.201 1.00 50.57 5 ASP D C 1
ATOM 3029 O O . ASP D 1 6 ? 52.007 94.420 -43.104 1.00 49.49 5 ASP D O 1
ATOM 3034 N N . VAL D 1 7 ? 49.910 93.751 -43.583 1.00 49.11 6 VAL D N 1
ATOM 3035 C CA . VAL D 1 7 ? 50.240 92.365 -43.876 1.00 48.28 6 VAL D CA 1
ATOM 3036 C C . VAL D 1 7 ? 50.697 92.185 -45.323 1.00 48.35 6 VAL D C 1
ATOM 3037 O O . VAL D 1 7 ? 50.035 92.649 -46.244 1.00 49.61 6 VAL D O 1
ATOM 3041 N N . ASN D 1 8 ? 51.864 91.553 -45.492 1.00 48.94 7 ASN D N 1
ATOM 3042 C CA . ASN D 1 8 ? 52.480 91.292 -46.805 1.00 50.22 7 ASN D CA 1
ATOM 3043 C C . ASN D 1 8 ? 52.776 92.541 -47.647 1.00 51.97 7 ASN D C 1
ATOM 3044 O O . ASN D 1 8 ? 52.238 92.711 -48.748 1.00 51.25 7 ASN D O 1
ATOM 3049 N N . GLN D 1 9 ? 53.635 93.408 -47.106 1.00 52.80 8 GLN D N 1
ATOM 3050 C CA . GLN D 1 9 ? 54.076 94.586 -47.823 1.00 52.92 8 GLN D CA 1
ATOM 3051 C C . GLN D 1 9 ? 55.088 94.024 -48.813 1.00 51.10 8 GLN D C 1
ATOM 3052 O O . GLN D 1 9 ? 55.981 93.266 -48.427 1.00 50.65 8 GLN D O 1
ATOM 3058 N N . ALA D 1 10 ? 54.905 94.350 -50.089 1.00 50.73 9 ALA D N 1
ATOM 3059 C CA . ALA D 1 10 ? 55.685 93.750 -51.177 1.00 51.27 9 ALA D CA 1
ATOM 3060 C C . ALA D 1 10 ? 57.190 93.667 -50.935 1.00 52.23 9 ALA D C 1
ATOM 3061 O O . ALA D 1 10 ? 57.776 92.579 -51.037 1.00 50.88 9 ALA D O 1
ATOM 3063 N N . ASP D 1 11 ? 57.789 94.818 -50.611 1.00 52.61 10 ASP D N 1
ATOM 3064 C CA . ASP D 1 11 ? 59.234 94.937 -50.363 1.00 50.92 10 ASP D CA 1
ATOM 3065 C C . ASP D 1 11 ? 59.663 94.184 -49.105 1.00 49.96 10 ASP D C 1
ATOM 3066 O O . ASP D 1 11 ? 60.715 93.536 -49.087 1.00 51.76 10 ASP D O 1
ATOM 3068 N N . VAL D 1 12 ? 58.856 94.234 -48.056 1.00 49.27 11 VAL D N 1
ATOM 3069 C CA . VAL D 1 12 ? 59.189 93.491 -46.831 1.00 48.01 11 VAL D CA 1
ATOM 3070 C C . VAL D 1 12 ? 59.174 91.976 -47.096 1.00 49.31 11 VAL D C 1
ATOM 3071 O O . VAL D 1 12 ? 60.022 91.237 -46.576 1.00 49.27 11 VAL D O 1
ATOM 3075 N N . LEU D 1 13 ? 58.213 91.541 -47.920 1.00 49.50 12 LEU D N 1
ATOM 3076 C CA . LEU D 1 13 ? 58.020 90.136 -48.268 1.00 48.89 12 LEU D CA 1
ATOM 3077 C C . LEU D 1 13 ?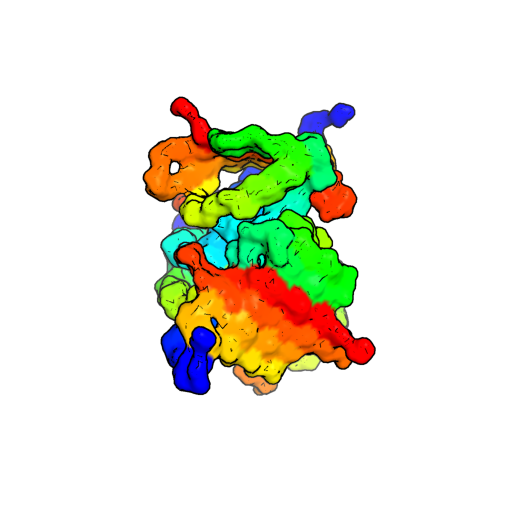 59.137 89.605 -49.143 1.00 50.57 12 LEU D C 1
ATOM 3078 O O . LEU D 1 13 ? 59.596 88.482 -48.929 1.00 51.21 12 LEU D O 1
ATOM 3083 N N . ALA D 1 14 ? 59.598 90.431 -50.090 1.00 52.36 13 ALA D N 1
ATOM 3084 C CA . ALA D 1 14 ? 60.738 90.113 -50.977 1.00 52.70 13 ALA D CA 1
ATOM 3085 C C . ALA D 1 14 ? 62.046 89.875 -50.213 1.00 53.42 13 ALA D C 1
ATOM 3086 O O . ALA D 1 14 ? 62.835 89.014 -50.596 1.00 52.88 13 ALA D O 1
ATOM 3088 N N . ASP D 1 15 ? 62.288 90.660 -49.161 1.00 56.06 14 ASP D N 1
ATOM 3089 C CA . ASP D 1 15 ? 63.478 90.483 -48.302 1.00 56.70 14 ASP D CA 1
ATOM 3090 C C . ASP D 1 15 ? 63.438 89.162 -47.546 1.00 57.83 14 ASP D C 1
ATOM 3091 O O . ASP D 1 15 ? 64.421 88.402 -47.513 1.00 58.95 14 ASP D O 1
ATOM 3096 N N . VAL D 1 16 ? 62.312 88.938 -46.876 1.00 56.88 15 VAL D N 1
ATOM 3097 C CA . VAL D 1 16 ? 62.131 87.749 -46.058 1.00 58.12 15 VAL D CA 1
ATOM 3098 C C . VAL D 1 16 ? 62.159 86.480 -46.923 1.00 57.02 15 VAL D C 1
ATOM 3099 O O . VAL D 1 16 ? 62.683 85.435 -46.494 1.00 57.86 15 VAL D O 1
ATOM 3103 N N . THR D 1 17 ? 61.610 86.566 -48.135 1.00 54.38 16 THR D N 1
ATOM 3104 C CA . THR D 1 17 ? 61.612 85.421 -49.022 1.00 52.68 16 THR D CA 1
ATOM 3105 C C . THR D 1 17 ? 63.045 85.079 -49.364 1.00 53.52 16 THR D C 1
ATOM 3106 O O . THR D 1 17 ? 63.453 83.935 -49.215 1.00 56.20 16 THR D O 1
ATOM 3110 N N . ALA D 1 18 ? 63.829 86.083 -49.748 1.00 52.16 17 ALA D N 1
ATOM 3111 C CA . ALA D 1 18 ? 65.228 85.877 -50.086 1.00 50.96 17 ALA D CA 1
ATOM 3112 C C . ALA D 1 18 ? 66.040 85.258 -48.949 1.00 53.36 17 ALA D C 1
ATOM 3113 O O . ALA D 1 18 ? 66.927 84.426 -49.237 1.00 54.99 17 ALA D O 1
ATOM 3115 N N . ALA D 1 19 ? 65.774 85.660 -47.688 1.00 51.66 18 ALA D N 1
ATOM 3116 C CA . ALA D 1 19 ? 66.506 85.105 -46.525 1.00 51.33 18 ALA D CA 1
ATOM 3117 C C . ALA D 1 19 ? 66.095 83.666 -46.344 1.00 51.60 18 ALA D C 1
ATOM 3118 O O . ALA D 1 19 ? 66.939 82.803 -46.199 1.00 53.09 18 ALA D O 1
ATOM 3120 N N . PHE D 1 20 ? 64.786 83.424 -46.365 1.00 52.42 19 PHE D N 1
ATOM 3121 C CA . PHE D 1 20 ? 64.233 82.081 -46.273 1.00 52.54 19 PHE D CA 1
ATOM 3122 C C . PHE D 1 20 ? 64.887 81.123 -47.288 1.00 52.62 19 PHE D C 1
ATOM 3123 O O . PHE D 1 20 ? 65.300 80.027 -46.924 1.00 52.92 19 PHE D O 1
ATOM 3131 N N . TYR D 1 21 ? 64.959 81.526 -48.551 1.00 50.99 20 TYR D N 1
ATOM 3132 C CA . TYR D 1 21 ? 65.569 80.660 -49.573 1.00 52.35 20 TYR D CA 1
ATOM 3133 C C . TYR D 1 21 ? 67.072 80.505 -49.439 1.00 52.17 20 TYR D C 1
ATOM 3134 O O . TYR D 1 21 ? 67.631 79.492 -49.835 1.00 54.08 20 TYR D O 1
ATOM 3143 N N . ARG D 1 22 ? 67.715 81.490 -48.836 1.00 51.40 21 ARG D N 1
ATOM 3144 C CA . ARG D 1 22 ? 69.142 81.409 -48.574 1.00 50.16 21 ARG D CA 1
ATOM 3145 C C . ARG D 1 22 ? 69.364 80.380 -47.473 1.00 51.77 21 ARG D C 1
ATOM 3146 O O . ARG D 1 22 ? 70.314 79.589 -47.551 1.00 49.42 21 ARG D O 1
ATOM 3154 N N . TYR D 1 23 ? 68.487 80.412 -46.452 1.00 53.60 22 TYR D N 1
ATOM 3155 C CA . TYR D 1 23 ? 68.502 79.436 -45.358 1.00 53.96 22 TYR D CA 1
ATOM 3156 C C . TYR D 1 23 ? 68.253 78.036 -45.897 1.00 53.47 22 TYR D C 1
ATOM 3157 O O . TYR D 1 23 ? 68.853 77.081 -45.430 1.00 54.73 22 TYR D O 1
ATOM 3166 N N . GLU D 1 24 ? 67.355 77.915 -46.864 1.00 53.40 23 GLU D N 1
ATOM 3167 C CA . GLU D 1 24 ? 67.018 76.610 -47.426 1.00 53.44 23 GLU D CA 1
ATOM 3168 C C . GLU D 1 24 ? 68.230 76.004 -48.112 1.00 52.10 23 GLU D C 1
ATOM 3169 O O . GLU D 1 24 ? 68.468 74.807 -47.972 1.00 51.19 23 GLU D O 1
ATOM 3175 N N . LYS D 1 25 ? 68.999 76.846 -48.811 1.00 51.93 24 LYS D N 1
ATOM 3176 C CA . LYS D 1 25 ? 70.206 76.413 -49.521 1.00 51.43 24 LYS D CA 1
ATOM 3177 C C . LYS D 1 25 ? 71.288 76.026 -48.535 1.00 51.18 24 LYS D C 1
ATOM 3178 O O . LYS D 1 25 ? 72.054 75.124 -48.810 1.00 51.68 24 LYS D O 1
ATOM 3182 N N . ALA D 1 26 ? 71.341 76.714 -47.397 1.00 52.89 25 ALA D N 1
ATOM 3183 C CA . ALA D 1 26 ? 72.341 76.444 -46.335 1.00 53.28 25 ALA D CA 1
ATOM 3184 C C . ALA D 1 26 ? 72.057 75.127 -45.608 1.00 54.15 25 ALA D C 1
ATOM 3185 O O . ALA D 1 26 ? 72.968 74.342 -45.320 1.00 53.69 25 ALA D O 1
ATOM 3187 N N . LEU D 1 27 ? 70.780 74.916 -45.297 1.00 54.82 26 LEU D N 1
ATOM 3188 C CA . LEU D 1 27 ? 70.322 73.721 -44.614 1.00 54.44 26 LEU D CA 1
ATOM 3189 C C . LEU D 1 27 ? 70.571 72.470 -45.439 1.00 53.11 26 LEU D C 1
ATOM 3190 O O . LEU D 1 27 ? 71.060 71.465 -44.919 1.00 54.11 26 LEU D O 1
ATOM 3195 N N . THR D 1 28 ? 70.261 72.524 -46.726 1.00 52.88 27 THR D N 1
ATOM 3196 C CA . THR D 1 28 ? 70.408 71.329 -47.567 1.00 51.95 27 THR D CA 1
ATOM 3197 C C . THR D 1 28 ? 71.855 71.076 -47.952 1.00 52.97 27 THR D C 1
ATOM 3198 O O . THR D 1 28 ? 72.234 69.936 -48.217 1.00 55.98 27 THR D O 1
ATOM 3202 N N . GLY D 1 29 ? 72.662 72.134 -47.981 1.00 53.45 28 GLY D N 1
ATOM 3203 C CA . GLY D 1 29 ? 74.107 72.027 -48.240 1.00 52.45 28 GLY D CA 1
ATOM 3204 C C . GLY D 1 29 ? 74.923 72.000 -46.955 1.00 51.95 28 GLY D C 1
ATOM 3205 O O . GLY D 1 29 ? 76.134 72.080 -46.987 1.00 49.94 28 GLY D O 1
ATOM 3206 N N . ASN D 1 30 ? 74.241 71.889 -45.818 1.00 53.59 29 ASN D N 1
ATOM 3207 C CA . ASN D 1 30 ? 74.858 71.870 -44.477 1.00 54.46 29 ASN D CA 1
ATOM 3208 C C . ASN D 1 30 ? 75.940 72.936 -44.232 1.00 54.45 29 ASN D C 1
ATOM 3209 O O . ASN D 1 30 ? 77.050 72.631 -43.782 1.00 52.18 29 ASN D O 1
ATOM 3214 N N . ASP D 1 31 ? 75.573 74.189 -44.516 1.00 55.49 30 ASP D N 1
ATOM 3215 C CA . ASP D 1 31 ? 76.438 75.356 -44.316 1.00 55.31 30 ASP D CA 1
ATOM 3216 C C . ASP D 1 31 ? 76.168 75.896 -42.912 1.00 53.99 30 ASP D C 1
ATOM 3217 O O . ASP D 1 31 ? 75.415 76.841 -42.713 1.00 54.46 30 ASP D O 1
ATOM 3222 N N . VAL D 1 32 ? 76.820 75.282 -41.940 1.00 53.11 31 VAL D N 1
ATOM 3223 C CA . VAL D 1 32 ? 76.605 75.615 -40.549 1.00 53.72 31 VAL D CA 1
ATOM 3224 C C . VAL D 1 32 ? 76.887 77.086 -40.184 1.00 53.22 31 VAL D C 1
ATOM 3225 O O . VAL D 1 32 ? 76.267 77.632 -39.257 1.00 53.04 31 VAL D O 1
ATOM 3229 N N . ALA D 1 33 ? 77.800 77.714 -40.921 1.00 52.87 32 ALA D N 1
ATOM 3230 C CA . ALA D 1 33 ? 78.152 79.104 -40.709 1.00 52.33 32 ALA D CA 1
ATOM 3231 C C . ALA D 1 33 ? 76.918 79.960 -40.974 1.00 52.11 32 ALA D C 1
ATOM 3232 O O . ALA D 1 33 ? 76.503 80.728 -40.108 1.00 50.27 32 ALA D O 1
ATOM 3234 N N . VAL D 1 34 ? 76.323 79.801 -42.156 1.00 51.77 33 VAL D N 1
ATOM 3235 C CA . VAL D 1 34 ? 75.100 80.541 -42.515 1.00 50.69 33 VAL D CA 1
ATOM 3236 C C . VAL D 1 34 ? 73.896 80.157 -41.631 1.00 53.27 33 VAL D C 1
ATOM 3237 O O . VAL D 1 34 ? 73.125 81.017 -41.219 1.00 54.29 33 VAL D O 1
ATOM 3241 N N . LEU D 1 35 ? 73.756 78.881 -41.290 1.00 53.47 34 LEU D N 1
ATOM 3242 C CA . LEU D 1 35 ? 72.677 78.455 -40.396 1.00 51.56 34 LEU D CA 1
ATOM 3243 C C . LEU D 1 35 ? 72.746 79.176 -39.058 1.00 51.97 34 LEU D C 1
ATOM 3244 O O . LEU D 1 35 ? 71.718 79.450 -38.421 1.00 52.67 34 LEU D O 1
ATOM 3249 N N . ASP D 1 36 ? 73.965 79.460 -38.624 1.00 51.32 35 ASP D N 1
ATOM 3250 C CA . ASP D 1 36 ? 74.203 80.185 -37.390 1.00 52.01 35 ASP D CA 1
ATOM 3251 C C . ASP D 1 36 ? 73.955 81.703 -37.550 1.00 51.50 35 ASP D C 1
ATOM 3252 O O . ASP D 1 36 ? 73.385 82.379 -36.665 1.00 52.41 35 ASP D O 1
ATOM 3257 N N . GLU D 1 37 ? 74.461 82.252 -38.650 1.00 51.11 36 GLU D N 1
ATOM 3258 C CA . GLU D 1 37 ? 74.259 83.639 -38.943 1.00 51.60 36 GLU D CA 1
ATOM 3259 C C . GLU D 1 37 ? 72.745 83.905 -38.878 1.00 52.97 36 GLU D C 1
ATOM 3260 O O . GLU D 1 37 ? 72.299 84.775 -38.128 1.00 54.79 36 GLU D O 1
ATOM 3266 N N . LEU D 1 38 ? 71.975 83.089 -39.597 1.00 51.19 37 LEU D N 1
ATOM 3267 C CA . LEU D 1 38 ? 70.533 83.264 -39.713 1.00 51.49 37 LEU D CA 1
ATOM 3268 C C . LEU D 1 38 ? 69.682 83.010 -38.477 1.00 52.40 37 LEU D C 1
ATOM 3269 O O . LEU D 1 38 ? 68.550 83.470 -38.436 1.00 53.86 37 LEU D O 1
ATOM 3274 N N . PHE D 1 39 ? 70.197 82.308 -37.475 1.00 51.96 38 PHE D N 1
ATOM 3275 C CA . PHE D 1 39 ? 69.452 82.182 -36.224 1.00 51.44 38 PHE D CA 1
ATOM 3276 C C . PHE D 1 39 ? 69.806 83.319 -35.280 1.00 52.55 38 PHE D C 1
ATOM 3277 O O . PHE D 1 39 ? 70.943 83.862 -35.269 1.00 54.58 38 PHE D O 1
ATOM 3285 N N . TRP D 1 40 ? 68.808 83.652 -34.474 1.00 51.57 39 TRP D N 1
ATOM 3286 C CA . TRP D 1 40 ? 68.924 84.680 -33.492 1.00 50.78 39 TRP D CA 1
ATOM 3287 C C . TRP D 1 40 ? 69.896 84.230 -32.406 1.00 51.52 39 TRP D C 1
ATOM 3288 O O . TRP D 1 40 ? 69.648 83.253 -31.666 1.00 51.65 39 TRP D O 1
ATOM 3299 N N . HIS D 1 41 ? 71.008 84.959 -32.334 1.00 50.38 40 HIS D N 1
ATOM 3300 C CA . HIS D 1 41 ? 72.035 84.697 -31.367 1.00 50.11 40 HIS D CA 1
ATOM 3301 C C . HIS D 1 41 ? 71.592 85.153 -29.983 1.00 49.63 40 HIS D C 1
ATOM 3302 O O . HIS D 1 41 ? 71.961 86.235 -29.515 1.00 49.64 40 HIS D O 1
ATOM 3309 N N . ASP D 1 42 ? 70.805 84.314 -29.322 1.00 48.63 41 ASP D N 1
ATOM 3310 C CA . ASP D 1 42 ? 70.334 84.623 -28.001 1.00 46.56 41 ASP D CA 1
ATOM 3311 C C . ASP D 1 42 ? 69.970 83.325 -27.313 1.00 46.37 41 ASP D C 1
ATOM 3312 O O . ASP D 1 42 ? 69.687 82.307 -27.948 1.00 46.03 41 ASP D O 1
ATOM 3317 N N . GLU D 1 43 ? 70.010 83.403 -25.995 1.00 46.77 42 GLU D N 1
ATOM 3318 C CA . GLU D 1 43 ? 69.602 82.365 -25.089 1.00 47.75 42 GLU D CA 1
ATOM 3319 C C . GLU D 1 43 ? 68.136 82.003 -25.193 1.00 47.58 42 GLU D C 1
ATOM 3320 O O . GLU D 1 43 ? 67.768 80.887 -24.839 1.00 48.06 42 GLU D O 1
ATOM 3326 N N . LYS D 1 44 ? 67.296 82.924 -25.662 1.00 48.05 43 LYS D N 1
ATOM 3327 C CA . LYS D 1 44 ? 65.853 82.664 -25.788 1.00 47.95 43 LYS D CA 1
ATOM 3328 C C . LYS D 1 44 ? 65.400 82.015 -27.096 1.00 48.87 43 LYS D C 1
ATOM 3329 O O . LYS D 1 44 ? 64.236 81.646 -27.225 1.00 48.24 43 LYS D O 1
ATOM 3335 N N . THR D 1 45 ? 66.293 81.904 -28.078 1.00 51.06 44 THR D N 1
ATOM 3336 C CA . THR D 1 45 ? 65.951 81.284 -29.359 1.00 51.96 44 THR D CA 1
ATOM 3337 C C . THR D 1 45 ? 65.579 79.819 -29.128 1.00 53.83 44 THR D C 1
ATOM 3338 O O . THR D 1 45 ? 66.195 79.126 -28.292 1.00 56.02 44 THR D O 1
ATOM 3342 N N . VAL D 1 46 ? 64.572 79.345 -29.837 1.00 51.80 45 VAL D N 1
ATOM 3343 C CA . VAL D 1 46 ? 64.109 77.973 -29.628 1.00 52.32 45 VAL D CA 1
ATOM 3344 C C . VAL D 1 46 ? 64.035 77.225 -30.925 1.00 51.30 45 VAL D C 1
ATOM 3345 O O . VAL D 1 46 ? 63.443 77.714 -31.859 1.00 52.47 45 VAL D O 1
ATOM 3349 N N . ARG D 1 47 ? 64.653 76.052 -30.986 1.00 51.86 46 ARG D N 1
ATOM 3350 C CA . ARG D 1 47 ? 64.496 75.168 -32.141 1.00 52.22 46 ARG D CA 1
ATOM 3351 C C . ARG D 1 47 ? 63.930 73.805 -31.708 1.00 51.16 46 ARG D C 1
ATOM 3352 O O . ARG D 1 47 ? 64.606 73.061 -31.011 1.00 51.94 46 ARG D O 1
ATOM 3360 N N . TYR D 1 48 ? 62.673 73.524 -32.068 1.00 52.36 47 TYR D N 1
ATOM 3361 C CA . TYR D 1 48 ? 62.083 72.199 -31.886 1.00 51.06 47 TYR D CA 1
ATOM 3362 C C . TYR D 1 48 ? 62.306 71.433 -33.196 1.00 52.18 47 TYR D C 1
ATOM 3363 O O . TYR D 1 48 ? 61.803 71.832 -34.239 1.00 50.92 47 TYR D O 1
ATOM 3372 N N . GLY D 1 49 ? 63.106 70.370 -33.152 1.00 53.09 48 GLY D N 1
ATOM 3373 C CA . GLY D 1 49 ? 63.405 69.583 -34.344 1.00 53.18 48 GLY D CA 1
ATOM 3374 C C . GLY D 1 49 ? 62.644 68.281 -34.296 1.00 53.83 48 GLY D C 1
ATOM 3375 O O . GLY D 1 49 ? 61.925 68.041 -33.351 1.00 55.12 48 GLY D O 1
ATOM 3376 N N . ALA D 1 50 ? 62.814 67.448 -35.321 1.00 53.90 49 ALA D N 1
ATOM 3377 C CA . ALA D 1 50 ? 62.133 66.160 -35.440 1.00 52.49 49 ALA D CA 1
ATOM 3378 C C . ALA D 1 50 ? 62.324 65.259 -34.204 1.00 53.03 49 ALA D C 1
ATOM 3379 O O . ALA D 1 50 ? 61.353 64.716 -33.677 1.00 54.53 49 ALA D O 1
ATOM 3381 N N . GLY D 1 51 ? 63.561 65.132 -33.728 1.00 51.53 50 GLY D N 1
ATOM 3382 C CA . GLY D 1 51 ? 63.866 64.309 -32.560 1.00 50.82 50 GLY D CA 1
ATOM 3383 C C . GLY D 1 51 ? 64.620 65.009 -31.436 1.00 51.27 50 GLY D C 1
ATOM 3384 O O . GLY D 1 51 ? 65.287 64.346 -30.640 1.00 54.30 50 GLY D O 1
ATOM 3385 N N . GLU D 1 52 ? 64.525 66.332 -31.350 1.00 50.25 51 GLU D N 1
ATOM 3386 C CA . GLU D 1 52 ? 65.197 67.075 -30.284 1.00 51.05 51 GLU D CA 1
ATOM 3387 C C . GLU D 1 52 ? 64.528 68.420 -30.010 1.00 50.97 51 GLU D C 1
ATOM 3388 O O . GLU D 1 52 ? 63.901 69.003 -30.887 1.00 51.15 51 GLU D O 1
ATOM 3394 N N . ASN D 1 53 ? 64.695 68.893 -28.779 1.00 51.33 52 ASN D N 1
ATOM 3395 C CA . ASN D 1 53 ? 64.160 70.164 -28.313 1.00 51.58 52 ASN D CA 1
ATOM 3396 C C . ASN D 1 53 ? 65.322 71.022 -27.885 1.00 51.10 52 ASN D C 1
ATOM 3397 O O . ASN D 1 53 ? 65.971 70.698 -26.892 1.00 48.54 52 ASN D O 1
ATOM 3402 N N . LEU D 1 54 ? 65.584 72.107 -28.623 1.00 51.44 53 LEU D N 1
ATOM 3403 C CA . LEU D 1 54 ? 66.742 72.969 -28.352 1.00 51.76 53 LEU D CA 1
ATOM 3404 C C . LEU D 1 54 ? 66.371 74.365 -27.810 1.00 51.78 53 LEU D C 1
ATOM 3405 O O . LEU D 1 54 ? 65.512 75.053 -28.341 1.00 51.67 53 LEU D O 1
ATOM 3410 N N . TYR D 1 55 ? 67.053 74.771 -26.752 1.00 51.69 54 TYR D N 1
ATOM 3411 C CA . TYR D 1 55 ? 66.796 76.033 -26.093 1.00 50.38 54 TYR D CA 1
ATOM 3412 C C . TYR D 1 55 ? 68.082 76.810 -26.065 1.00 48.73 54 TYR D C 1
ATOM 3413 O O . TYR D 1 55 ? 69.022 76.402 -25.428 1.00 48.34 54 TYR D O 1
ATOM 3422 N N . GLY D 1 56 ? 68.134 77.934 -26.760 1.00 48.81 55 GLY D N 1
ATOM 3423 C CA . GLY D 1 56 ? 69.349 78.744 -26.783 1.00 48.29 55 GLY D CA 1
ATOM 3424 C C . GLY D 1 56 ? 70.201 78.442 -27.994 1.00 47.62 55 GLY D C 1
ATOM 3425 O O . GLY D 1 56 ? 70.197 77.330 -28.499 1.00 48.28 55 GLY D O 1
ATOM 3426 N N . ILE D 1 57 ? 70.934 79.449 -28.448 1.00 48.27 56 ILE D N 1
ATOM 3427 C CA . ILE D 1 57 ? 71.814 79.334 -29.599 1.00 48.24 56 ILE D CA 1
ATOM 3428 C C . ILE D 1 57 ? 72.984 78.372 -29.340 1.00 50.10 56 ILE D C 1
ATOM 3429 O O . ILE D 1 57 ? 73.482 77.726 -30.283 1.00 49.56 56 ILE D O 1
ATOM 3434 N N . GLU D 1 58 ? 73.434 78.278 -28.088 1.00 50.40 57 GLU D N 1
ATOM 3435 C CA . GLU D 1 58 ? 74.525 77.371 -27.768 1.00 52.57 57 GLU D CA 1
ATOM 3436 C C . GLU D 1 58 ? 74.035 75.944 -28.065 1.00 53.64 57 GLU D C 1
ATOM 3437 O O . GLU D 1 58 ? 74.679 75.206 -28.822 1.00 54.19 57 GLU D O 1
ATOM 3439 N N . GLU D 1 59 ? 72.870 75.569 -27.546 1.00 53.60 58 GLU D N 1
ATOM 3440 C CA . GLU D 1 59 ? 72.344 74.234 -27.839 1.00 53.09 58 GLU D CA 1
ATOM 3441 C C . GLU D 1 59 ? 72.101 74.008 -29.347 1.00 52.59 58 GLU D C 1
ATOM 3442 O O . GLU D 1 59 ? 72.428 72.961 -29.899 1.00 53.14 58 GLU D O 1
ATOM 3448 N N . ILE D 1 60 ? 71.551 75.002 -30.020 1.00 53.48 59 ILE D N 1
ATOM 3449 C CA . ILE D 1 60 ? 71.288 74.876 -31.457 1.00 52.58 59 ILE D CA 1
ATOM 3450 C C . ILE D 1 60 ? 72.601 74.632 -32.210 1.00 53.39 59 ILE D C 1
ATOM 3451 O O . ILE D 1 60 ? 72.672 73.776 -33.059 1.00 53.73 59 ILE D O 1
ATOM 3456 N N . ARG D 1 61 ? 73.650 75.358 -31.862 1.00 53.50 60 ARG D N 1
ATOM 3457 C CA . ARG D 1 61 ? 74.947 75.159 -32.486 1.00 52.57 60 ARG D CA 1
ATOM 3458 C C . ARG D 1 61 ? 75.544 73.752 -32.302 1.00 52.25 60 ARG D C 1
ATOM 3459 O O . ARG D 1 61 ? 76.089 73.163 -33.252 1.00 51.72 60 ARG D O 1
ATOM 3467 N N . ALA D 1 62 ? 75.474 73.233 -31.080 1.00 51.93 61 ALA D N 1
ATOM 3468 C CA . ALA D 1 62 ? 75.958 71.880 -30.795 1.00 50.86 61 ALA D CA 1
ATOM 3469 C C . ALA D 1 62 ? 75.242 70.948 -31.775 1.00 49.75 61 ALA D C 1
ATOM 3470 O O . ALA D 1 62 ? 75.891 70.233 -32.534 1.00 48.00 61 ALA D O 1
ATOM 3472 N N . PHE D 1 63 ? 73.906 71.017 -31.794 1.00 50.27 62 PHE D N 1
ATOM 3473 C CA . PHE D 1 63 ? 73.071 70.210 -32.720 1.00 50.52 62 PHE D CA 1
ATOM 3474 C C . PHE D 1 63 ? 73.537 70.244 -34.175 1.00 50.99 62 PHE D C 1
ATOM 3475 O O . PHE D 1 63 ? 73.611 69.200 -34.833 1.00 51.80 62 PHE D O 1
ATOM 3483 N N . ARG D 1 64 ? 73.872 71.433 -34.662 1.00 51.23 63 ARG D N 1
ATOM 3484 C CA . ARG D 1 64 ? 74.301 71.578 -36.046 1.00 53.01 63 ARG D CA 1
ATOM 3485 C C . ARG D 1 64 ? 75.539 70.771 -36.328 1.00 52.34 63 ARG D C 1
ATOM 3486 O O . ARG D 1 64 ? 75.618 70.122 -37.350 1.00 54.88 63 ARG D O 1
ATOM 3494 N N . LEU D 1 65 ? 76.497 70.793 -35.417 1.00 52.99 64 LEU D N 1
ATOM 3495 C CA . LEU D 1 65 ? 77.729 70.052 -35.621 1.00 52.69 64 LEU D CA 1
ATOM 3496 C C . LEU D 1 65 ? 77.571 68.541 -35.384 1.00 52.83 64 LEU D C 1
ATOM 3497 O O . LEU D 1 65 ? 78.244 67.741 -36.040 1.00 52.40 64 LEU D O 1
ATOM 3502 N N . ALA D 1 66 ? 76.681 68.145 -34.478 1.00 52.40 65 ALA D N 1
ATOM 3503 C CA . ALA D 1 66 ? 76.480 66.718 -34.212 1.00 52.04 65 ALA D CA 1
ATOM 3504 C C . ALA D 1 66 ? 75.657 66.033 -35.310 1.00 54.38 65 ALA D C 1
ATOM 3505 O O . ALA D 1 66 ? 75.769 64.825 -35.527 1.00 54.59 65 ALA D O 1
ATOM 3507 N N . ARG D 1 67 ? 74.848 66.813 -36.021 1.00 57.21 66 ARG D N 1
ATOM 3508 C CA . ARG D 1 67 ? 73.927 66.268 -37.029 1.00 57.22 66 ARG D CA 1
ATOM 3509 C C . ARG D 1 67 ? 74.633 65.594 -38.238 1.00 56.68 66 ARG D C 1
ATOM 3510 O O . ARG D 1 67 ? 75.695 66.048 -38.641 1.00 55.09 66 ARG D O 1
ATOM 3518 N N . PRO D 1 68 ? 74.063 64.489 -38.788 1.00 58.62 67 PRO D N 1
ATOM 3519 C CA . PRO D 1 68 ? 74.635 63.832 -39.990 1.00 58.95 67 PRO D CA 1
ATOM 3520 C C . PRO D 1 68 ? 74.447 64.593 -41.310 1.00 59.61 67 PRO D C 1
ATOM 3521 O O . PRO D 1 68 ? 73.371 65.126 -41.565 1.00 59.86 67 PRO D O 1
ATOM 3525 N N . SER D 1 69 ? 75.477 64.602 -42.155 1.00 60.49 68 SER D N 1
ATOM 3526 C CA . SER D 1 69 ? 75.452 65.322 -43.440 1.00 60.74 68 SER D CA 1
ATOM 3527 C C . SER D 1 69 ? 74.549 64.685 -44.500 1.00 60.83 68 SER D C 1
ATOM 3528 O O . SER D 1 69 ? 73.879 65.400 -45.255 1.00 62.11 68 SER D O 1
ATOM 3530 N N . ALA D 1 70 ? 74.548 63.349 -44.546 1.00 58.80 69 ALA D N 1
ATOM 3531 C CA . ALA D 1 70 ? 73.811 62.560 -45.544 1.00 57.27 69 ALA D CA 1
ATOM 3532 C C . ALA D 1 70 ? 72.283 62.750 -45.541 1.00 57.19 69 ALA D C 1
ATOM 3533 O O . ALA D 1 70 ? 71.665 62.876 -44.486 1.00 56.64 69 ALA D O 1
ATOM 3535 N N . GLY D 1 71 ? 71.688 62.761 -46.735 1.00 56.99 70 GLY D N 1
ATOM 3536 C CA . GLY D 1 71 ? 70.237 62.888 -46.900 1.00 57.18 70 GLY D CA 1
ATOM 3537 C C . GLY D 1 71 ? 69.607 64.199 -46.452 1.00 57.76 70 GLY D C 1
ATOM 3538 O O . GLY D 1 71 ? 68.421 64.244 -46.137 1.00 59.07 70 GLY D O 1
ATOM 3539 N N . LEU D 1 72 ? 70.399 65.262 -46.422 1.00 57.11 71 LEU D N 1
ATOM 3540 C CA . LEU D 1 72 ? 69.916 66.567 -46.030 1.00 56.64 71 LEU D CA 1
ATOM 3541 C C . LEU D 1 72 ? 69.008 67.199 -47.076 1.00 57.54 71 LEU D C 1
ATOM 3542 O O . LEU D 1 72 ? 68.051 67.934 -46.714 1.00 58.49 71 LEU D O 1
ATOM 3547 N N . ASP D 1 73 ? 69.268 66.916 -48.354 1.00 54.98 72 ASP D N 1
ATOM 3548 C CA . ASP D 1 73 ? 68.486 67.541 -49.422 1.00 55.50 72 ASP D CA 1
ATOM 3549 C C . ASP D 1 73 ? 67.009 67.166 -49.300 1.00 54.68 72 ASP D C 1
ATOM 3550 O O . ASP D 1 73 ? 66.691 66.089 -48.813 1.00 54.44 72 ASP D O 1
ATOM 3555 N N . ARG D 1 74 ? 66.122 68.078 -49.698 1.00 54.11 73 ARG D N 1
ATOM 3556 C CA . ARG D 1 74 ? 64.676 67.846 -49.633 1.00 53.81 73 ARG D CA 1
ATOM 3557 C C . ARG D 1 74 ? 63.949 68.736 -50.622 1.00 53.85 73 ARG D C 1
ATOM 3558 O O . ARG D 1 74 ? 64.506 69.733 -51.065 1.00 54.65 73 ARG D O 1
ATOM 3566 N N . ALA D 1 75 ? 62.708 68.375 -50.949 1.00 52.35 74 ALA D N 1
ATOM 3567 C CA . ALA D 1 75 ? 61.875 69.168 -51.847 1.00 51.97 74 ALA D CA 1
ATOM 3568 C C . ALA D 1 75 ? 60.820 69.879 -50.994 1.00 51.93 74 ALA D C 1
ATOM 3569 O O . ALA D 1 75 ? 60.155 69.240 -50.179 1.00 52.33 74 ALA D O 1
ATOM 3571 N N . LEU D 1 76 ? 60.691 71.197 -51.159 1.00 51.58 75 LEU D N 1
ATOM 3572 C CA . LEU D 1 76 ? 59.699 71.982 -50.408 1.00 50.56 75 LEU D CA 1
ATOM 3573 C C . LEU D 1 76 ? 58.358 71.913 -51.104 1.00 51.12 75 LEU D C 1
ATOM 3574 O O . LEU D 1 76 ? 58.286 71.649 -52.295 1.00 50.48 75 LEU D O 1
ATOM 3579 N N . ARG D 1 77 ? 57.298 72.194 -50.360 1.00 51.59 76 ARG D N 1
ATOM 3580 C CA . ARG D 1 77 ? 55.942 72.051 -50.869 1.00 51.26 76 ARG D CA 1
ATOM 3581 C C . ARG D 1 77 ? 54.968 72.866 -50.007 1.00 50.81 76 ARG D C 1
ATOM 3582 O O . ARG D 1 77 ? 55.134 72.931 -48.789 1.00 47.60 76 ARG D O 1
ATOM 3590 N N . ASN D 1 78 ? 53.955 73.471 -50.631 1.00 51.54 77 ASN D N 1
ATOM 3591 C CA . ASN D 1 78 ? 52.951 74.280 -49.908 1.00 51.32 77 ASN D CA 1
ATOM 3592 C C . ASN D 1 78 ? 53.579 75.322 -48.969 1.00 52.18 77 ASN D C 1
ATOM 3593 O O . ASN D 1 78 ? 53.149 75.485 -47.817 1.00 53.01 77 ASN D O 1
ATOM 3598 N N . THR D 1 79 ? 54.597 76.003 -49.497 1.00 51.01 78 THR D N 1
ATOM 3599 C CA . THR D 1 79 ? 55.336 77.062 -48.816 1.00 50.50 78 THR D CA 1
ATOM 3600 C C . THR D 1 79 ? 54.474 78.335 -48.753 1.00 52.36 78 THR D C 1
ATOM 3601 O O . THR D 1 79 ? 53.870 78.742 -49.748 1.00 54.05 78 THR D O 1
ATOM 3605 N N . VAL D 1 80 ? 54.448 78.958 -47.580 1.00 53.10 79 VAL D N 1
ATOM 3606 C CA . VAL D 1 80 ? 53.649 80.153 -47.288 1.00 52.47 79 VAL D CA 1
ATOM 3607 C C . VAL D 1 80 ? 54.454 81.112 -46.397 1.00 52.20 79 VAL D C 1
ATOM 3608 O O . VAL D 1 80 ? 54.772 80.797 -45.241 1.00 52.54 79 VAL D O 1
ATOM 3612 N N . ILE D 1 81 ? 54.793 82.271 -46.944 1.00 51.31 80 ILE D N 1
ATOM 3613 C CA . ILE D 1 81 ? 55.524 83.297 -46.209 1.00 50.41 80 ILE D CA 1
ATOM 3614 C C . ILE D 1 81 ? 54.606 84.530 -46.046 1.00 51.08 80 ILE D C 1
ATOM 3615 O O . ILE D 1 81 ? 54.142 85.081 -47.038 1.00 49.79 80 ILE D O 1
ATOM 3620 N N . THR D 1 82 ? 54.352 84.945 -44.802 1.00 51.29 81 THR D N 1
ATOM 3621 C CA . THR D 1 82 ? 53.519 86.105 -44.505 1.00 50.57 81 THR D CA 1
ATOM 3622 C C . THR D 1 82 ? 54.263 87.083 -43.589 1.00 51.63 81 THR D C 1
ATOM 3623 O O . THR D 1 82 ? 54.730 86.693 -42.524 1.00 52.35 81 THR D O 1
ATOM 3627 N N . THR D 1 83 ? 54.360 88.348 -44.000 1.00 51.36 82 THR D N 1
ATOM 3628 C CA . THR D 1 83 ? 55.031 89.378 -43.206 1.00 50.31 82 THR D CA 1
ATOM 3629 C C . THR D 1 83 ? 54.007 90.233 -42.462 1.00 51.34 82 THR D C 1
ATOM 3630 O O . THR D 1 83 ? 52.882 90.437 -42.938 1.00 49.17 82 THR D O 1
ATOM 3634 N N . TYR D 1 84 ? 54.408 90.721 -41.287 1.00 53.79 83 TYR D N 1
ATOM 3635 C CA . TYR D 1 84 ? 53.556 91.590 -40.432 1.00 55.94 83 TYR D CA 1
ATOM 3636 C C . TYR D 1 84 ? 54.310 92.902 -40.146 1.00 55.97 83 TYR D C 1
ATOM 3637 O O . TYR D 1 84 ? 55.251 92.958 -39.329 1.00 56.99 83 TYR D O 1
ATOM 3646 N N . GLY D 1 85 ? 53.909 93.946 -40.859 1.00 55.49 84 GLY D N 1
ATOM 3647 C CA . GLY D 1 85 ? 54.584 95.230 -40.772 1.00 56.96 84 GLY D CA 1
ATOM 3648 C C . GLY D 1 85 ? 55.922 95.173 -41.505 1.00 58.07 84 GLY D C 1
ATOM 3649 O O . GLY D 1 85 ? 56.065 94.461 -42.512 1.00 58.96 84 GLY D O 1
ATOM 3650 N N . HIS D 1 86 ? 56.909 95.885 -40.970 1.00 57.92 85 HIS D N 1
ATOM 3651 C CA . HIS D 1 86 ? 58.221 95.980 -41.599 1.00 58.22 85 HIS D CA 1
ATOM 3652 C C . HIS D 1 86 ? 59.297 95.095 -40.967 1.00 58.36 85 HIS D C 1
ATOM 3653 O O . HIS D 1 86 ? 60.457 95.136 -41.414 1.00 59.54 85 HIS D O 1
ATOM 3660 N N . ASP D 1 87 ? 58.962 94.282 -39.959 1.00 58.27 86 ASP D N 1
ATOM 3661 C CA . ASP D 1 87 ? 60.032 93.488 -39.316 1.00 59.50 86 ASP D CA 1
ATOM 3662 C C . ASP D 1 87 ? 59.694 92.120 -38.692 1.00 59.51 86 ASP D C 1
ATOM 3663 O O . ASP D 1 87 ? 60.475 91.615 -37.874 1.00 56.87 86 ASP D O 1
ATOM 3681 N N . ALA D 1 89 ? 57.888 88.084 -39.689 1.00 56.79 88 ALA D N 1
ATOM 3682 C CA . ALA D 1 89 ? 57.417 87.173 -40.712 1.00 53.32 88 ALA D CA 1
ATOM 3683 C C . ALA D 1 89 ? 57.295 85.769 -40.152 1.00 52.97 88 ALA D C 1
ATOM 3684 O O . ALA D 1 89 ? 58.009 85.405 -39.211 1.00 53.34 88 ALA D O 1
ATOM 3686 N N . VAL D 1 90 ? 56.343 85.011 -40.702 1.00 51.21 89 VAL D N 1
ATOM 3687 C CA . VAL D 1 90 ? 56.222 83.587 -40.438 1.00 49.23 89 VAL D CA 1
ATOM 3688 C C . VAL D 1 90 ? 56.354 82.912 -41.796 1.00 49.99 89 VAL D C 1
ATOM 3689 O O . VAL D 1 90 ? 55.692 83.321 -42.744 1.00 52.54 89 VAL D O 1
ATOM 3693 N N . ALA D 1 91 ? 57.258 81.935 -41.888 1.00 49.90 90 ALA D N 1
ATOM 3694 C CA . ALA D 1 91 ? 57.465 81.134 -43.094 1.00 50.49 90 ALA D CA 1
ATOM 3695 C C . ALA D 1 91 ? 57.091 79.692 -42.748 1.00 51.43 90 ALA D C 1
ATOM 3696 O O . ALA D 1 91 ? 57.668 79.112 -41.833 1.00 51.65 90 ALA D O 1
ATOM 3698 N N . SER D 1 92 ? 56.103 79.137 -43.456 1.00 51.81 91 SER D N 1
ATOM 3699 C CA . SER D 1 92 ? 55.656 77.762 -43.221 1.00 51.28 91 SER D CA 1
ATOM 3700 C C . SER D 1 92 ? 55.832 76.942 -44.484 1.00 51.93 91 SER D C 1
ATOM 3701 O O . SER D 1 92 ? 55.631 77.434 -45.581 1.00 51.93 91 SER D O 1
ATOM 3704 N N . THR D 1 93 ? 56.245 75.690 -44.325 1.00 52.81 92 THR D N 1
ATOM 3705 C CA . THR D 1 93 ? 56.379 74.821 -45.456 1.00 52.50 92 THR D CA 1
ATOM 3706 C C . THR D 1 93 ? 56.314 73.354 -45.084 1.00 52.81 92 THR D C 1
ATOM 3707 O O . THR D 1 93 ? 56.651 72.962 -43.968 1.00 52.65 92 THR D O 1
ATOM 3711 N N . GLU D 1 94 ? 55.840 72.563 -46.043 1.00 54.38 93 GLU D N 1
ATOM 3712 C CA . GLU D 1 94 ? 55.881 71.113 -45.967 1.00 54.19 93 GLU D CA 1
ATOM 3713 C C . GLU D 1 94 ? 57.118 70.717 -46.763 1.00 55.34 93 GLU D C 1
ATOM 3714 O O . GLU D 1 94 ? 57.625 71.506 -47.570 1.00 54.69 93 GLU D O 1
ATOM 3720 N N . PHE D 1 95 ? 57.641 69.526 -46.506 1.00 56.01 94 PHE D N 1
ATOM 3721 C CA . PHE D 1 95 ? 58.775 69.026 -47.288 1.00 55.04 94 PHE D CA 1
ATOM 3722 C C . PHE D 1 95 ? 58.762 67.507 -47.330 1.00 54.65 94 PHE D C 1
ATOM 3723 O O . PHE D 1 95 ? 58.165 66.859 -46.468 1.00 53.30 94 PHE D O 1
ATOM 3731 N N . THR D 1 96 ? 59.401 66.959 -48.360 1.00 54.02 95 THR D N 1
ATOM 3732 C 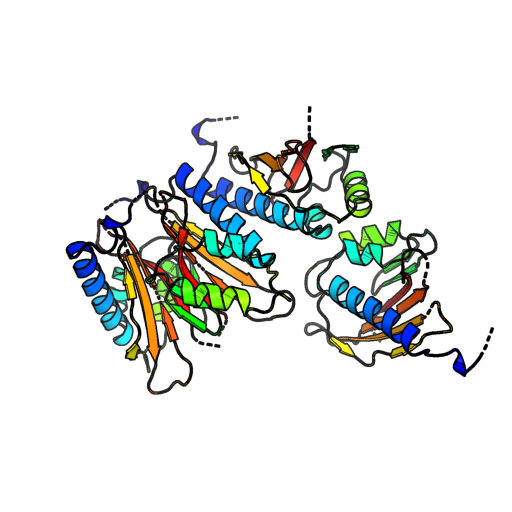CA . THR D 1 96 ? 59.520 65.526 -48.534 1.00 53.62 95 THR D CA 1
ATOM 3733 C C . THR D 1 96 ? 60.931 65.228 -49.035 1.00 54.14 95 THR D C 1
ATOM 3734 O O . THR D 1 96 ? 61.644 66.122 -49.511 1.00 52.47 95 THR D O 1
ATOM 3738 N N . ARG D 1 97 ? 61.320 63.962 -48.907 1.00 56.21 96 ARG D N 1
ATOM 3739 C CA . ARG D 1 97 ? 62.622 63.455 -49.357 1.00 56.38 96 ARG D CA 1
ATOM 3740 C C . ARG D 1 97 ? 62.415 62.163 -50.106 1.00 56.07 96 ARG D C 1
ATOM 3741 O O . ARG D 1 97 ? 61.360 61.551 -49.981 1.00 54.71 96 ARG D O 1
ATOM 3749 N N . THR D 1 98 ? 63.415 61.766 -50.900 1.00 58.99 97 THR D N 1
ATOM 3750 C CA . THR D 1 98 ? 63.346 60.515 -51.693 1.00 59.05 97 THR D CA 1
ATOM 3751 C C . THR D 1 98 ? 63.332 59.288 -50.781 1.00 59.83 97 THR D C 1
ATOM 3752 O O . THR D 1 98 ? 62.625 58.307 -51.052 1.00 59.25 97 THR D O 1
ATOM 3756 N N . GLY D 1 99 ? 64.126 59.351 -49.708 1.00 60.42 98 GLY D N 1
ATOM 3757 C CA . GLY D 1 99 ? 64.215 58.253 -48.753 1.00 61.19 98 GLY D CA 1
ATOM 3758 C C . GLY D 1 99 ? 62.921 57.927 -48.025 1.00 61.79 98 GLY D C 1
ATOM 3759 O O . GLY D 1 99 ? 62.546 56.750 -47.919 1.00 60.44 98 GLY D O 1
ATOM 3760 N N . SER D 1 100 ? 62.222 58.974 -47.576 1.00 62.21 99 SER D N 1
ATOM 3761 C CA . SER D 1 100 ? 61.006 58.848 -46.749 1.00 61.88 99 SER D CA 1
ATOM 3762 C C . SER D 1 100 ? 59.618 58.807 -47.411 1.00 59.59 99 SER D C 1
ATOM 3763 O O . SER D 1 100 ? 59.420 59.268 -48.536 1.00 57.10 99 SER D O 1
ATOM 3766 N N . THR D 1 101 ? 58.677 58.232 -46.657 1.00 59.30 100 THR D N 1
ATOM 3767 C CA . THR D 1 101 ? 57.241 58.209 -46.976 1.00 59.77 100 THR D CA 1
ATOM 3768 C C . THR D 1 101 ? 56.493 59.274 -46.128 1.00 59.19 100 THR D C 1
ATOM 3769 O O . THR D 1 101 ? 55.381 59.682 -46.481 1.00 59.01 100 THR D O 1
ATOM 3773 N N . LYS D 1 102 ? 57.111 59.696 -45.015 1.00 57.59 101 LYS D N 1
ATOM 3774 C CA . LYS D 1 102 ? 56.562 60.679 -44.087 1.00 56.84 101 LYS D CA 1
ATOM 3775 C C . LYS D 1 102 ? 56.636 62.092 -44.667 1.00 56.48 101 LYS D C 1
ATOM 3776 O O . LYS D 1 102 ? 57.523 62.389 -45.464 1.00 56.56 101 LYS D O 1
ATOM 3778 N N . ILE D 1 103 ? 55.675 62.941 -44.292 1.00 55.63 102 ILE D N 1
ATOM 3779 C CA . ILE D 1 103 ? 55.643 64.343 -44.720 1.00 54.04 102 ILE D CA 1
ATOM 3780 C C . ILE D 1 103 ? 56.257 65.185 -43.607 1.00 52.35 102 ILE D C 1
ATOM 3781 O O . ILE D 1 103 ? 55.856 65.080 -42.439 1.00 51.49 102 ILE D O 1
ATOM 3783 N N . GLY D 1 104 ? 57.258 65.987 -43.965 1.00 51.33 103 GLY D N 1
ATOM 3784 C CA . GLY D 1 104 ? 57.930 66.875 -43.020 1.00 50.25 103 GLY D CA 1
ATOM 3785 C C . GLY D 1 104 ? 57.306 68.260 -43.020 1.00 49.49 103 GLY D C 1
ATOM 3786 O O . GLY D 1 104 ? 56.716 68.698 -44.014 1.00 45.58 103 GLY D O 1
ATOM 3787 N N . ARG D 1 105 ? 57.429 68.941 -41.890 1.00 50.32 104 ARG D N 1
ATOM 3788 C CA . ARG D 1 105 ? 56.897 70.290 -41.736 1.00 51.52 104 ARG D CA 1
ATOM 3789 C C . ARG D 1 105 ? 57.920 71.178 -41.078 1.00 52.36 104 ARG D C 1
ATOM 3790 O O . ARG D 1 105 ? 58.628 70.749 -40.165 1.00 53.41 104 ARG D O 1
ATOM 3798 N N . GLN D 1 106 ? 58.002 72.414 -41.557 1.00 53.98 105 GLN D N 1
ATOM 3799 C CA . GLN D 1 106 ? 58.909 73.416 -40.997 1.00 53.53 105 GLN D CA 1
ATOM 3800 C C . GLN D 1 106 ? 58.199 74.760 -40.884 1.00 53.64 105 GLN D C 1
ATOM 3801 O O . GLN D 1 106 ? 57.647 75.287 -41.890 1.00 48.99 105 GLN D O 1
ATOM 3815 N N . GLN D 1 108 ? 58.893 78.669 -39.198 1.00 52.47 107 GLN D N 1
ATOM 3816 C CA . GLN D 1 108 ? 59.881 79.625 -38.692 1.00 52.20 107 GLN D CA 1
ATOM 3817 C C . GLN D 1 108 ? 59.292 80.995 -38.547 1.00 50.40 107 GLN D C 1
ATOM 3818 O O . GLN D 1 108 ? 58.555 81.457 -39.425 1.00 50.43 107 GLN D O 1
ATOM 3824 N N . THR D 1 109 ? 59.673 81.655 -37.466 1.00 49.64 108 THR D N 1
ATOM 3825 C CA . THR D 1 109 ? 59.325 83.035 -37.208 1.00 49.86 108 THR D CA 1
ATOM 3826 C C . THR D 1 109 ? 60.605 83.873 -37.310 1.00 50.07 108 THR D C 1
ATOM 3827 O O . THR D 1 109 ? 61.536 83.678 -36.524 1.00 47.27 108 THR D O 1
ATOM 3831 N N . TRP D 1 110 ? 60.621 84.794 -38.288 1.00 49.92 109 TRP D N 1
ATOM 3832 C CA . TRP D 1 110 ? 61.722 85.704 -38.554 1.00 47.86 109 TRP D CA 1
ATOM 3833 C C . TRP D 1 110 ? 61.438 87.097 -37.992 1.00 47.72 109 TRP D C 1
ATOM 3834 O O . TRP D 1 110 ? 60.297 87.504 -37.929 1.00 48.71 109 TRP D O 1
ATOM 3845 N N . VAL D 1 111 ? 62.481 87.812 -37.576 1.00 47.39 110 VAL D N 1
ATOM 3846 C CA . VAL D 1 111 ? 62.384 89.187 -37.094 1.00 48.03 110 VAL D CA 1
ATOM 3847 C C . VAL D 1 111 ? 63.582 89.966 -37.676 1.00 47.94 110 VAL D C 1
ATOM 3848 O O . VAL D 1 111 ? 64.669 89.440 -37.749 1.00 49.51 110 VAL D O 1
ATOM 3852 N N . LYS D 1 112 ? 63.385 91.196 -38.135 1.00 49.20 111 LYS D N 1
ATOM 3853 C CA . LYS D 1 112 ? 64.483 91.992 -38.712 1.00 48.99 111 LYS D CA 1
ATOM 3854 C C . LYS D 1 112 ? 65.224 92.698 -37.577 1.00 49.62 111 LYS D C 1
ATOM 3855 O O . LYS D 1 112 ? 64.644 93.477 -36.821 1.00 46.43 111 LYS D O 1
ATOM 3869 N N . PRO D 1 114 ? 69.050 94.731 -36.468 1.00 49.60 113 PRO D N 1
ATOM 3870 C CA . PRO D 1 114 ? 69.971 95.627 -37.177 1.00 50.06 113 PRO D CA 1
ATOM 3871 C C . PRO D 1 114 ? 70.949 94.866 -38.088 1.00 50.96 113 PRO D C 1
ATOM 3872 O O . PRO D 1 114 ? 71.270 95.326 -39.178 1.00 51.69 113 PRO D O 1
ATOM 3876 N N . GLU D 1 115 ? 71.380 93.694 -37.644 1.00 53.13 114 GLU D N 1
ATOM 3877 C CA . GLU D 1 115 ? 72.262 92.810 -38.423 1.00 56.18 114 GLU D CA 1
ATOM 3878 C C . GLU D 1 115 ? 71.570 92.026 -39.570 1.00 54.36 114 GLU D C 1
ATOM 3879 O O . GLU D 1 115 ? 72.240 91.375 -40.364 1.00 54.23 114 GLU D O 1
ATOM 3885 N N . GLY D 1 116 ? 70.238 92.054 -39.617 1.00 54.16 115 GLY D N 1
ATOM 3886 C CA . GLY D 1 116 ? 69.452 91.404 -40.669 1.00 52.93 115 GLY D CA 1
ATOM 3887 C C . GLY D 1 116 ? 68.353 90.523 -40.119 1.00 51.70 115 GLY D C 1
ATOM 3888 O O . GLY D 1 116 ? 68.191 90.404 -38.897 1.00 49.47 115 GLY D O 1
ATOM 3889 N N . TRP D 1 117 ? 67.624 89.894 -41.041 1.00 51.42 116 TRP D N 1
ATOM 3890 C CA . TRP D 1 117 ? 66.536 88.960 -40.719 1.00 52.61 116 TRP D CA 1
ATOM 3891 C C . TRP D 1 117 ? 67.043 87.734 -39.966 1.00 53.17 116 TRP D C 1
ATOM 3892 O O . TRP D 1 117 ? 67.999 87.107 -40.381 1.00 54.70 116 TRP D O 1
ATOM 3903 N N . ARG D 1 118 ? 66.394 87.396 -38.859 1.00 52.98 117 ARG D N 1
ATOM 3904 C CA . ARG D 1 118 ? 66.837 86.291 -38.011 1.00 52.60 117 ARG D CA 1
ATOM 3905 C C . ARG D 1 118 ? 65.698 85.415 -37.540 1.00 52.70 117 ARG D C 1
ATOM 3906 O O . ARG D 1 118 ? 64.648 85.913 -37.146 1.00 51.07 117 ARG D O 1
ATOM 3914 N N . ILE D 1 119 ? 65.933 84.104 -37.541 1.00 52.69 118 ILE D N 1
ATOM 3915 C CA . ILE D 1 119 ? 64.946 83.141 -37.103 1.00 50.90 118 ILE D CA 1
ATOM 3916 C C . ILE D 1 119 ? 65.013 83.164 -35.581 1.00 48.97 118 ILE D C 1
ATOM 3917 O O . ILE D 1 119 ? 66.052 82.903 -35.004 1.00 49.26 118 ILE D O 1
ATOM 3922 N N . VAL D 1 120 ? 63.932 83.553 -34.930 1.00 50.14 119 VAL D N 1
ATOM 3923 C CA . VAL D 1 120 ? 63.921 83.593 -33.460 1.00 51.03 119 VAL D CA 1
ATOM 3924 C C . VAL D 1 120 ? 63.324 82.329 -32.848 1.00 50.35 119 VAL D C 1
ATOM 3925 O O . VAL D 1 120 ? 63.634 82.014 -31.728 1.00 50.57 119 VAL D O 1
ATOM 3929 N N . ALA D 1 121 ? 62.501 81.610 -33.603 1.00 49.28 120 ALA D N 1
ATOM 3930 C CA . ALA D 1 121 ? 61.883 80.368 -33.166 1.00 50.75 120 ALA D CA 1
ATOM 3931 C C . ALA D 1 121 ? 61.608 79.523 -34.416 1.00 51.11 120 ALA D C 1
ATOM 3932 O O . ALA D 1 121 ? 61.220 80.067 -35.431 1.00 53.73 120 ALA D O 1
ATOM 3934 N N . ALA D 1 122 ? 61.865 78.214 -34.341 1.00 50.49 121 ALA D N 1
ATOM 3935 C CA . ALA D 1 122 ? 61.642 77.280 -35.441 1.00 50.14 121 ALA D CA 1
ATOM 3936 C C . ALA D 1 122 ? 61.128 75.946 -34.886 1.00 50.79 121 ALA D C 1
ATOM 3937 O O . ALA D 1 122 ? 61.542 75.532 -33.799 1.00 47.80 121 ALA D O 1
ATOM 3939 N N . HIS D 1 123 ? 60.213 75.311 -35.626 1.00 50.86 122 HIS D N 1
ATOM 3940 C CA . HIS D 1 123 ? 59.668 73.994 -35.279 1.00 52.08 122 HIS D CA 1
ATOM 3941 C C . HIS D 1 123 ? 59.666 73.134 -36.567 1.00 53.45 122 HIS D C 1
ATOM 3942 O O . HIS D 1 123 ? 59.126 73.553 -37.598 1.00 53.10 122 HIS D O 1
ATOM 3949 N N . VAL D 1 124 ? 60.303 71.960 -36.495 1.00 53.90 123 VAL D N 1
ATOM 3950 C CA . VAL D 1 124 ? 60.350 70.978 -37.575 1.00 52.95 123 VAL D CA 1
ATOM 3951 C C . VAL D 1 124 ? 59.886 69.645 -37.015 1.00 53.66 123 VAL D C 1
ATOM 3952 O O . VAL D 1 124 ? 60.228 69.275 -35.890 1.00 53.18 123 VAL D O 1
ATOM 3956 N N . SER D 1 125 ? 59.113 68.906 -37.791 1.00 54.01 124 SER D N 1
ATOM 3957 C CA . SER D 1 125 ? 58.658 67.610 -37.340 1.00 53.30 124 SER D CA 1
ATOM 3958 C C . SER D 1 125 ? 58.189 66.851 -38.526 1.00 54.11 124 SER D C 1
ATOM 3959 O O . SER D 1 125 ? 58.038 67.417 -39.609 1.00 54.42 124 SER D O 1
ATOM 3962 N N . LEU D 1 126 ? 57.971 65.561 -38.316 1.00 55.00 125 LEU D N 1
ATOM 3963 C CA . LEU D 1 126 ? 57.369 64.700 -39.333 1.00 56.14 125 LEU D CA 1
ATOM 3964 C C . LEU D 1 126 ? 55.932 64.470 -38.872 1.00 56.53 125 LEU D C 1
ATOM 3965 O O . LEU D 1 126 ? 55.633 64.539 -37.680 1.00 56.45 125 LEU D O 1
ATOM 3978 N N . SER D 1 128 ? 52.166 62.471 -38.343 1.00 59.60 127 SER D N 1
ATOM 3979 C CA . SER D 1 128 ? 51.480 61.200 -37.926 1.00 59.97 127 SER D CA 1
ATOM 3980 C C . SER D 1 128 ? 51.964 60.740 -36.563 1.00 60.58 127 SER D C 1
ATOM 3981 O O . SER D 1 128 ? 52.480 61.556 -35.793 1.00 60.18 127 SER D O 1
#

Secondary structure (DSSP, 8-state):
--GGGB--HHHHHHHHHHHHHHHHHHHTT-HHHHHHHB--STT-EEEETTEEEESHHHHHHHHHHS--TT---EEEEEEEE-BTT--EEEEEEE-SS--SPEE--EEE-----EEEEEE-B--/--GGGBS-HHHHHHHHHHHHHHHHHHHHT-HHHHHHHB--STT-EEEETTEEEESHHHHHHHHHHS--TT---EEEEEEEE-BTT--EEEEEEE-SS--SPEE--EEE-----EEEEEE-B--/--GGGBS-HHHHHHHHHHHHHHHHHHHTT-HHHHHHTB--STT-EEE-SS-EEEHHHHHHHHHHHS--TT---EEEEEEEE-BTT--EEEEEEE-SS-SSPEE--EEE-----EEEEEE-B--/--GGGBS-HHHHHHHHHHHHHHHHHHHTT-HHHHHHHB--STT-EEE-SS-EEESHHHHHHHHHHS--TT---EEEEEEEE-BTT--EEEEEEE-SS-SSPEE--EEE-----EEEEEE-B--

Solvent-accessible surface area: 24284 Å² total

Sequence (492 aa):
GLPDDVNQADVLADVTAAFYRYEKALTGNDVAVLDELFWHDEKTVRYGAGENLYGIEEIRAFRLARPSAGLDRALRNTVITTYGHDAVASTEFTRTGSTKIGRQQTWVKPEGWRIVAAHVSLSGLPDDVNQADVLADVTAAFYRYEKALTGNDVAVLDELFWHDEKTVRYGAGENLYGIEEIRAFRLARPSAGLDRALRNTVITTYGHDAVASTEFTRTGSTKIGRQQTWVKPEGWRIVAAHVSLSGLPDDVNQADVLADVTAAFYRYEKALTGNDVAVLDELFWHDEKTVRYGAGENLYGIEEIRAFRLARPSAGLDRALRNTVITTYGHDAVASTEFTRTGSTKIGRQQTWVKPEGWRIVAAHVSLSGLPDDVNQADVLADVTAAFYRYEKALTGNDVAVLDELFWHDEKTVRYGAGENLYGIEEIRAFRLARPSAGLDRALRNTVITTYGHDAVASTEFTRTGSTKIGRQQTWVKPEGWRIVAAHVSLS

Radius of gyration: 26.35 Å; Cα contacts (8 Å, |Δi|>4): 903; chains: 4; bounding box: 69×57×62 Å